Protein AF-0000000084527875 (afdb_homodimer)

pLDDT: mean 90.0, std 14.41, range [38.53, 98.88]

Secondary structure (DSSP, 8-state):
---PPEEEEEEETTTS-GGGHHHHHHHHHTT-EEEEEEEEE-TTSGGGHHHHHHTGGGT-EEEE---SSTT--HHHHHHHHHHHHHHHHT--SEEEEE---GGGHHHHHHHHHTT-EEEEEE-TTS-HHHHHHSSEEEEGGGSS------STTS-----TTPPPHHHHHHHHHHHHHHS--S-S-EEHHHHHHHHHHH-TT--GGGGT-SSHHHHHHHSTTEEEEE-GGG-EEEEE--/---PPEEEEEEETTTS-GGGHHHHHHHHHTT-EEEEEEEEE-TTSGGGHHHHHHTGGGT-EEEE---SSTT--HHHHHHHHHHHHHHHHT--SEEEEE---GGGHHHHHHHHHTT-EEEEEE-TTS-HHHHHHSSEEEEGGGSS------STTS-----TTPPPHHHHHHHHHHHHHHS--S-S-EEHHHHHHHHHHH-TT--GGGGT-SSHHHHHHHSTTEEEEE-GGG-EEEEE--

InterPro domains:
  IPR021139 NYN domain [PF01936] (7-141)
  IPR025605 OST-HTH/LOTUS domain [PF12872] (167-233)
  IPR025605 OST-HTH/LOTUS domain [PS51644] (164-238)
  IPR041966 LOTUS-like domain [G3DSA:3.30.420.610] (170-236)

Structure (mmCIF, N/CA/C/O backbone):
data_AF-0000000084527875-model_v1
#
loop_
_entity.id
_entity.type
_entity.pdbx_description
1 polymer 'HTH OST-type domain-containing protein'
#
loop_
_atom_site.group_PDB
_atom_site.id
_atom_site.type_symbol
_atom_site.label_atom_id
_atom_site.label_alt_id
_atom_site.label_comp_id
_atom_site.label_asym_id
_atom_site.label_entity_id
_atom_site.label_seq_id
_atom_site.pdbx_PDB_ins_code
_atom_site.Cartn_x
_atom_site.Cartn_y
_atom_site.Cartn_z
_atom_site.occupancy
_atom_site.B_iso_or_equiv
_atom_site.auth_seq_id
_atom_site.auth_comp_id
_atom_site.auth_asym_id
_atom_site.auth_atom_id
_atom_site.pdbx_PDB_model_num
ATOM 1 N N . MET A 1 1 ? -5.672 -34.875 10.438 1 40.78 1 MET A N 1
ATOM 2 C CA . MET A 1 1 ? -5.918 -34.531 9.039 1 40.78 1 MET A CA 1
ATOM 3 C C . MET A 1 1 ? -5.137 -33.281 8.656 1 40.78 1 MET A C 1
ATOM 5 O O . MET A 1 1 ? -5.012 -32.344 9.453 1 40.78 1 MET A O 1
ATOM 9 N N . ALA A 1 2 ? -4.18 -33.344 7.867 1 53.47 2 ALA A N 1
ATOM 10 C CA . ALA A 1 2 ? -3.229 -32.25 7.664 1 53.47 2 ALA A CA 1
ATOM 11 C C . ALA A 1 2 ? -3.953 -30.938 7.352 1 53.47 2 ALA A C 1
ATOM 13 O O . ALA A 1 2 ? -4.852 -30.906 6.508 1 53.47 2 ALA A O 1
ATOM 14 N N . ASP A 1 3 ? -4.09 -30 8.297 1 76 3 ASP A N 1
ATOM 15 C CA . ASP A 1 3 ? -4.902 -28.797 8.289 1 76 3 ASP A CA 1
ATOM 16 C C . ASP A 1 3 ? -4.645 -27.969 7.027 1 76 3 ASP A C 1
ATOM 18 O O . ASP A 1 3 ? -3.496 -27.812 6.602 1 76 3 ASP A O 1
ATOM 22 N N . ARG A 1 4 ? -5.645 -27.906 6.121 1 88.06 4 ARG A N 1
ATOM 23 C CA . ARG A 1 4 ? -5.598 -27.156 4.871 1 88.06 4 ARG A CA 1
ATOM 24 C C . ARG A 1 4 ? -5.07 -25.734 5.098 1 88.06 4 ARG A C 1
ATOM 26 O O . ARG A 1 4 ? -5.496 -25.062 6.031 1 88.06 4 ARG A O 1
ATOM 33 N N . PRO A 1 5 ? -4.047 -25.438 4.27 1 94.62 5 PRO A N 1
ATOM 34 C CA . PRO A 1 5 ? -3.516 -24.078 4.406 1 94.62 5 PRO A CA 1
ATOM 35 C C . PRO A 1 5 ? -4.605 -23.016 4.328 1 94.62 5 PRO A C 1
ATOM 37 O O . PRO A 1 5 ? -5.469 -23.078 3.451 1 94.62 5 PRO A O 1
ATOM 40 N N . LEU A 1 6 ? -4.641 -22.141 5.285 1 97.38 6 LEU A N 1
ATOM 41 C CA . LEU A 1 6 ? -5.562 -21.016 5.273 1 97.38 6 LEU A CA 1
ATOM 42 C C . LEU A 1 6 ? -5.012 -19.875 4.414 1 97.38 6 LEU A C 1
ATOM 44 O O . LEU A 1 6 ? -3.928 -19.359 4.684 1 97.38 6 LEU A O 1
ATOM 48 N N . LEU A 1 7 ? -5.832 -19.516 3.391 1 98.44 7 LEU A N 1
ATOM 49 C CA . LEU A 1 7 ? -5.352 -18.547 2.418 1 98.44 7 LEU A CA 1
ATOM 50 C C . LEU A 1 7 ? -6.195 -17.281 2.463 1 98.44 7 LEU A C 1
ATOM 52 O O . LEU A 1 7 ? -7.418 -17.344 2.623 1 98.44 7 LEU A O 1
ATOM 56 N N . ALA A 1 8 ? -5.555 -16.094 2.391 1 98.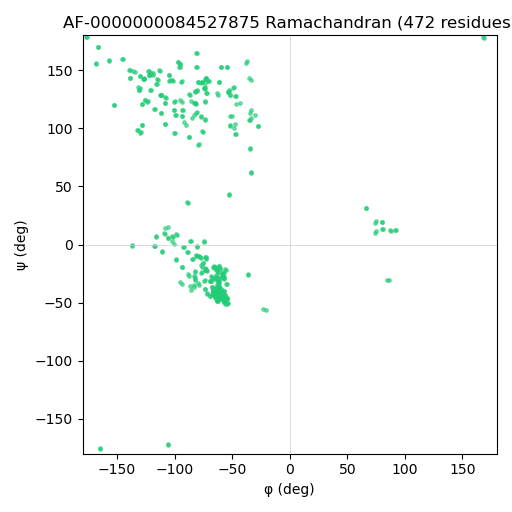81 8 ALA A N 1
ATOM 57 C CA . ALA A 1 8 ? -6.223 -14.82 2.129 1 98.81 8 ALA A CA 1
ATOM 58 C C . ALA A 1 8 ? -6.211 -14.492 0.64 1 98.81 8 ALA A C 1
ATOM 60 O O . ALA A 1 8 ? -5.148 -14.273 0.055 1 98.81 8 ALA A O 1
ATOM 61 N N . VAL A 1 9 ? -7.422 -14.438 0.049 1 98.88 9 VAL A N 1
ATOM 62 C CA . VAL A 1 9 ? -7.555 -14.188 -1.383 1 98.88 9 VAL A CA 1
ATOM 63 C C . VAL A 1 9 ? -7.922 -12.727 -1.623 1 98.88 9 VAL A C 1
ATOM 65 O O . VAL A 1 9 ? -8.992 -12.273 -1.215 1 98.88 9 VAL A O 1
ATOM 68 N N . LEU A 1 10 ? -7.043 -12.016 -2.26 1 98.88 10 LEU A N 1
ATOM 69 C CA . LEU A 1 10 ? -7.23 -10.594 -2.551 1 98.88 10 LEU A CA 1
ATOM 70 C C . LEU A 1 10 ? -7.262 -10.352 -4.055 1 98.88 10 LEU A C 1
ATOM 72 O O . LEU A 1 10 ? -6.254 -10.539 -4.742 1 98.88 10 LEU A O 1
ATOM 76 N N . ILE A 1 11 ? -8.43 -9.859 -4.539 1 98.69 11 ILE A N 1
ATOM 77 C CA . ILE A 1 11 ? -8.641 -9.734 -5.977 1 98.69 11 ILE A CA 1
ATOM 78 C C . ILE A 1 11 ? -8.617 -8.266 -6.379 1 98.69 11 ILE A C 1
ATOM 80 O O . ILE A 1 11 ? -9.383 -7.457 -5.848 1 98.69 11 ILE A O 1
ATOM 84 N N . ASP A 1 12 ? -7.73 -7.953 -7.258 1 97.75 12 ASP A N 1
ATOM 85 C CA . ASP A 1 12 ? -7.73 -6.668 -7.945 1 97.75 12 ASP A CA 1
ATOM 86 C C . ASP A 1 12 ? -8.812 -6.613 -9.016 1 97.75 12 ASP A C 1
ATOM 88 O O . ASP A 1 12 ? -8.578 -6.992 -10.172 1 97.75 12 ASP A O 1
ATOM 92 N N . ALA A 1 13 ? -9.93 -6.055 -8.703 1 96.81 13 ALA A N 1
ATOM 93 C CA . ALA A 1 13 ? -11.086 -6.09 -9.594 1 96.81 13 ALA A CA 1
ATOM 94 C C . ALA A 1 13 ? -10.883 -5.16 -10.789 1 96.81 13 ALA A C 1
ATOM 96 O O . ALA A 1 13 ? -11.531 -5.328 -11.82 1 96.81 13 ALA A O 1
ATOM 97 N N . ASP A 1 14 ? -10 -4.191 -10.609 1 93.62 14 ASP A N 1
ATOM 98 C CA . ASP A 1 14 ? -9.711 -3.264 -11.703 1 93.62 14 ASP A CA 1
ATOM 99 C C . ASP A 1 14 ? -8.906 -3.945 -12.805 1 93.62 14 ASP A C 1
ATOM 101 O O . ASP A 1 14 ? -8.977 -3.547 -13.969 1 93.62 14 ASP A O 1
ATOM 105 N N . ASN A 1 15 ? -8.219 -5.035 -12.391 1 95.06 15 ASN A N 1
ATOM 106 C CA . ASN A 1 15 ? -7.246 -5.625 -13.305 1 95.06 15 ASN A CA 1
ATOM 107 C C . ASN A 1 15 ? -7.625 -7.055 -13.688 1 95.06 15 ASN A C 1
ATOM 109 O O . ASN A 1 15 ? -6.895 -7.715 -14.43 1 95.06 15 ASN A O 1
ATOM 113 N N . THR A 1 16 ? -8.68 -7.547 -13.164 1 96.75 16 THR A N 1
ATOM 114 C CA . THR A 1 16 ? -9.102 -8.922 -13.414 1 96.75 16 THR A CA 1
ATOM 115 C C . THR A 1 16 ? -10.578 -8.977 -13.797 1 96.75 16 THR A C 1
ATOM 117 O O . THR A 1 16 ? -11.422 -8.375 -13.133 1 96.75 16 THR A O 1
ATOM 120 N N . SER A 1 17 ? -10.875 -9.719 -14.844 1 96.62 17 SER A N 1
ATOM 121 C CA . SER A 1 17 ? -12.258 -9.852 -15.297 1 96.62 17 SER A CA 1
ATOM 122 C C . SER A 1 17 ? -13.047 -10.797 -14.398 1 96.62 17 SER A C 1
ATOM 124 O O . SER A 1 17 ? -12.555 -11.859 -14.031 1 96.62 17 SER A O 1
ATOM 126 N N . PRO A 1 18 ? -14.258 -10.438 -14.141 1 96.75 18 PRO A N 1
ATOM 127 C CA . PRO A 1 18 ? -15.102 -11.297 -13.305 1 96.75 18 PRO A CA 1
ATOM 128 C C . PRO A 1 18 ? -15.43 -12.633 -13.977 1 96.75 18 PRO A C 1
ATOM 130 O O . PRO A 1 18 ? -15.875 -13.57 -13.305 1 96.75 18 PRO A O 1
ATOM 133 N N . LYS A 1 19 ? -15.281 -12.703 -15.266 1 96 19 LYS A N 1
ATOM 134 C CA . LYS A 1 19 ? -15.578 -13.945 -15.969 1 96 19 LYS A CA 1
ATOM 135 C C . LYS A 1 19 ? -14.688 -15.086 -15.484 1 96 19 LYS A C 1
ATOM 137 O O . LYS A 1 19 ? -15.016 -16.266 -15.664 1 96 19 LYS A O 1
ATOM 142 N N . HIS A 1 20 ? -13.57 -14.758 -14.875 1 96.44 20 HIS A N 1
ATOM 143 C CA . HIS A 1 20 ? -12.617 -15.758 -14.43 1 96.44 20 HIS A CA 1
ATOM 144 C C . HIS A 1 20 ? -12.883 -16.172 -12.984 1 96.44 20 HIS A C 1
ATOM 146 O O . HIS A 1 20 ? -12.211 -17.062 -12.453 1 96.44 20 HIS A O 1
ATOM 152 N N . ALA A 1 21 ? -13.812 -15.633 -12.32 1 97.19 21 ALA A N 1
ATOM 153 C CA . ALA A 1 21 ? -14.016 -15.797 -10.883 1 97.19 21 ALA A CA 1
ATOM 154 C C . ALA A 1 21 ? -14.188 -17.266 -10.516 1 97.19 21 ALA A C 1
ATOM 156 O O . ALA A 1 21 ? -13.492 -17.781 -9.625 1 97.19 21 ALA A O 1
ATOM 157 N N . HIS A 1 22 ? -15.016 -17.953 -11.242 1 96.31 22 HIS A N 1
ATOM 158 C CA . HIS A 1 22 ? -15.281 -19.344 -10.922 1 96.31 22 HIS A CA 1
ATOM 159 C C . HIS A 1 22 ? -14.016 -20.188 -11.055 1 96.31 22 HIS A C 1
ATOM 161 O O . HIS A 1 22 ? -13.68 -20.953 -10.141 1 96.31 22 HIS A O 1
ATOM 167 N N . ALA A 1 23 ? -13.352 -20.031 -12.141 1 96.81 23 ALA A N 1
ATOM 168 C CA . ALA A 1 23 ? -12.141 -20.797 -12.406 1 96.81 23 ALA A CA 1
ATOM 169 C C . ALA A 1 23 ? -11.062 -20.484 -11.367 1 96.81 23 ALA A C 1
ATOM 171 O O . ALA A 1 23 ? -10.305 -21.391 -10.969 1 96.81 23 ALA A O 1
ATOM 172 N N . ILE A 1 24 ? -10.992 -19.266 -10.914 1 97.81 24 ILE A N 1
ATOM 173 C CA . ILE A 1 24 ? -10.016 -18.844 -9.922 1 97.81 24 ILE A CA 1
ATOM 174 C C . ILE A 1 24 ? -10.258 -19.594 -8.609 1 97.81 24 ILE A C 1
ATOM 176 O O . ILE A 1 24 ? -9.336 -20.188 -8.047 1 97.81 24 ILE A O 1
ATOM 180 N N . PHE A 1 25 ? -11.43 -19.641 -8.164 1 97.5 25 PHE A N 1
ATOM 181 C CA . PHE A 1 25 ? -11.711 -20.25 -6.871 1 97.5 25 PHE A CA 1
ATOM 182 C C . PHE A 1 25 ? -11.617 -21.766 -6.961 1 97.5 25 PHE A C 1
ATOM 184 O O . PHE A 1 25 ? -11.219 -22.422 -6 1 97.5 25 PHE A O 1
ATOM 191 N N . ASP A 1 26 ? -11.938 -22.312 -8.133 1 96.44 26 ASP A N 1
ATOM 192 C CA . ASP A 1 26 ? -11.695 -23.734 -8.344 1 96.44 26 ASP A CA 1
ATOM 193 C C . ASP A 1 26 ? -10.219 -24.078 -8.195 1 96.44 26 ASP A C 1
ATOM 195 O O . ASP A 1 26 ? -9.859 -25.062 -7.547 1 96.44 26 ASP A O 1
ATOM 199 N N . GLU A 1 27 ? -9.414 -23.266 -8.766 1 96.56 27 GLU A N 1
ATOM 200 C CA . GLU A 1 27 ? -7.965 -23.453 -8.68 1 96.56 27 GLU A CA 1
ATOM 201 C C . GLU A 1 27 ? -7.484 -23.344 -7.234 1 96.56 27 GLU A C 1
ATOM 203 O O . GLU A 1 27 ? -6.715 -24.188 -6.762 1 96.56 27 GLU A O 1
ATOM 208 N N . ILE A 1 28 ? -7.918 -22.359 -6.531 1 97.19 28 ILE A N 1
ATOM 209 C CA . ILE A 1 28 ? -7.492 -22.094 -5.16 1 97.19 28 ILE A CA 1
ATOM 210 C C . ILE A 1 28 ? -7.891 -23.281 -4.27 1 97.19 28 ILE A C 1
ATOM 212 O O . ILE A 1 28 ? -7.133 -23.672 -3.385 1 97.19 28 ILE A O 1
ATOM 216 N N . ALA A 1 29 ? -9.016 -23.844 -4.539 1 95 29 ALA A N 1
ATOM 217 C CA . ALA A 1 29 ? -9.523 -24.953 -3.75 1 95 29 ALA A CA 1
ATOM 218 C C . ALA A 1 29 ? -8.586 -26.156 -3.84 1 95 29 ALA A C 1
ATOM 220 O O . ALA A 1 29 ? -8.547 -27 -2.938 1 95 29 ALA A O 1
ATOM 221 N N . SER A 1 30 ? -7.832 -26.219 -4.852 1 92.44 30 SER A N 1
ATOM 222 C CA . SER A 1 30 ? -6.957 -27.359 -5.07 1 92.44 30 SER A CA 1
ATOM 223 C C . SER A 1 30 ? -5.742 -27.312 -4.148 1 92.44 30 SER A C 1
ATOM 225 O O . SER A 1 30 ? -5.094 -28.328 -3.914 1 92.44 30 SER A O 1
ATOM 227 N N . PHE A 1 31 ? -5.445 -26.141 -3.533 1 91.5 31 PHE A N 1
ATOM 228 C CA . PHE A 1 31 ? -4.211 -26.156 -2.752 1 91.5 31 PHE A CA 1
ATOM 229 C C . PHE A 1 31 ? -4.41 -25.453 -1.415 1 91.5 31 PHE A C 1
ATOM 231 O O . PHE A 1 31 ? -3.488 -25.391 -0.6 1 91.5 31 PHE A O 1
ATOM 238 N N . GLY A 1 32 ? -5.637 -24.953 -1.197 1 95.5 32 GLY A N 1
ATOM 239 C CA . GLY A 1 32 ? -5.879 -24.375 0.11 1 95.5 32 GLY A CA 1
ATOM 240 C C . GLY A 1 32 ? -7.312 -23.906 0.298 1 95.5 32 GLY A C 1
ATOM 241 O O . GLY A 1 32 ? -8.148 -24.062 -0.599 1 95.5 32 GLY A O 1
ATOM 242 N N . GLU A 1 33 ? -7.539 -23.406 1.5 1 97 33 GLU A N 1
ATOM 243 C CA . GLU A 1 33 ? -8.844 -22.859 1.849 1 97 33 GLU A CA 1
ATOM 244 C C . GLU A 1 33 ? -8.844 -21.328 1.761 1 97 33 GLU A C 1
ATOM 246 O O . GLU A 1 33 ? -8.055 -20.672 2.436 1 97 33 GLU A O 1
ATOM 251 N N . ALA A 1 34 ? -9.766 -20.875 0.953 1 97.56 34 ALA A N 1
ATOM 252 C CA . ALA A 1 34 ? -9.922 -19.422 0.853 1 97.56 34 ALA A CA 1
ATOM 253 C C . ALA A 1 34 ? -10.711 -18.875 2.039 1 97.56 34 ALA A C 1
ATOM 255 O O . ALA A 1 34 ? -11.914 -18.609 1.925 1 97.56 34 ALA A O 1
ATOM 256 N N . SER A 1 35 ? -10.047 -18.609 3.059 1 96.81 35 SER A N 1
ATOM 257 C CA . SER A 1 35 ? -10.727 -18.188 4.281 1 96.81 35 SER A CA 1
ATOM 258 C C . SER A 1 35 ? -11.117 -16.703 4.215 1 96.81 35 SER A C 1
ATOM 260 O O . SER A 1 35 ? -12.102 -16.297 4.836 1 96.81 35 SER A O 1
ATOM 262 N N . VAL A 1 36 ? -10.344 -15.914 3.582 1 98.12 36 VAL A N 1
ATOM 263 C CA . VAL A 1 36 ? -10.664 -14.531 3.264 1 98.12 36 VAL A CA 1
ATOM 264 C C . VAL A 1 36 ? -10.82 -14.367 1.754 1 98.12 36 VAL A C 1
ATOM 266 O O . VAL A 1 36 ? -9.984 -14.844 0.981 1 98.12 36 VAL A O 1
ATOM 269 N N . ARG A 1 37 ? -11.914 -13.781 1.366 1 98.62 37 ARG A N 1
ATOM 270 C CA . ARG A 1 37 ? -12.242 -13.516 -0.032 1 98.62 37 ARG A CA 1
ATOM 271 C C . ARG A 1 37 ? -12.625 -12.055 -0.239 1 98.62 37 ARG A C 1
ATOM 273 O O . ARG A 1 37 ? -13.75 -11.656 0.072 1 98.62 37 ARG A O 1
ATOM 280 N N . ARG A 1 38 ? -11.695 -11.32 -0.78 1 98.56 38 ARG A N 1
ATOM 281 C CA . ARG A 1 38 ? -11.961 -9.898 -0.925 1 98.56 38 ARG A CA 1
ATOM 282 C C . ARG A 1 38 ? -11.664 -9.422 -2.342 1 98.56 38 ARG A C 1
ATOM 284 O O . ARG A 1 38 ? -10.797 -9.984 -3.018 1 98.56 38 ARG A O 1
ATOM 291 N N . CYS A 1 39 ? -12.438 -8.484 -2.846 1 97.88 39 CYS A N 1
ATOM 292 C CA . CYS A 1 39 ? -12.18 -7.824 -4.117 1 97.88 39 CYS A CA 1
ATOM 293 C C . CYS A 1 39 ? -12.164 -6.309 -3.951 1 97.88 39 CYS A C 1
ATOM 295 O O . CYS A 1 39 ? -12.914 -5.762 -3.143 1 97.88 39 CYS A O 1
ATOM 297 N N . TYR A 1 40 ? -11.289 -5.672 -4.672 1 96.94 40 TYR A N 1
ATOM 298 C CA . TYR A 1 40 ? -11.031 -4.246 -4.496 1 96.94 40 TYR A CA 1
ATOM 299 C C . TYR A 1 40 ? -11.305 -3.48 -5.785 1 96.94 40 TYR A C 1
ATOM 301 O O . TYR A 1 40 ? -10.859 -3.883 -6.863 1 96.94 40 TYR A O 1
ATOM 309 N N . GLY A 1 41 ? -12.016 -2.389 -5.723 1 94.62 41 GLY A N 1
ATOM 310 C CA . GLY A 1 41 ? -12.336 -1.546 -6.863 1 94.62 41 GLY A CA 1
ATOM 311 C C . GLY A 1 41 ? -13.398 -0.507 -6.555 1 94.62 41 GLY A C 1
ATOM 312 O O . GLY A 1 41 ? -13.812 -0.358 -5.402 1 94.62 41 GLY A O 1
ATOM 313 N N . ASP A 1 42 ? -13.672 0.294 -7.566 1 93.56 42 ASP A N 1
ATOM 314 C CA . ASP A 1 42 ? -14.766 1.256 -7.465 1 93.56 42 ASP A CA 1
ATOM 315 C C . ASP A 1 42 ? -16.094 0.629 -7.895 1 93.56 42 ASP A C 1
ATOM 317 O O . ASP A 1 42 ? -16.484 0.744 -9.055 1 93.56 42 ASP A O 1
ATOM 321 N N . PHE A 1 43 ? -16.828 0.1 -7.004 1 94.06 43 PHE A N 1
ATOM 322 C CA . PHE A 1 43 ? -18 -0.718 -7.301 1 94.06 43 PHE A CA 1
ATOM 323 C C . PHE A 1 43 ? -19.203 0.157 -7.625 1 94.06 43 PHE A C 1
ATOM 325 O O . PHE A 1 43 ? -20.266 -0.352 -7.973 1 94.06 43 PHE A O 1
ATOM 332 N N . SER A 1 44 ? -19 1.465 -7.555 1 92.31 44 SER A N 1
ATOM 333 C CA . SER A 1 44 ? -20.031 2.381 -8.039 1 92.31 44 SER A CA 1
ATOM 334 C C . SER A 1 44 ? -19.906 2.596 -9.547 1 92.31 44 SER A C 1
ATOM 336 O O . SER A 1 44 ? -20.828 3.135 -10.172 1 92.31 44 SER A O 1
ATOM 338 N N . SER A 1 45 ? -18.828 2.172 -10.07 1 91.19 45 SER A N 1
ATOM 339 C CA . SER A 1 45 ? -18.578 2.359 -11.492 1 91.19 45 SER A CA 1
ATOM 340 C C . SER A 1 45 ? -19.281 1.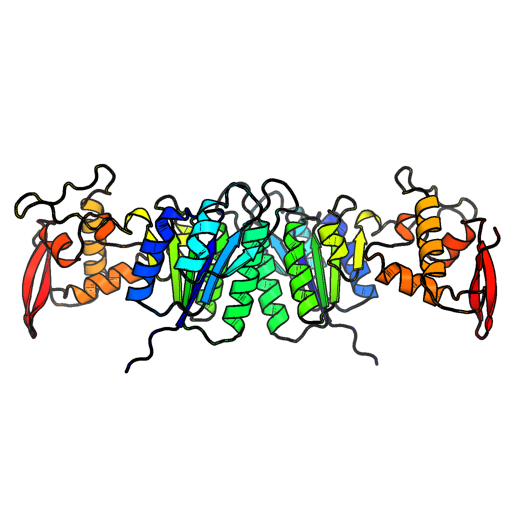298 -12.328 1 91.19 45 SER A C 1
ATOM 342 O O . SER A 1 45 ? -19.391 0.144 -11.914 1 91.19 45 SER A O 1
ATOM 344 N N . GLN A 1 46 ? -19.594 1.644 -13.539 1 93.38 46 GLN A N 1
ATOM 345 C CA . GLN A 1 46 ? -20.219 0.709 -14.469 1 93.38 46 GLN A CA 1
ATOM 346 C C . GLN A 1 46 ? -19.266 -0.409 -14.859 1 93.38 46 GLN A C 1
ATOM 348 O O . GLN A 1 46 ? -19.688 -1.531 -15.141 1 93.38 46 GLN A O 1
ATOM 353 N N . GLN A 1 47 ? -18.078 -0.083 -14.812 1 91.38 47 GLN A N 1
ATOM 354 C CA . GLN A 1 47 ? -17.062 -1.063 -15.188 1 91.38 47 GLN A CA 1
ATOM 355 C C . GLN A 1 47 ? -17.047 -2.238 -14.211 1 91.38 47 GLN A C 1
ATOM 357 O O . GLN A 1 47 ? -16.562 -3.32 -14.547 1 91.38 47 GLN A O 1
ATOM 362 N N . MET A 1 48 ? -17.625 -1.994 -13.031 1 95.06 48 MET A N 1
ATOM 363 C CA . MET A 1 48 ? -17.578 -3.016 -11.992 1 95.06 48 MET A CA 1
ATOM 364 C C . MET A 1 48 ? -18.875 -3.811 -11.961 1 95.06 48 MET A C 1
ATOM 366 O O . MET A 1 48 ? -19.078 -4.641 -11.07 1 95.06 48 MET A O 1
ATOM 370 N N . ALA A 1 49 ? -19.766 -3.635 -12.922 1 96.06 49 ALA A N 1
ATOM 371 C CA . ALA A 1 49 ? -21.062 -4.305 -12.945 1 96.06 49 ALA A CA 1
ATOM 372 C C . ALA A 1 49 ? -20.906 -5.82 -12.945 1 96.06 49 ALA A C 1
ATOM 374 O O . ALA A 1 49 ? -21.656 -6.535 -12.273 1 96.06 49 ALA A O 1
ATOM 375 N N . GLY A 1 50 ? -20 -6.344 -13.719 1 96.5 50 GLY A N 1
ATOM 376 C CA . GLY A 1 50 ? -19.75 -7.773 -13.75 1 96.5 50 GLY A CA 1
ATOM 377 C C . GLY A 1 50 ? -19.344 -8.336 -12.398 1 96.5 50 GLY A C 1
ATOM 378 O O . GLY A 1 50 ? -19.828 -9.398 -12 1 96.5 50 GLY A O 1
ATOM 379 N N . TRP A 1 51 ? -18.453 -7.668 -11.727 1 96.56 51 TRP A N 1
ATOM 380 C CA . TRP A 1 51 ? -18.047 -8.102 -10.391 1 96.56 51 TRP A CA 1
ATOM 381 C C . TRP A 1 51 ? -19.203 -8.031 -9.406 1 96.56 51 TRP A C 1
ATOM 383 O O . TRP A 1 51 ? -19.375 -8.922 -8.57 1 96.56 51 TRP A O 1
ATOM 393 N N . ASN A 1 52 ? -19.969 -7 -9.516 1 96.5 52 ASN A N 1
ATOM 394 C CA . ASN A 1 52 ? -21.125 -6.859 -8.641 1 96.5 52 ASN A CA 1
ATOM 395 C C . ASN A 1 52 ? -22.078 -8.055 -8.766 1 96.5 52 ASN A C 1
ATOM 397 O O . ASN A 1 52 ? -22.703 -8.453 -7.781 1 96.5 52 ASN A O 1
ATOM 401 N N . ARG A 1 53 ? -22.062 -8.648 -9.875 1 95.75 53 ARG A N 1
ATOM 402 C CA . ARG A 1 53 ? -22.984 -9.75 -10.133 1 95.75 53 ARG A CA 1
ATOM 403 C C . ARG A 1 53 ? -22.469 -11.055 -9.555 1 95.75 53 ARG A C 1
ATOM 405 O O . ARG A 1 53 ? -23.25 -11.953 -9.227 1 95.75 53 ARG A O 1
ATOM 412 N N . VAL A 1 54 ? -21.203 -11.18 -9.352 1 95.62 54 VAL A N 1
ATOM 413 C CA . VAL A 1 54 ? -20.672 -12.5 -9.039 1 95.62 54 VAL A CA 1
ATOM 414 C C . VAL A 1 54 ? -20.188 -12.539 -7.59 1 95.62 54 VAL A C 1
ATOM 416 O O . VAL A 1 54 ? -19.812 -13.594 -7.078 1 95.62 54 VAL A O 1
ATOM 419 N N . GLN A 1 55 ? -20.203 -11.43 -6.887 1 95.31 55 GLN A N 1
ATOM 420 C CA . GLN A 1 55 ? -19.672 -11.352 -5.527 1 95.31 55 GLN A CA 1
ATOM 421 C C . GLN A 1 55 ? -20.344 -12.391 -4.625 1 95.31 55 GLN A C 1
ATOM 423 O O . GLN A 1 55 ? -19.656 -13.18 -3.965 1 95.31 55 GLN A O 1
ATOM 428 N N . ALA A 1 56 ? -21.641 -12.422 -4.629 1 94.19 56 ALA A N 1
ATOM 429 C CA . ALA A 1 56 ? -22.406 -13.281 -3.732 1 94.19 56 ALA A CA 1
ATOM 430 C C . ALA A 1 56 ? -22.141 -14.758 -4.031 1 94.19 56 ALA A C 1
ATOM 432 O O . ALA A 1 56 ? -21.984 -15.562 -3.113 1 94.19 56 ALA A O 1
ATOM 433 N N . GLU A 1 57 ? -22.047 -15.031 -5.266 1 95.31 57 GLU A N 1
ATOM 434 C CA . GLU A 1 57 ? -21.844 -16.406 -5.707 1 95.31 57 GLU A CA 1
ATOM 435 C C . GLU A 1 57 ? -20.547 -16.984 -5.148 1 95.31 57 GLU A C 1
ATOM 437 O O . GLU A 1 57 ? -20.469 -18.188 -4.859 1 95.31 57 GLU A O 1
ATOM 442 N N . HIS A 1 58 ? -19.578 -16.188 -4.898 1 96.31 58 HIS A N 1
ATOM 443 C CA . HIS A 1 58 ? -18.266 -16.672 -4.5 1 96.31 58 HIS A CA 1
ATOM 444 C C . HIS A 1 58 ? -17.922 -16.219 -3.086 1 96.31 58 HIS A C 1
ATOM 446 O O . HIS A 1 58 ? -16.766 -16.359 -2.648 1 96.31 58 HIS A O 1
ATOM 452 N N . GLY A 1 59 ? -18.875 -15.609 -2.441 1 96.56 59 GLY A N 1
ATOM 453 C CA . GLY A 1 59 ? -18.641 -15.141 -1.085 1 96.56 59 GLY A CA 1
ATOM 454 C C . GLY A 1 59 ? -17.609 -14.031 -1.011 1 96.56 59 GLY A C 1
ATOM 455 O O . GLY A 1 59 ? -16.844 -13.945 -0.047 1 96.56 59 GLY A O 1
ATOM 456 N N . LEU A 1 60 ? -17.516 -13.203 -2.023 1 97.31 60 LEU A N 1
ATOM 457 C CA . LEU A 1 60 ? -16.547 -12.109 -2.076 1 97.31 60 LEU A CA 1
ATOM 458 C C . LEU A 1 60 ? -17.062 -10.898 -1.3 1 97.31 60 LEU A C 1
ATOM 460 O O . LEU A 1 60 ? -18.234 -10.539 -1.396 1 97.31 60 LEU A O 1
ATOM 464 N N . VAL A 1 61 ? -16.219 -10.344 -0.466 1 97.56 61 VAL A N 1
ATOM 465 C CA . VAL A 1 61 ? -16.5 -9.078 0.196 1 97.56 61 VAL A CA 1
ATOM 466 C C . VAL A 1 61 ? -15.898 -7.93 -0.613 1 97.56 61 VAL A C 1
ATOM 468 O O . VAL A 1 61 ? -14.672 -7.809 -0.716 1 97.56 61 VAL A O 1
ATOM 471 N N . PRO A 1 62 ? -16.766 -7.137 -1.206 1 96.44 62 PRO A N 1
ATOM 472 C CA . PRO A 1 62 ? -16.25 -5.992 -1.95 1 96.44 62 PRO A CA 1
ATOM 473 C C . PRO A 1 62 ? -15.711 -4.891 -1.037 1 96.44 62 PRO A C 1
ATOM 475 O O . PRO A 1 62 ? -16.359 -4.535 -0.049 1 96.44 62 PRO A O 1
ATOM 478 N N . LEU A 1 63 ? -14.547 -4.445 -1.301 1 96.25 63 LEU A N 1
ATOM 479 C CA . LEU A 1 63 ? -13.977 -3.283 -0.635 1 96.25 63 LEU A CA 1
ATOM 480 C C . LEU A 1 63 ? -13.922 -2.088 -1.583 1 96.25 63 LEU A C 1
ATOM 482 O O . LEU A 1 63 ? -13.008 -1.99 -2.41 1 96.25 63 LEU A O 1
ATOM 486 N N . HIS A 1 64 ? -14.836 -1.198 -1.369 1 92.69 64 HIS A N 1
ATOM 487 C CA . HIS A 1 64 ? -15.047 -0.051 -2.244 1 92.69 64 HIS A CA 1
ATOM 488 C C . HIS A 1 64 ? -13.945 0.986 -2.072 1 92.69 64 HIS A C 1
ATOM 490 O O . HIS A 1 64 ? -13.656 1.416 -0.953 1 92.69 64 HIS A O 1
ATOM 496 N N . SER A 1 65 ? -13.297 1.309 -3.139 1 89.19 65 SER A N 1
ATOM 497 C CA . SER A 1 65 ? -12.25 2.326 -3.172 1 89.19 65 SER A CA 1
ATOM 498 C C . SER A 1 65 ? -12.484 3.328 -4.297 1 89.19 65 SER A C 1
ATOM 500 O O . SER A 1 65 ? -12.031 3.119 -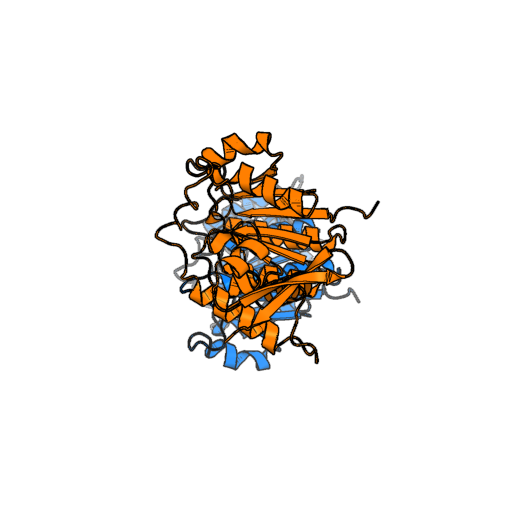5.426 1 89.19 65 SER A O 1
ATOM 502 N N . PRO A 1 66 ? -13.109 4.434 -3.924 1 83 66 PRO A N 1
ATOM 503 C CA . PRO A 1 66 ? -13.344 5.418 -4.984 1 83 66 PRO A CA 1
ATOM 504 C C . PRO A 1 66 ? -12.062 6.102 -5.453 1 83 66 PRO A C 1
ATOM 506 O O . PRO A 1 66 ? -11.141 6.293 -4.664 1 83 66 PRO A O 1
ATOM 509 N N . ALA A 1 67 ? -12.008 6.309 -6.785 1 71.75 67 ALA A N 1
ATOM 510 C CA . ALA A 1 67 ? -10.852 7.043 -7.305 1 71.75 67 ALA A CA 1
ATOM 511 C C . ALA A 1 67 ? -10.953 8.531 -6.977 1 71.75 67 ALA A C 1
ATOM 513 O O . ALA A 1 67 ? -12.008 9.141 -7.148 1 71.75 67 ALA A O 1
ATOM 514 N N . ASN A 1 68 ? -10.211 9.047 -6.117 1 65.94 68 ASN A N 1
ATOM 515 C CA . ASN A 1 68 ? -10.25 10.469 -5.793 1 65.94 68 ASN A CA 1
ATOM 516 C C . ASN A 1 68 ? -9.844 11.328 -6.988 1 65.94 68 ASN A C 1
ATOM 518 O O . ASN A 1 68 ? -10.227 12.492 -7.078 1 65.94 68 ASN A O 1
ATOM 522 N N . THR A 1 69 ? -9 10.852 -7.863 1 61.97 69 THR A N 1
ATOM 523 C CA . THR A 1 69 ? -8.617 11.492 -9.117 1 61.97 69 THR A CA 1
ATOM 524 C C . THR A 1 69 ? -8.531 10.469 -10.242 1 61.97 69 THR A C 1
ATOM 526 O O . THR A 1 69 ? -8.484 9.266 -9.992 1 61.97 69 THR A O 1
ATOM 529 N N . VAL A 1 70 ? -8.789 10.844 -11.516 1 53.47 70 VAL A N 1
ATOM 530 C CA . VAL A 1 70 ? -8.758 9.977 -12.688 1 53.47 70 VAL A CA 1
ATOM 531 C C . VAL A 1 70 ? -7.426 9.234 -12.75 1 53.47 70 VAL A C 1
ATOM 533 O O . VAL A 1 70 ? -6.359 9.844 -12.656 1 53.47 70 VAL A O 1
ATOM 536 N N . GLY A 1 71 ? -7.543 7.949 -12.977 1 57.5 71 GLY A N 1
ATOM 537 C CA . GLY A 1 71 ? -6.375 7.129 -13.266 1 57.5 71 GLY A CA 1
ATOM 538 C C . GLY A 1 71 ? -5.613 6.727 -12.016 1 57.5 71 GLY A C 1
ATOM 539 O O . GLY A 1 71 ? -4.488 6.23 -12.102 1 57.5 71 GLY A O 1
ATOM 540 N N . LYS A 1 72 ? -6.305 6.961 -10.859 1 64.19 72 LYS A N 1
ATOM 541 C CA . LYS A 1 72 ? -5.453 6.812 -9.68 1 64.19 72 LYS A CA 1
ATOM 542 C C . LYS A 1 72 ? -5.574 5.41 -9.094 1 64.19 72 LYS A C 1
ATOM 544 O O . LYS A 1 72 ? -6.539 4.695 -9.375 1 64.19 72 LYS A O 1
ATOM 549 N N . ASN A 1 73 ? -4.438 4.938 -8.32 1 84.75 73 ASN A N 1
ATOM 550 C CA . ASN A 1 73 ? -4.102 3.625 -7.77 1 84.75 73 ASN A CA 1
ATOM 551 C C . ASN A 1 73 ? -4.68 3.439 -6.367 1 84.75 73 ASN A C 1
ATOM 553 O O . ASN A 1 73 ? -4.062 2.795 -5.52 1 84.75 73 ASN A O 1
ATOM 557 N N . SER A 1 74 ? -5.93 3.986 -6.102 1 88.06 74 SER A N 1
ATOM 558 C CA . SER A 1 74 ? -6.535 3.938 -4.773 1 88.06 74 SER A CA 1
ATOM 559 C C . SER A 1 74 ? -6.875 2.506 -4.375 1 88.06 74 SER A C 1
ATOM 561 O O . SER A 1 74 ? -6.625 2.098 -3.238 1 88.06 74 SER A O 1
ATOM 563 N N . SER A 1 75 ? -7.355 1.751 -5.344 1 92.94 75 SER A N 1
ATOM 564 C CA . SER A 1 75 ? -7.719 0.367 -5.059 1 92.94 75 SER A CA 1
ATOM 565 C C . SER A 1 75 ? -6.492 -0.473 -4.73 1 92.94 75 SER A C 1
ATOM 567 O O . SER A 1 75 ? -6.543 -1.349 -3.863 1 92.94 75 SER A O 1
ATOM 569 N N . ASP A 1 76 ? -5.387 -0.192 -5.398 1 94.44 76 ASP A N 1
ATOM 570 C CA . ASP A 1 76 ? -4.145 -0.907 -5.125 1 94.44 76 ASP A CA 1
ATOM 571 C C . ASP A 1 76 ? -3.684 -0.675 -3.688 1 94.44 76 ASP A C 1
ATOM 573 O O . ASP A 1 76 ? -3.324 -1.622 -2.984 1 94.44 76 ASP A O 1
ATOM 577 N N . ILE A 1 77 ? -3.732 0.535 -3.246 1 95.56 77 ILE A N 1
ATOM 578 C CA . ILE A 1 77 ? -3.289 0.896 -1.903 1 95.56 77 ILE A CA 1
ATOM 579 C C . ILE A 1 77 ? -4.188 0.227 -0.866 1 95.56 77 ILE A C 1
ATOM 581 O O . ILE A 1 77 ? -3.701 -0.302 0.136 1 95.56 77 ILE A O 1
ATOM 585 N N . SER A 1 78 ? -5.492 0.24 -1.155 1 96.31 78 SER A N 1
ATOM 586 C CA . SER A 1 78 ? -6.43 -0.417 -0.252 1 96.31 78 SER A CA 1
ATOM 587 C C . SER A 1 78 ? -6.125 -1.906 -0.125 1 96.31 78 SER A C 1
ATOM 589 O O . SER A 1 78 ? -6.137 -2.455 0.979 1 96.31 78 SER A O 1
ATOM 591 N N . LEU A 1 79 ? -5.855 -2.506 -1.258 1 98.06 79 LEU A N 1
ATOM 592 C CA . LEU A 1 79 ? -5.504 -3.922 -1.27 1 98.06 79 LEU A CA 1
ATOM 593 C C . LEU A 1 79 ? -4.242 -4.176 -0.448 1 98.06 79 LEU A C 1
ATOM 595 O O . LEU A 1 79 ? -4.207 -5.094 0.373 1 98.06 79 LEU A O 1
ATOM 599 N N . VAL A 1 80 ? -3.248 -3.361 -0.611 1 98.31 80 VAL A N 1
ATOM 600 C CA . VAL A 1 80 ? -1.969 -3.516 0.075 1 98.31 80 VAL A CA 1
ATOM 601 C C . VAL A 1 80 ? -2.164 -3.332 1.578 1 98.31 80 VAL A C 1
ATOM 603 O O . VAL A 1 80 ? -1.646 -4.117 2.379 1 98.31 80 VAL A O 1
ATOM 606 N N . ILE A 1 81 ? -2.896 -2.324 1.998 1 98.5 81 ILE A N 1
ATOM 607 C CA . ILE A 1 81 ? -3.168 -2.078 3.41 1 98.5 81 ILE A CA 1
ATOM 608 C C . ILE A 1 81 ? -3.826 -3.309 4.031 1 98.5 81 ILE A C 1
ATOM 610 O O . ILE A 1 81 ? -3.393 -3.789 5.078 1 98.5 81 ILE A O 1
ATOM 614 N N . ASP A 1 82 ? -4.801 -3.768 3.373 1 98.31 82 ASP A N 1
ATOM 615 C CA . ASP A 1 82 ? -5.527 -4.93 3.877 1 98.31 82 ASP A CA 1
ATOM 616 C C . ASP A 1 82 ? -4.621 -6.156 3.953 1 98.31 82 ASP A C 1
ATOM 618 O O . ASP A 1 82 ? -4.676 -6.914 4.922 1 98.31 82 ASP A O 1
ATOM 622 N N . ALA A 1 83 ? -3.865 -6.359 2.902 1 98.81 83 ALA A N 1
ATOM 623 C CA . ALA A 1 83 ? -2.92 -7.473 2.895 1 98.81 83 ALA A CA 1
ATOM 624 C C . ALA A 1 83 ? -1.996 -7.414 4.109 1 98.81 83 ALA A C 1
ATOM 626 O O . ALA A 1 83 ? -1.8 -8.422 4.797 1 98.81 83 ALA A O 1
ATOM 627 N N . MET A 1 84 ? -1.468 -6.266 4.387 1 98.81 84 MET A N 1
ATOM 628 C CA . MET A 1 84 ? -0.541 -6.086 5.5 1 98.81 84 MET A CA 1
ATOM 629 C C . MET A 1 84 ? -1.244 -6.309 6.836 1 98.81 84 MET A C 1
ATOM 631 O O . MET A 1 84 ? -0.693 -6.949 7.734 1 98.81 84 MET A O 1
ATOM 635 N N . ASP A 1 85 ? -2.438 -5.781 7.008 1 98.62 85 ASP A N 1
ATOM 636 C CA . ASP A 1 85 ? -3.213 -6.031 8.219 1 98.62 85 ASP A CA 1
ATOM 637 C C . ASP A 1 85 ? -3.426 -7.527 8.438 1 98.62 85 ASP A C 1
ATOM 639 O O . ASP A 1 85 ? -3.211 -8.039 9.539 1 98.62 85 ASP A O 1
ATOM 643 N N . LEU A 1 86 ? -3.846 -8.164 7.371 1 98.56 86 LEU A N 1
ATOM 644 C CA . LEU A 1 86 ? -4.105 -9.594 7.457 1 98.56 86 LEU A CA 1
ATOM 645 C C . LEU A 1 86 ? -2.826 -10.359 7.777 1 98.56 86 LEU A C 1
ATOM 647 O O . LEU A 1 86 ? -2.842 -11.297 8.578 1 98.56 86 LEU A O 1
ATOM 651 N N . MET A 1 87 ? -1.741 -10.008 7.121 1 98.5 87 MET A N 1
ATOM 652 C CA . MET A 1 87 ? -0.461 -10.672 7.359 1 98.5 87 MET A CA 1
ATOM 653 C C . MET A 1 87 ? -0.058 -10.57 8.828 1 98.5 87 MET A C 1
ATOM 655 O O . MET A 1 87 ? 0.363 -11.562 9.43 1 98.5 87 MET A O 1
ATOM 659 N N . HIS A 1 88 ? -0.285 -9.414 9.461 1 97.94 88 HIS A N 1
ATOM 660 C CA . HIS A 1 88 ? 0.19 -9.156 10.82 1 97.94 88 HIS A CA 1
ATOM 661 C C . HIS A 1 88 ? -0.719 -9.82 11.852 1 97.94 88 HIS A C 1
ATOM 663 O O . HIS A 1 88 ? -0.374 -9.891 13.031 1 97.94 88 HIS A O 1
ATOM 669 N N . THR A 1 89 ? -1.863 -10.328 11.414 1 97.12 89 THR A N 1
ATOM 670 C CA . THR A 1 89 ? -2.684 -11.109 12.336 1 97.12 89 THR A CA 1
ATOM 671 C C . THR A 1 89 ? -1.997 -12.43 12.688 1 97.12 89 THR A C 1
ATOM 673 O O . THR A 1 89 ? -2.275 -13.023 13.727 1 97.12 89 THR A O 1
ATOM 676 N N . GLY A 1 90 ? -1.233 -12.945 11.742 1 96.94 90 GLY A N 1
ATOM 677 C CA . GLY A 1 90 ? -0.537 -14.203 11.945 1 96.94 90 GLY A CA 1
ATOM 678 C C . GLY A 1 90 ? -1.426 -15.422 11.742 1 96.94 90 GLY A C 1
ATOM 679 O O . GLY A 1 90 ? -1.07 -16.531 12.141 1 96.94 90 GLY A O 1
ATOM 680 N N . ARG A 1 91 ? -2.525 -15.273 11.062 1 96.19 91 ARG A N 1
ATOM 681 C CA . ARG A 1 91 ? -3.525 -16.328 10.992 1 96.19 91 ARG A CA 1
ATOM 682 C C . ARG A 1 91 ? -3.389 -17.125 9.703 1 96.19 91 ARG A C 1
ATOM 684 O O . ARG A 1 91 ? -3.947 -18.219 9.578 1 96.19 91 ARG A O 1
ATOM 691 N N . PHE A 1 92 ? -2.623 -16.625 8.766 1 97.69 92 PHE A N 1
ATOM 692 C CA . PHE A 1 92 ? -2.658 -17.219 7.434 1 97.69 92 PHE A CA 1
ATOM 693 C C . PHE A 1 92 ? -1.332 -17.891 7.105 1 97.69 92 PHE A C 1
ATOM 695 O O . PHE A 1 92 ? -0.272 -17.438 7.543 1 97.69 92 PHE A O 1
ATOM 702 N N . THR A 1 93 ? -1.489 -18.938 6.273 1 96.94 93 THR A N 1
ATOM 703 C CA . THR A 1 93 ? -0.303 -19.625 5.789 1 96.94 93 THR A CA 1
ATOM 704 C C . THR A 1 93 ? 0.145 -19.062 4.441 1 96.94 93 THR A C 1
ATOM 706 O O . THR A 1 93 ? 1.275 -19.297 4.012 1 96.94 93 THR A O 1
ATOM 709 N N . GLY A 1 94 ? -0.769 -18.391 3.768 1 98 94 GLY A N 1
ATOM 710 C CA . GLY A 1 94 ? -0.414 -17.844 2.473 1 98 94 GLY A CA 1
ATOM 711 C C . GLY A 1 94 ? -1.427 -16.828 1.961 1 98 94 GLY A C 1
ATOM 712 O O . GLY A 1 94 ? -2.492 -16.656 2.555 1 98 94 GLY A O 1
ATOM 713 N N . PHE A 1 95 ? -1.031 -16.172 0.907 1 98.88 95 PHE A N 1
ATOM 714 C CA . PHE A 1 95 ? -1.843 -15.164 0.237 1 98.88 95 PHE A CA 1
ATOM 715 C C . PHE A 1 95 ? -1.971 -15.469 -1.25 1 98.88 95 PHE A C 1
ATOM 717 O O . PHE A 1 95 ? -1.032 -15.977 -1.866 1 98.88 95 PHE A O 1
ATOM 724 N N . VAL A 1 96 ? -3.148 -15.203 -1.795 1 98.88 96 VAL A N 1
ATOM 725 C CA . VAL A 1 96 ? -3.375 -15.25 -3.234 1 98.88 96 VAL A CA 1
ATOM 726 C C . VAL A 1 96 ? -3.633 -13.836 -3.762 1 98.88 96 VAL A C 1
ATOM 728 O O . VAL A 1 96 ? -4.617 -13.195 -3.385 1 98.88 96 VAL A O 1
ATOM 731 N N . LEU A 1 97 ? -2.758 -13.352 -4.523 1 98.88 97 LEU A N 1
ATOM 732 C CA . LEU A 1 97 ? -2.91 -12.055 -5.176 1 98.88 97 LEU A CA 1
ATOM 733 C C . LEU A 1 97 ? -3.371 -12.227 -6.617 1 98.88 97 LEU A C 1
ATOM 735 O O . LEU A 1 97 ? -2.619 -12.719 -7.461 1 98.88 97 LEU A O 1
ATOM 739 N N . VAL A 1 98 ? -4.605 -11.812 -6.902 1 98.81 98 VAL A N 1
ATOM 740 C CA . VAL A 1 98 ? -5.164 -11.969 -8.242 1 98.81 98 VAL A CA 1
ATOM 741 C C . VAL A 1 98 ? -5.07 -10.641 -8.992 1 98.81 98 VAL A C 1
ATOM 743 O O . VAL A 1 98 ? -5.918 -9.766 -8.82 1 98.81 98 VAL A O 1
ATOM 746 N N . SER A 1 99 ? -4.074 -10.492 -9.75 1 97.81 99 SER A N 1
ATOM 747 C CA . SER A 1 99 ? -3.801 -9.281 -10.523 1 97.81 99 SER A CA 1
ATOM 748 C C . SER A 1 99 ? -2.693 -9.523 -11.539 1 97.81 99 SER A C 1
ATOM 750 O O . SER A 1 99 ? -1.851 -10.398 -11.359 1 97.81 99 SER A O 1
ATOM 752 N N . SER A 1 100 ? -2.684 -8.727 -12.594 1 96.88 100 SER A N 1
ATOM 753 C CA . SER A 1 100 ? -1.583 -8.727 -13.555 1 96.88 100 SER A CA 1
ATOM 754 C C . SER A 1 100 ? -0.708 -7.492 -13.398 1 96.88 100 SER A C 1
ATOM 756 O O . SER A 1 100 ? 0.186 -7.246 -14.211 1 96.88 100 SER A O 1
ATOM 758 N N . ASP A 1 101 ? -1.029 -6.73 -12.383 1 93.44 101 ASP A N 1
ATOM 759 C CA . ASP A 1 101 ? -0.322 -5.473 -12.164 1 93.44 101 ASP A CA 1
ATOM 760 C C . ASP A 1 101 ? 0.997 -5.703 -11.43 1 93.44 101 ASP A C 1
ATOM 762 O O . ASP A 1 101 ? 1.004 -6.156 -10.281 1 93.44 101 ASP A O 1
ATOM 766 N N . SER A 1 102 ? 2.082 -5.332 -11.961 1 92.81 102 SER A N 1
ATOM 767 C CA . SER A 1 102 ? 3.412 -5.574 -11.406 1 92.81 102 SER A CA 1
ATOM 768 C C . SER A 1 102 ? 3.68 -4.688 -10.195 1 92.81 102 SER A C 1
ATOM 770 O O . SER A 1 102 ? 4.645 -4.906 -9.461 1 92.81 102 SER A O 1
ATOM 772 N N . ASP A 1 103 ? 2.844 -3.688 -9.953 1 91 103 ASP A N 1
ATOM 773 C CA . ASP A 1 103 ? 3.023 -2.84 -8.773 1 91 103 ASP A CA 1
ATOM 774 C C . ASP A 1 103 ? 2.916 -3.654 -7.488 1 91 103 ASP A C 1
ATOM 776 O O . ASP A 1 103 ? 3.426 -3.244 -6.441 1 91 103 ASP A O 1
ATOM 780 N N . PHE A 1 104 ? 2.324 -4.867 -7.551 1 95.81 104 PHE A N 1
ATOM 781 C CA . PHE A 1 104 ? 2.145 -5.699 -6.367 1 95.81 104 PHE A CA 1
ATOM 782 C C . PHE A 1 104 ? 3.387 -6.543 -6.105 1 95.81 104 PHE A C 1
ATOM 784 O O . PHE A 1 104 ? 3.424 -7.324 -5.152 1 95.81 104 PHE A O 1
ATOM 791 N N . THR A 1 105 ? 4.449 -6.367 -6.934 1 96.31 105 THR A N 1
ATOM 792 C CA . THR A 1 105 ? 5.688 -7.121 -6.773 1 96.31 105 THR A CA 1
ATOM 793 C C . THR A 1 105 ? 6.242 -6.961 -5.363 1 96.31 105 THR A C 1
ATOM 795 O O . THR A 1 105 ? 6.574 -7.949 -4.703 1 96.31 105 THR A O 1
ATOM 798 N N . ARG A 1 106 ? 6.281 -5.762 -4.906 1 96.19 106 ARG A N 1
ATOM 799 C CA . ARG A 1 106 ? 6.844 -5.508 -3.584 1 96.19 106 ARG A CA 1
ATOM 800 C C . ARG A 1 106 ? 5.988 -6.141 -2.492 1 96.19 106 ARG A C 1
ATOM 802 O O . ARG A 1 106 ? 6.508 -6.586 -1.468 1 96.19 106 ARG A O 1
ATOM 809 N N . LEU A 1 107 ? 4.68 -6.094 -2.686 1 98 107 LEU A N 1
ATOM 810 C CA . LEU A 1 107 ? 3.803 -6.738 -1.715 1 98 107 LEU A CA 1
ATOM 811 C C . LEU A 1 107 ? 4.078 -8.234 -1.643 1 98 107 LEU A C 1
ATOM 813 O O . LEU A 1 107 ? 4.215 -8.797 -0.552 1 98 107 LEU A O 1
ATOM 817 N N . ALA A 1 108 ? 4.18 -8.836 -2.807 1 98.31 108 ALA A N 1
ATOM 818 C CA . ALA A 1 108 ? 4.496 -10.266 -2.848 1 98.31 108 ALA A CA 1
ATOM 819 C C . ALA A 1 108 ? 5.809 -10.555 -2.127 1 98.31 108 ALA A C 1
ATOM 821 O O . ALA A 1 108 ? 5.883 -11.469 -1.302 1 98.31 108 ALA A O 1
ATOM 822 N N . SER A 1 109 ? 6.797 -9.773 -2.395 1 97.62 109 SER A N 1
ATOM 823 C CA . SER A 1 109 ? 8.102 -9.945 -1.768 1 97.62 109 SER A CA 1
ATOM 824 C C . SER A 1 109 ? 8.016 -9.789 -0.253 1 97.62 109 SER A C 1
ATOM 826 O O . SER A 1 109 ? 8.609 -10.57 0.493 1 97.62 109 SER A O 1
ATOM 828 N N . ARG A 1 110 ? 7.277 -8.812 0.164 1 98.06 110 ARG A N 1
ATOM 829 C CA . ARG A 1 110 ? 7.172 -8.555 1.597 1 98.06 110 ARG A CA 1
ATOM 830 C C . ARG A 1 110 ? 6.492 -9.719 2.312 1 98.06 110 ARG A C 1
ATOM 832 O O . ARG A 1 110 ? 6.891 -10.094 3.416 1 98.06 110 ARG A O 1
ATOM 839 N N . ILE A 1 111 ? 5.457 -10.242 1.742 1 98.5 111 ILE A N 1
ATOM 840 C CA . ILE A 1 111 ? 4.754 -11.375 2.328 1 98.5 111 ILE A CA 1
ATOM 841 C C . ILE A 1 111 ? 5.699 -12.57 2.426 1 98.5 111 ILE A C 1
ATOM 843 O O . ILE A 1 111 ? 5.746 -13.25 3.453 1 98.5 111 ILE A O 1
ATOM 847 N N . ARG A 1 112 ? 6.449 -12.766 1.425 1 97.62 112 ARG A N 1
ATOM 848 C CA . ARG A 1 112 ? 7.418 -13.852 1.415 1 97.62 112 ARG A CA 1
ATOM 849 C C . ARG A 1 112 ? 8.469 -13.664 2.504 1 97.62 112 ARG A C 1
ATOM 851 O O . ARG A 1 112 ? 8.922 -14.633 3.113 1 97.62 112 ARG A O 1
ATOM 858 N N . GLU A 1 113 ? 8.867 -12.453 2.713 1 97.19 113 GLU A N 1
ATOM 859 C CA . GLU A 1 113 ? 9.828 -12.125 3.764 1 97.19 113 GLU A CA 1
ATOM 860 C C . GLU A 1 113 ? 9.312 -12.547 5.137 1 97.19 113 GLU A C 1
ATOM 862 O O . GLU A 1 113 ? 10.102 -12.82 6.043 1 97.19 113 GLU A O 1
ATOM 867 N N . GLN A 1 114 ? 8.047 -12.633 5.277 1 97.44 114 GLN A N 1
ATOM 868 C CA . GLN A 1 114 ? 7.438 -13.07 6.531 1 97.44 114 GLN A CA 1
ATOM 869 C C . GLN A 1 114 ? 7.441 -14.586 6.645 1 97.44 114 GLN A C 1
ATOM 871 O O . GLN A 1 114 ? 7.055 -15.141 7.676 1 97.44 114 GLN A O 1
ATOM 876 N N . GLY A 1 115 ? 7.789 -15.258 5.535 1 97.25 115 GLY A N 1
ATOM 877 C CA . GLY A 1 115 ? 7.82 -16.703 5.523 1 97.25 115 GLY A CA 1
ATOM 878 C C . GLY A 1 115 ? 6.52 -17.328 5.062 1 97.25 115 GLY A C 1
ATOM 879 O O . GLY A 1 115 ? 6.281 -18.516 5.277 1 97.25 115 GLY A O 1
ATOM 880 N N . LEU A 1 116 ? 5.688 -16.516 4.523 1 98.12 116 LEU A N 1
ATOM 881 C CA . LEU A 1 116 ? 4.391 -17 4.059 1 98.12 116 LEU A CA 1
ATOM 882 C C . LEU A 1 116 ? 4.422 -17.297 2.564 1 98.12 116 LEU A C 1
ATOM 884 O O . LEU A 1 116 ? 5.227 -16.719 1.831 1 98.12 116 LEU A O 1
ATOM 888 N N . ASP A 1 117 ? 3.525 -18.141 2.125 1 97.62 117 ASP A N 1
ATOM 889 C CA . ASP A 1 117 ? 3.402 -18.438 0.701 1 97.62 117 ASP A CA 1
ATOM 890 C C . ASP A 1 117 ? 2.621 -17.344 -0.025 1 97.62 117 ASP A C 1
ATOM 892 O O . ASP A 1 117 ? 1.624 -16.844 0.494 1 97.62 117 ASP A O 1
ATOM 896 N N . VAL A 1 118 ? 3.096 -17.016 -1.222 1 98.38 118 VAL A N 1
ATOM 897 C CA . VAL A 1 118 ? 2.359 -16.094 -2.07 1 98.38 118 VAL A CA 1
ATOM 898 C C . VAL A 1 118 ? 2.059 -16.75 -3.416 1 98.38 118 VAL A C 1
ATOM 900 O O . VAL A 1 118 ? 2.975 -17.172 -4.121 1 98.38 118 VAL A O 1
ATOM 903 N N . TYR A 1 119 ? 0.803 -16.797 -3.736 1 98.5 119 TYR A N 1
ATOM 904 C CA . TYR A 1 119 ? 0.336 -17.25 -5.039 1 98.5 119 TYR A CA 1
ATOM 905 C C . TYR A 1 119 ? -0.187 -16.094 -5.875 1 98.5 119 TYR A C 1
ATOM 907 O O . TYR A 1 119 ? -1.008 -15.305 -5.406 1 98.5 119 TYR A O 1
ATOM 915 N N . GLY A 1 120 ? 0.342 -16 -7.039 1 98.56 120 GLY A N 1
ATOM 916 C CA . GLY A 1 120 ? -0.189 -15.031 -7.98 1 98.56 120 GLY A CA 1
ATOM 917 C C . GLY A 1 120 ? -1.081 -15.656 -9.039 1 98.56 120 GLY A C 1
ATOM 918 O O . GLY A 1 120 ? -0.813 -16.766 -9.516 1 98.56 120 GLY A O 1
ATOM 919 N N . ILE A 1 121 ? -2.125 -14.992 -9.383 1 98.69 121 ILE A N 1
ATOM 920 C CA . ILE A 1 121 ? -2.967 -15.367 -10.508 1 98.69 121 ILE A CA 1
ATOM 921 C C . ILE A 1 121 ? -3.168 -14.164 -11.422 1 98.69 121 ILE A C 1
ATOM 923 O O . ILE A 1 121 ? -3.643 -13.117 -10.984 1 98.69 121 ILE A O 1
ATOM 927 N N . GLY A 1 122 ? -2.789 -14.289 -12.633 1 98.25 122 GLY A N 1
ATOM 928 C CA . GLY A 1 122 ? -2.885 -13.188 -13.586 1 98.25 122 GLY A CA 1
ATOM 929 C C . GLY A 1 122 ? -2.729 -13.633 -15.023 1 98.25 122 GLY A C 1
ATOM 930 O O . GLY A 1 122 ? -2.674 -14.836 -15.312 1 98.25 122 GLY A O 1
ATOM 931 N N . GLN A 1 123 ? -2.711 -12.711 -15.922 1 97.19 123 GLN A N 1
ATOM 932 C CA . GLN A 1 123 ? -2.619 -13.008 -17.344 1 97.19 123 GLN A CA 1
ATOM 933 C C . GLN A 1 123 ? -1.176 -13.281 -17.766 1 97.19 123 GLN A C 1
ATOM 935 O O . GLN A 1 123 ? -0.241 -12.945 -17.031 1 97.19 123 GLN A O 1
ATOM 940 N N . LYS A 1 124 ? -0.975 -13.828 -18.891 1 94.31 124 LYS A N 1
ATOM 941 C CA . LYS A 1 124 ? 0.341 -14.195 -19.406 1 94.31 124 LYS A CA 1
ATOM 942 C C . LYS A 1 124 ? 1.216 -12.961 -19.609 1 94.31 124 LYS A C 1
ATOM 944 O O . LYS A 1 124 ? 2.443 -13.039 -19.516 1 94.31 124 LYS A O 1
ATOM 949 N N . LYS A 1 125 ? 0.608 -11.836 -19.844 1 94.19 125 LYS A N 1
ATOM 950 C CA . LYS A 1 125 ? 1.332 -10.594 -20.094 1 94.19 125 LYS A CA 1
ATOM 951 C C . LYS A 1 125 ? 1.938 -10.039 -18.812 1 94.19 125 LYS A C 1
ATOM 953 O O . LYS A 1 125 ? 2.703 -9.078 -18.844 1 94.19 125 LYS A O 1
ATOM 958 N N . THR A 1 126 ? 1.543 -10.617 -17.672 1 95 126 THR A N 1
ATOM 959 C CA . THR A 1 126 ? 2.041 -10.125 -16.406 1 95 126 THR A CA 1
ATOM 960 C C . THR A 1 126 ? 3.566 -10.086 -16.391 1 95 126 THR A C 1
ATOM 962 O O . THR A 1 126 ? 4.219 -11.07 -16.75 1 95 126 THR A O 1
ATOM 965 N N . PRO A 1 127 ? 4.148 -9 -15.992 1 94.12 127 PRO A N 1
ATOM 966 C CA . PRO A 1 127 ? 5.605 -8.867 -16 1 94.12 127 PRO A CA 1
ATOM 967 C C . PRO A 1 127 ? 6.301 -9.914 -15.133 1 94.12 127 PRO A C 1
ATOM 969 O O . PRO A 1 127 ? 5.758 -10.328 -14.109 1 94.12 127 PRO A O 1
ATOM 972 N N . ASP A 1 128 ? 7.566 -10.258 -15.492 1 94.5 128 ASP A N 1
ATOM 973 C CA . ASP A 1 128 ? 8.367 -11.312 -14.875 1 94.5 128 ASP A CA 1
ATOM 974 C C . ASP A 1 128 ? 8.625 -11.008 -13.398 1 94.5 128 ASP A C 1
ATOM 976 O O . ASP A 1 128 ? 8.594 -11.906 -12.562 1 94.5 128 ASP A O 1
ATOM 980 N N . ALA A 1 129 ? 8.852 -9.75 -13.148 1 93.56 129 ALA A N 1
ATOM 981 C CA . ALA A 1 129 ? 9.195 -9.359 -11.781 1 93.56 129 ALA A CA 1
ATOM 982 C C . ALA A 1 129 ? 8.117 -9.805 -10.797 1 93.56 129 ALA A C 1
ATOM 984 O O . ALA A 1 129 ? 8.422 -10.352 -9.734 1 93.56 129 ALA A O 1
ATOM 985 N N . PHE A 1 130 ? 6.891 -9.609 -11.195 1 96.06 130 PHE A N 1
ATOM 986 C CA . PHE A 1 130 ? 5.797 -10 -10.312 1 96.06 130 PHE A CA 1
ATOM 987 C C . PHE A 1 130 ? 5.664 -11.516 -10.25 1 96.06 130 PHE A C 1
ATOM 989 O O . PHE A 1 130 ? 5.539 -12.086 -9.172 1 96.06 130 PHE A O 1
ATOM 996 N N . ARG A 1 131 ? 5.766 -12.156 -11.297 1 97.19 131 ARG A N 1
ATOM 997 C CA . ARG A 1 131 ? 5.652 -13.609 -11.344 1 97.19 131 ARG A CA 1
ATOM 998 C C . ARG A 1 131 ? 6.734 -14.273 -10.5 1 97.19 131 ARG A C 1
ATOM 1000 O O . ARG A 1 131 ? 6.445 -15.18 -9.719 1 97.19 131 ARG A O 1
ATOM 1007 N N . LYS A 1 132 ? 7.938 -13.812 -10.562 1 95.75 132 LYS A N 1
ATOM 1008 C CA . LYS A 1 132 ? 9.086 -14.406 -9.883 1 95.75 132 LYS A CA 1
ATOM 1009 C C . LYS A 1 132 ? 9.039 -14.125 -8.383 1 95.75 132 LYS A C 1
ATOM 1011 O O . LYS A 1 132 ? 9.688 -14.812 -7.594 1 95.75 132 LYS A O 1
ATOM 1016 N N . ALA A 1 133 ? 8.266 -13.086 -8.07 1 96.19 133 ALA A N 1
ATOM 1017 C CA . ALA A 1 133 ? 8.148 -12.758 -6.652 1 96.19 133 ALA A CA 1
ATOM 1018 C C . ALA A 1 133 ? 7.188 -13.703 -5.945 1 96.19 133 ALA A C 1
ATOM 1020 O O . ALA A 1 133 ? 7.145 -13.75 -4.715 1 96.19 133 ALA A O 1
ATOM 1021 N N . CYS A 1 134 ? 6.453 -14.5 -6.68 1 97.62 134 CYS A N 1
ATOM 1022 C CA . CYS A 1 134 ? 5.477 -15.422 -6.117 1 97.62 134 CYS A CA 1
ATOM 1023 C C . CYS A 1 134 ? 6.078 -16.812 -5.953 1 97.62 134 CYS A C 1
ATOM 1025 O O . CYS A 1 134 ? 7.016 -17.172 -6.668 1 97.62 134 CYS A O 1
ATOM 1027 N N . LYS A 1 135 ? 5.539 -17.547 -4.996 1 96.38 135 LYS A N 1
ATOM 1028 C CA . LYS A 1 135 ? 5.867 -18.969 -4.906 1 96.38 135 LYS A CA 1
ATOM 1029 C C . LYS A 1 135 ? 5.41 -19.703 -6.156 1 96.38 135 LYS A C 1
ATOM 1031 O O . LYS A 1 135 ? 6.152 -20.531 -6.699 1 96.38 135 LYS A O 1
ATOM 1036 N N . ARG A 1 136 ? 4.234 -19.406 -6.5 1 96.81 136 ARG A N 1
ATOM 1037 C CA . ARG A 1 136 ? 3.635 -19.891 -7.738 1 96.81 136 ARG A CA 1
ATOM 1038 C C . ARG A 1 136 ? 2.834 -18.797 -8.43 1 96.81 136 ARG A C 1
ATOM 1040 O O . ARG A 1 136 ? 2.186 -17.984 -7.766 1 96.81 136 ARG A O 1
ATOM 1047 N N . PHE A 1 137 ? 2.908 -18.812 -9.711 1 98 137 PHE A N 1
ATOM 1048 C CA . PHE A 1 137 ? 2.094 -17.906 -10.508 1 98 137 PHE A CA 1
ATOM 1049 C C . PHE A 1 137 ? 1.275 -18.656 -11.539 1 98 137 PHE A C 1
ATOM 1051 O O . PHE A 1 137 ? 1.832 -19.375 -12.375 1 98 137 PHE A O 1
ATOM 1058 N N . ILE A 1 138 ? 0.026 -18.469 -11.516 1 97.69 138 ILE A N 1
ATOM 1059 C CA . ILE A 1 138 ? -0.888 -19.219 -12.367 1 97.69 138 ILE A CA 1
ATOM 1060 C C . ILE A 1 138 ? -1.512 -18.297 -13.406 1 97.69 138 ILE A C 1
ATOM 1062 O O . ILE A 1 138 ? -2.08 -17.25 -13.055 1 97.69 138 ILE A O 1
ATOM 1066 N N . PHE A 1 139 ? -1.427 -18.719 -14.656 1 97.19 139 PHE A N 1
ATOM 1067 C CA . PHE A 1 139 ? -2.01 -17.906 -15.727 1 97.19 139 PHE A CA 1
ATOM 1068 C C . PHE A 1 139 ? -3.514 -18.141 -15.82 1 97.19 139 PHE A C 1
ATOM 1070 O O . PHE A 1 139 ? -3.973 -19.281 -15.828 1 97.19 139 PHE A O 1
ATOM 1077 N N . LEU A 1 140 ? -4.215 -17.062 -15.883 1 97.5 140 LEU A N 1
ATOM 1078 C CA . LEU A 1 140 ? -5.66 -17.141 -16.078 1 97.5 140 LEU A CA 1
ATOM 1079 C C . LEU A 1 140 ? -5.996 -17.969 -17.328 1 97.5 140 LEU A C 1
ATOM 1081 O O . LEU A 1 140 ? -6.988 -18.688 -17.344 1 97.5 140 LEU A O 1
ATOM 1085 N N . GLU A 1 141 ? -5.156 -17.875 -18.312 1 94.44 141 GLU A N 1
ATOM 1086 C CA . GLU A 1 141 ? -5.344 -18.578 -19.578 1 94.44 141 GLU A CA 1
ATOM 1087 C C . GLU A 1 141 ? -5.312 -20.094 -19.375 1 94.44 141 GLU A C 1
ATOM 1089 O O . GLU A 1 141 ? -5.824 -20.844 -20.203 1 94.44 141 GLU A O 1
ATOM 1094 N N . ASN A 1 142 ? -4.727 -20.453 -18.312 1 94.38 142 ASN A N 1
ATOM 1095 C CA . ASN A 1 142 ? -4.629 -21.875 -18.031 1 94.38 142 ASN A CA 1
ATOM 1096 C C . ASN A 1 142 ? -5.84 -22.375 -17.25 1 94.38 142 ASN A C 1
ATOM 1098 O O . ASN A 1 142 ? -5.984 -23.578 -17.016 1 94.38 142 ASN A O 1
ATOM 1102 N N . LEU A 1 143 ? -6.695 -21.359 -16.844 1 93.19 143 LEU A N 1
ATOM 1103 C CA . LEU A 1 143 ? -7.812 -21.719 -15.984 1 93.19 143 LEU A CA 1
ATOM 1104 C C . LEU A 1 143 ? -9.07 -21.984 -16.812 1 93.19 143 LEU A C 1
ATOM 1106 O O . LEU A 1 143 ? -9.383 -21.234 -17.734 1 93.19 143 LEU A O 1
ATOM 1110 N N . GLY A 1 144 ? -9.922 -22.953 -16.547 1 75.25 144 GLY A N 1
ATOM 1111 C CA . GLY A 1 144 ? -11.188 -23.266 -17.203 1 75.25 144 GLY A CA 1
ATOM 1112 C C . GLY A 1 144 ? -11.031 -24.125 -18.438 1 75.25 144 GLY A C 1
ATOM 1113 O O . GLY A 1 144 ? -12.016 -24.578 -19.016 1 75.25 144 GLY A O 1
ATOM 1114 N N . ALA A 1 145 ? -9.875 -24.047 -19.219 1 56.69 145 ALA A N 1
ATOM 1115 C CA . ALA A 1 145 ? -9.727 -24.828 -20.438 1 56.69 145 ALA A CA 1
ATOM 1116 C C . ALA A 1 145 ? -9.992 -26.312 -20.156 1 56.69 145 ALA A C 1
ATOM 1118 O O . ALA A 1 145 ? -9.125 -27.031 -19.656 1 56.69 145 ALA A O 1
ATOM 1119 N N . GLN A 1 146 ? -11 -26.578 -19.422 1 47.75 146 GLN A N 1
ATOM 1120 C CA . GLN A 1 146 ? -11.086 -28.031 -19.5 1 47.75 146 GLN A CA 1
ATOM 1121 C C . GLN A 1 146 ? -10.969 -28.516 -20.953 1 47.75 146 GLN A C 1
ATOM 1123 O O . GLN A 1 146 ? -11.734 -28.094 -21.812 1 47.75 146 GLN A O 1
ATOM 1128 N N . PRO A 1 147 ? -9.898 -28.844 -21.359 1 42.97 147 PRO A N 1
ATOM 1129 C CA . PRO A 1 147 ? -9.906 -29.484 -22.672 1 42.97 147 PRO A CA 1
ATOM 1130 C C . PRO A 1 147 ? -11.148 -30.344 -22.906 1 42.97 147 PRO A C 1
ATOM 1132 O O . PRO A 1 147 ? -11.547 -31.125 -22.031 1 42.97 147 PRO A O 1
ATOM 1135 N N . GLU A 1 148 ? -12.219 -29.719 -23.297 1 41.16 148 GLU A N 1
ATOM 1136 C CA . GLU A 1 148 ? -13.242 -30.688 -23.672 1 41.16 148 GLU A CA 1
ATOM 1137 C C . GLU A 1 148 ? -12.625 -32 -24.156 1 41.16 148 GLU A C 1
ATOM 1139 O O . GLU A 1 148 ? -11.703 -31.984 -24.969 1 41.16 148 GLU A O 1
ATOM 1144 N N . PRO A 1 149 ? -12.664 -32.938 -23.266 1 39.66 149 PRO A N 1
ATOM 1145 C CA . PRO A 1 149 ? -12.203 -34.219 -23.828 1 39.66 149 PRO A CA 1
ATOM 1146 C C . PRO A 1 149 ? -12.578 -34.375 -25.297 1 39.66 149 PRO A C 1
ATOM 1148 O O . PRO A 1 149 ? -13.766 -34.406 -25.641 1 39.66 149 PRO A O 1
ATOM 1151 N N . LYS A 1 150 ? -12.109 -33.531 -26.203 1 41.91 150 LYS A N 1
ATOM 1152 C CA . LYS A 1 150 ? -12.539 -34 -27.516 1 41.91 150 LYS A CA 1
ATOM 1153 C C . LYS A 1 150 ? -12.523 -35.531 -27.594 1 41.91 150 LYS A C 1
ATOM 1155 O O . LYS A 1 150 ? -11.852 -36.188 -26.812 1 41.91 150 LYS A O 1
ATOM 1160 N N . GLU A 1 151 ? -13.266 -36.094 -28.5 1 38.75 151 GLU A N 1
ATOM 1161 C CA . GLU A 1 151 ? -13.305 -37.531 -28.812 1 38.75 151 GLU A CA 1
ATOM 1162 C C . GLU A 1 151 ? -11.93 -38.156 -28.656 1 38.75 151 GLU A C 1
ATOM 1164 O O . GLU A 1 151 ? -10.906 -37.5 -28.766 1 38.75 151 GLU A O 1
ATOM 1169 N N . ALA A 1 152 ? -11.766 -39.469 -28.141 1 43.31 152 ALA A N 1
ATOM 1170 C CA . ALA A 1 152 ? -10.672 -40.375 -27.781 1 43.31 152 ALA A CA 1
ATOM 1171 C C . ALA A 1 152 ? -9.391 -40 -28.516 1 43.31 152 ALA A C 1
ATOM 1173 O O . ALA A 1 152 ? -8.297 -40.125 -27.969 1 43.31 152 ALA A O 1
ATOM 1174 N N . GLY A 1 153 ? -9.352 -39.906 -29.844 1 41.94 153 GLY A N 1
ATOM 1175 C CA . GLY A 1 153 ? -8.172 -40.031 -30.688 1 41.94 153 GLY A CA 1
ATOM 1176 C C . GLY A 1 153 ? -7.434 -38.719 -30.859 1 41.94 153 GLY A C 1
ATOM 1177 O O . GLY A 1 153 ? -6.398 -38.656 -31.531 1 41.94 153 GLY A O 1
ATOM 1178 N N . GLU A 1 154 ? -8.094 -37.562 -30.938 1 43 154 GLU A N 1
ATOM 1179 C CA . GLU A 1 154 ? -7.371 -36.406 -31.453 1 43 154 GLU A CA 1
ATOM 1180 C C . GLU A 1 154 ? -6.715 -35.625 -30.328 1 43 154 GLU A C 1
ATOM 1182 O O . GLU A 1 154 ? -7.348 -35.344 -29.297 1 43 154 GLU A O 1
ATOM 1187 N N . ARG A 1 155 ? -5.445 -35.688 -30.141 1 46.75 155 ARG A N 1
ATOM 1188 C CA . ARG A 1 155 ? -4.617 -34.875 -29.266 1 46.75 155 ARG A CA 1
ATOM 1189 C C . ARG A 1 155 ? -5.133 -33.438 -29.203 1 46.75 155 ARG A C 1
ATOM 1191 O O . ARG A 1 155 ? -5.535 -32.875 -30.219 1 46.75 155 ARG A O 1
ATOM 1198 N N . PRO A 1 156 ? -5.699 -33.031 -28.188 1 48.38 156 PRO A N 1
ATOM 1199 C CA . PRO A 1 156 ? -6.148 -31.656 -28.109 1 48.38 156 PRO A CA 1
ATOM 1200 C C . PRO A 1 156 ? -5.227 -30.688 -28.859 1 48.38 156 PRO A C 1
ATOM 1202 O O . PRO A 1 156 ? -4.004 -30.859 -28.844 1 48.38 156 PRO A O 1
ATOM 1205 N N . ALA A 1 157 ? -5.695 -30.016 -29.938 1 43.97 157 ALA A N 1
ATOM 1206 C CA . ALA A 1 157 ? -4.953 -29.047 -30.75 1 43.97 157 ALA A CA 1
ATOM 1207 C C . ALA A 1 157 ? -4.25 -28.016 -29.891 1 43.97 157 ALA A C 1
ATOM 1209 O O . ALA A 1 157 ? -4.828 -27.516 -28.922 1 43.97 157 ALA A O 1
ATOM 1210 N N . VAL A 1 158 ? -2.969 -28.172 -29.672 1 49.91 158 VAL A N 1
ATOM 1211 C CA . VAL A 1 158 ? -2.135 -27.125 -29.094 1 49.91 158 VAL A CA 1
ATOM 1212 C C . VAL A 1 158 ? -2.676 -25.75 -29.484 1 49.91 158 VAL A C 1
ATOM 1214 O O . VAL A 1 158 ? -2.93 -25.484 -30.672 1 49.91 158 VAL A O 1
ATOM 1217 N N . LYS A 1 159 ? -3.115 -25.141 -28.641 1 55.41 159 LYS A N 1
ATOM 1218 C CA . LYS A 1 159 ? -3.566 -23.766 -28.875 1 55.41 159 LYS A CA 1
ATOM 1219 C C . LYS A 1 159 ? -2.527 -22.969 -29.656 1 55.41 159 LYS A C 1
ATOM 1221 O O . LYS A 1 159 ? -1.323 -23.125 -29.438 1 55.41 159 LYS A O 1
ATOM 1226 N N . ALA A 1 160 ? -2.904 -22.469 -30.781 1 53.41 160 ALA A N 1
ATOM 1227 C CA . ALA A 1 160 ? -2.096 -21.688 -31.719 1 53.41 160 ALA A CA 1
ATOM 1228 C C . ALA A 1 160 ? -1.115 -20.781 -30.984 1 53.41 160 ALA A C 1
ATOM 1230 O O . ALA A 1 160 ? -0.002 -20.547 -31.453 1 53.41 160 ALA A O 1
ATOM 1231 N N . ASP A 1 161 ? -1.4 -20.375 -29.703 1 63.31 161 ASP A N 1
ATOM 1232 C CA . ASP A 1 161 ? -0.536 -19.406 -29.047 1 63.31 161 ASP A CA 1
ATOM 1233 C C . ASP A 1 161 ? 0.288 -20.062 -27.938 1 63.31 161 ASP A C 1
ATOM 1235 O O . ASP A 1 161 ? 0.882 -19.375 -27.109 1 63.31 161 ASP A O 1
ATOM 1239 N N . ALA A 1 162 ? 0.298 -21.281 -27.969 1 71.94 162 ALA A N 1
ATOM 1240 C CA . ALA A 1 162 ? 1.084 -21.984 -26.969 1 71.94 162 ALA A CA 1
ATOM 1241 C C . ALA A 1 162 ? 2.578 -21.875 -27.25 1 71.94 162 ALA A C 1
ATOM 1243 O O . ALA A 1 162 ? 2.992 -21.875 -28.406 1 71.94 162 ALA A O 1
ATOM 1244 N N . PRO A 1 163 ? 3.307 -21.562 -26.109 1 79.44 163 PRO A N 1
ATOM 1245 C CA . PRO A 1 163 ? 4.754 -21.578 -26.328 1 79.44 163 PRO A CA 1
ATOM 1246 C C . PRO A 1 163 ? 5.25 -22.891 -26.922 1 79.44 163 PRO A C 1
ATOM 1248 O O . PRO A 1 163 ? 4.598 -23.922 -26.781 1 79.44 163 PRO A O 1
ATOM 1251 N N . PRO A 1 164 ? 6.34 -22.797 -27.625 1 84.94 164 PRO A N 1
ATOM 1252 C CA . PRO A 1 164 ? 6.906 -24 -28.219 1 84.94 164 PRO A CA 1
ATOM 1253 C C . PRO A 1 164 ? 7.312 -25.047 -27.172 1 84.94 164 PRO A C 1
ATOM 1255 O O . PRO A 1 164 ? 7.777 -24.688 -26.078 1 84.94 164 PRO A O 1
ATOM 1258 N N . LEU A 1 165 ? 7.051 -26.281 -27.484 1 89.38 165 LEU A N 1
ATOM 1259 C CA . LEU A 1 165 ? 7.387 -27.406 -26.609 1 89.38 165 LEU A CA 1
ATOM 1260 C C . LEU A 1 165 ? 8.883 -27.406 -26.281 1 89.38 165 LEU A C 1
ATOM 1262 O O . LEU A 1 165 ? 9.305 -28 -25.281 1 89.38 165 LEU A O 1
ATOM 1266 N N . THR A 1 166 ? 9.617 -26.734 -27.141 1 90.44 166 THR A N 1
ATOM 1267 C CA . THR A 1 166 ? 11.062 -26.656 -26.938 1 90.44 166 THR A CA 1
ATOM 1268 C C . THR A 1 166 ? 11.383 -25.953 -25.625 1 90.44 166 THR A C 1
ATOM 1270 O O . THR A 1 166 ? 12.375 -26.266 -24.969 1 90.44 166 THR A O 1
ATOM 1273 N N . GLU A 1 167 ? 10.516 -25.031 -25.312 1 93.25 167 GLU A N 1
ATOM 1274 C CA . GLU A 1 167 ? 10.711 -24.344 -24.047 1 93.25 167 GLU A CA 1
ATOM 1275 C C . GLU A 1 167 ? 10.562 -25.297 -22.875 1 93.25 167 GLU A C 1
ATOM 1277 O O . GLU A 1 167 ? 11.367 -25.281 -21.938 1 93.25 167 GLU A O 1
ATOM 1282 N N . ALA A 1 168 ? 9.586 -26.078 -22.922 1 93.62 168 ALA A N 1
ATOM 1283 C CA . ALA A 1 168 ? 9.367 -27.078 -21.875 1 93.62 168 ALA A CA 1
ATOM 1284 C C . ALA A 1 168 ? 10.539 -28.062 -21.812 1 93.62 168 ALA A C 1
ATOM 1286 O O . ALA A 1 168 ? 10.992 -28.422 -20.719 1 93.62 168 ALA A O 1
ATOM 1287 N N . ARG A 1 169 ? 10.953 -28.453 -22.969 1 94.44 169 ARG A N 1
ATOM 1288 C CA . ARG A 1 169 ? 12.109 -29.328 -23.062 1 94.44 169 ARG A CA 1
ATOM 1289 C C . ARG A 1 169 ? 13.312 -28.734 -22.328 1 94.44 169 ARG A C 1
ATOM 1291 O O . ARG A 1 169 ? 13.938 -29.406 -21.5 1 94.44 169 ARG A O 1
ATOM 1298 N N . ASP A 1 170 ? 13.562 -27.516 -22.641 1 95.31 170 ASP A N 1
ATOM 1299 C CA . ASP A 1 170 ? 14.727 -26.844 -22.062 1 95.31 170 ASP A CA 1
ATOM 1300 C C . ASP A 1 170 ? 14.594 -26.734 -20.547 1 95.31 170 ASP A C 1
ATOM 1302 O O . ASP A 1 170 ? 15.578 -26.875 -19.812 1 95.31 170 ASP A O 1
ATOM 1306 N N . LEU A 1 171 ? 13.398 -26.469 -20.078 1 95.44 171 LEU A N 1
ATOM 1307 C CA . LEU A 1 171 ? 13.156 -26.375 -18.641 1 95.44 171 LEU A CA 1
ATOM 1308 C C . LEU A 1 171 ? 13.422 -27.719 -17.953 1 95.44 171 LEU A C 1
ATOM 1310 O O . LEU A 1 171 ? 14.023 -27.766 -16.891 1 95.44 171 LEU A O 1
ATOM 1314 N N . ILE A 1 172 ? 13.047 -28.797 -18.547 1 95.69 172 ILE A N 1
ATOM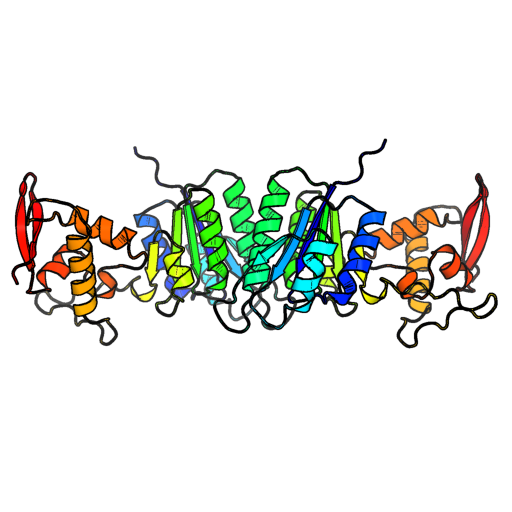 1315 C CA . ILE A 1 172 ? 13.227 -30.125 -17.984 1 95.69 172 ILE A CA 1
ATOM 1316 C C . ILE A 1 172 ? 14.711 -30.484 -17.969 1 95.69 172 ILE A C 1
ATOM 1318 O O . ILE A 1 172 ? 15.227 -31.016 -16.984 1 95.69 172 ILE A O 1
ATOM 1322 N N . LEU A 1 173 ? 15.352 -30.188 -19.078 1 95.5 173 LEU A N 1
ATOM 1323 C CA . LEU A 1 173 ? 16.781 -30.453 -19.141 1 95.5 173 LEU A CA 1
ATOM 1324 C C . LEU A 1 173 ? 17.547 -29.672 -18.078 1 95.5 173 LEU A C 1
ATOM 1326 O O . LEU A 1 173 ? 18.469 -30.219 -17.453 1 95.5 173 LEU A O 1
ATOM 1330 N N . ARG A 1 174 ? 17.156 -28.484 -17.922 1 96.12 174 ARG A N 1
ATOM 1331 C CA . ARG A 1 174 ? 17.781 -27.688 -16.875 1 96.12 174 ARG A CA 1
ATOM 1332 C C . ARG A 1 174 ? 17.547 -28.297 -15.5 1 96.12 174 ARG A C 1
ATOM 1334 O O . ARG A 1 174 ? 18.453 -28.281 -14.656 1 96.12 174 ARG A O 1
ATOM 1341 N N . ALA A 1 175 ? 16.359 -28.766 -15.266 1 96.5 175 ALA A N 1
ATOM 1342 C CA . ALA A 1 175 ? 16.047 -29.422 -14 1 96.5 175 ALA A CA 1
ATOM 1343 C C . ALA A 1 175 ? 16.938 -30.656 -13.797 1 96.5 175 ALA A C 1
ATOM 1345 O O . ALA A 1 175 ? 17.469 -30.859 -12.703 1 96.5 175 ALA A O 1
ATOM 1346 N N . MET A 1 176 ? 17.125 -31.422 -14.812 1 95.69 176 MET A N 1
ATOM 1347 C CA . MET A 1 176 ? 17.984 -32.625 -14.727 1 95.69 176 MET A CA 1
ATOM 1348 C C . MET A 1 176 ? 19.422 -32.25 -14.391 1 95.69 176 MET A C 1
ATOM 1350 O O . MET A 1 176 ? 20.062 -32.906 -13.594 1 95.69 176 MET A O 1
ATOM 1354 N N . ASP A 1 177 ? 19.828 -31.172 -14.984 1 95.12 177 ASP A N 1
ATOM 1355 C CA . ASP A 1 177 ? 21.188 -30.688 -14.734 1 95.12 177 ASP A CA 1
ATOM 1356 C C . ASP A 1 177 ? 21.328 -30.156 -13.312 1 95.12 177 ASP A C 1
ATOM 1358 O O . ASP A 1 177 ? 22.422 -30.219 -12.727 1 95.12 177 ASP A O 1
ATOM 1362 N N . GLY A 1 178 ? 20.297 -29.672 -12.875 1 95.06 178 GLY A N 1
ATOM 1363 C CA . GLY A 1 178 ? 20.328 -29.031 -11.57 1 95.06 178 GLY A CA 1
ATOM 1364 C C . GLY A 1 178 ? 20.188 -30 -10.422 1 95.06 178 GLY A C 1
ATOM 1365 O O . GLY A 1 178 ? 20.609 -29.719 -9.297 1 95.06 178 GLY A O 1
ATOM 1366 N N . ILE A 1 179 ? 19.531 -31.125 -10.68 1 94.62 179 ILE A N 1
ATOM 1367 C CA . ILE A 1 179 ? 19.359 -32.156 -9.648 1 94.62 179 ILE A CA 1
ATOM 1368 C C . ILE A 1 179 ? 20.609 -33 -9.539 1 94.62 179 ILE A C 1
ATOM 1370 O O . ILE A 1 179 ? 21.031 -33.656 -10.508 1 94.62 179 ILE A O 1
ATOM 1374 N N . GLU A 1 180 ? 21.219 -32.875 -8.438 1 91.12 180 GLU A N 1
ATOM 1375 C CA . GLU A 1 180 ? 22.438 -33.656 -8.219 1 91.12 180 GLU A CA 1
ATOM 1376 C C . GLU A 1 180 ? 22.125 -35.094 -7.883 1 91.12 180 GLU A C 1
ATOM 1378 O O . GLU A 1 180 ? 21.594 -35.375 -6.809 1 91.12 180 GLU A O 1
ATOM 1383 N N . GLN A 1 181 ? 22.422 -35.938 -8.797 1 91.81 181 GLN A N 1
ATOM 1384 C CA . GLN A 1 181 ? 22.281 -37.375 -8.57 1 91.81 181 GLN A CA 1
ATOM 1385 C C . GLN A 1 181 ? 23.188 -38.156 -9.523 1 91.81 181 GLN A C 1
ATOM 1387 O O . GLN A 1 181 ? 23.609 -37.656 -10.555 1 91.81 181 GLN A O 1
ATOM 1392 N N . ASP A 1 182 ? 23.516 -39.406 -9.188 1 90.56 182 ASP A N 1
ATOM 1393 C CA . ASP A 1 182 ? 24.359 -40.25 -10 1 90.56 182 ASP A CA 1
ATOM 1394 C C . ASP A 1 182 ? 23.547 -41.031 -11.023 1 90.56 182 ASP A C 1
ATOM 1396 O O . ASP A 1 182 ? 24.031 -41.312 -12.117 1 90.56 182 ASP A O 1
ATOM 1400 N N . ASP A 1 183 ? 22.328 -41.219 -10.672 1 89.31 183 ASP A N 1
ATOM 1401 C CA . ASP A 1 183 ? 21.453 -42.031 -11.508 1 89.31 183 ASP A CA 1
ATOM 1402 C C . ASP A 1 183 ? 21.016 -41.25 -12.742 1 89.31 183 ASP A C 1
ATOM 1404 O O . ASP A 1 183 ? 20.766 -40.031 -12.664 1 89.31 183 ASP A O 1
ATOM 1408 N N . GLU A 1 184 ? 20.969 -41.906 -13.844 1 92.44 184 GLU A N 1
ATOM 1409 C CA . GLU A 1 184 ? 20.516 -41.281 -15.078 1 92.44 184 GLU A CA 1
ATOM 1410 C C . GLU A 1 184 ? 18.984 -41.125 -15.109 1 92.44 184 GLU A C 1
ATOM 1412 O O . GLU A 1 184 ? 18.438 -40.406 -15.938 1 92.44 184 GLU A O 1
ATOM 1417 N N . TRP A 1 185 ? 18.391 -41.938 -14.227 1 95.62 185 TRP A N 1
ATOM 1418 C CA . TRP A 1 185 ? 16.938 -41.906 -14.156 1 95.62 185 TRP A CA 1
ATOM 1419 C C . TRP A 1 185 ? 16.453 -40.938 -13.07 1 95.62 185 TRP A C 1
ATOM 1421 O O . TRP A 1 185 ? 16.891 -41.031 -11.922 1 95.62 185 TRP A O 1
ATOM 1431 N N . PHE A 1 186 ? 15.625 -39.969 -13.508 1 96.75 186 PHE A N 1
ATOM 1432 C CA . PHE A 1 186 ? 15.047 -39.031 -12.578 1 96.75 186 PHE A CA 1
ATOM 1433 C C . PHE A 1 186 ? 13.586 -39.344 -12.305 1 96.75 186 PHE A C 1
ATOM 1435 O O . PHE A 1 186 ? 12.852 -39.75 -13.211 1 96.75 186 PHE A O 1
ATOM 1442 N N . THR A 1 187 ? 13.141 -39.188 -11.07 1 96.06 187 THR A N 1
ATOM 1443 C CA . THR A 1 187 ? 11.703 -39.312 -10.82 1 96.06 187 THR A CA 1
ATOM 1444 C C . THR A 1 187 ? 10.961 -38.094 -11.352 1 96.06 187 THR A C 1
ATOM 1446 O O . THR A 1 187 ? 11.461 -36.969 -11.273 1 96.06 187 THR A O 1
ATOM 1449 N N . LEU A 1 188 ? 9.812 -38.281 -11.883 1 95.19 188 LEU A N 1
ATOM 1450 C CA . LEU A 1 188 ? 8.992 -37.188 -12.367 1 95.19 188 LEU A CA 1
ATOM 1451 C C . LEU A 1 188 ? 8.68 -36.219 -11.234 1 95.19 188 LEU A C 1
ATOM 1453 O O . LEU A 1 188 ? 8.602 -35 -11.461 1 95.19 188 LEU A O 1
ATOM 1457 N N . GLY A 1 189 ? 8.453 -36.75 -10.086 1 94.56 189 GLY A N 1
ATOM 1458 C CA . GLY A 1 189 ? 8.188 -35.906 -8.922 1 94.56 189 GLY A CA 1
ATOM 1459 C C . GLY A 1 189 ? 9.312 -34.938 -8.625 1 94.56 189 GLY A C 1
ATOM 1460 O O . GLY A 1 189 ? 9.062 -33.75 -8.383 1 94.56 189 GLY A O 1
ATOM 1461 N N . ALA A 1 190 ? 10.508 -35.375 -8.688 1 95.38 190 ALA A N 1
ATOM 1462 C CA . ALA A 1 190 ? 11.672 -34.531 -8.422 1 95.38 190 ALA A CA 1
ATOM 1463 C C . ALA A 1 190 ? 11.828 -33.438 -9.492 1 95.38 190 ALA A C 1
ATOM 1465 O O . ALA A 1 190 ? 12.125 -32.281 -9.18 1 95.38 190 ALA A O 1
ATOM 1466 N N . LEU A 1 191 ? 11.602 -33.812 -10.695 1 96.19 191 LEU A N 1
ATOM 1467 C CA . LEU A 1 191 ? 11.688 -32.875 -11.797 1 96.19 191 LEU A CA 1
ATOM 1468 C C . LEU A 1 191 ? 10.625 -31.781 -11.656 1 96.19 191 LEU A C 1
ATOM 1470 O O . LEU A 1 191 ? 10.922 -30.594 -11.781 1 96.19 191 LEU A O 1
ATOM 1474 N N . GLY A 1 192 ? 9.422 -32.219 -11.375 1 95.06 192 GLY A N 1
ATOM 1475 C CA . GLY A 1 192 ? 8.336 -31.281 -11.172 1 95.06 192 GLY A CA 1
ATOM 1476 C C . GLY A 1 192 ? 8.602 -30.297 -10.047 1 95.06 192 GLY A C 1
ATOM 1477 O O . GLY A 1 192 ? 8.352 -29.094 -10.195 1 95.06 192 GLY A O 1
ATOM 1478 N N . GLN A 1 193 ? 9.055 -30.781 -8.984 1 94 193 GLN A N 1
ATOM 1479 C CA . GLN A 1 193 ? 9.359 -29.953 -7.824 1 94 193 GLN A CA 1
ATOM 1480 C C . GLN A 1 193 ? 10.445 -28.922 -8.156 1 94 193 GLN A C 1
ATOM 1482 O O . GLN A 1 193 ? 10.328 -27.75 -7.793 1 94 193 GLN A O 1
ATOM 1487 N N . TYR A 1 194 ? 11.516 -29.359 -8.82 1 95.44 194 TYR A N 1
ATOM 1488 C CA . TYR A 1 194 ? 12.602 -28.469 -9.203 1 95.44 194 TYR A CA 1
ATOM 1489 C C . TYR A 1 194 ? 12.102 -27.375 -10.125 1 95.44 194 TYR A C 1
ATOM 1491 O O . TYR A 1 194 ? 12.406 -26.188 -9.922 1 95.44 194 TYR A O 1
ATOM 1499 N N . MET A 1 195 ? 11.359 -27.719 -11.094 1 94.75 195 MET A N 1
ATOM 1500 C CA . MET A 1 195 ? 10.875 -26.75 -12.078 1 94.75 195 MET A CA 1
ATOM 1501 C C . MET A 1 195 ? 9.945 -25.719 -11.422 1 94.75 195 MET A C 1
ATOM 1503 O O . MET A 1 195 ? 10.016 -24.531 -11.734 1 94.75 195 MET A O 1
ATOM 1507 N N . ALA A 1 196 ? 9.094 -26.172 -10.555 1 91.12 196 ALA A N 1
ATOM 1508 C CA . ALA A 1 196 ? 8.18 -25.266 -9.859 1 91.12 196 ALA A CA 1
ATOM 1509 C C . ALA A 1 196 ? 8.945 -24.281 -8.992 1 91.12 196 ALA A C 1
ATOM 1511 O O . ALA A 1 196 ? 8.562 -23.109 -8.898 1 91.12 196 ALA A O 1
ATOM 1512 N N . THR A 1 197 ? 9.992 -24.75 -8.414 1 91.88 197 THR A N 1
ATOM 1513 C CA . THR A 1 197 ? 10.797 -23.906 -7.539 1 91.88 197 THR A CA 1
ATOM 1514 C C . THR A 1 197 ? 11.609 -22.891 -8.352 1 91.88 197 THR A C 1
ATOM 1516 O O . THR A 1 197 ? 11.719 -21.734 -7.973 1 91.88 197 THR A O 1
ATOM 1519 N N . ALA A 1 198 ? 12.086 -23.344 -9.461 1 93.31 198 ALA A N 1
ATOM 1520 C CA . ALA A 1 198 ? 12.938 -22.516 -10.297 1 93.31 198 ALA A CA 1
ATOM 1521 C C . ALA A 1 198 ? 12.109 -21.578 -11.164 1 93.31 198 ALA A C 1
ATOM 1523 O O . ALA A 1 198 ? 12.562 -20.484 -11.531 1 93.31 198 ALA A O 1
ATOM 1524 N N . ASN A 1 199 ? 10.992 -21.984 -11.508 1 94.75 199 ASN A N 1
ATOM 1525 C CA . ASN A 1 199 ? 10.086 -21.234 -12.367 1 94.75 199 ASN A CA 1
ATOM 1526 C C . ASN A 1 199 ? 8.672 -21.188 -11.797 1 94.75 199 ASN A C 1
ATOM 1528 O O . ASN A 1 199 ? 7.844 -22.047 -12.125 1 94.75 199 ASN A O 1
ATOM 1532 N N . PRO A 1 200 ? 8.383 -20.078 -11.141 1 94.56 200 PRO A N 1
ATOM 1533 C CA . PRO A 1 200 ? 7.102 -20.016 -10.438 1 94.56 200 PRO A CA 1
ATOM 1534 C C . PRO A 1 200 ? 5.906 -20.109 -11.383 1 94.56 200 PRO A C 1
ATOM 1536 O O . PRO A 1 200 ? 4.816 -20.5 -10.961 1 94.56 200 PRO A O 1
ATOM 1539 N N . ASP A 1 201 ? 6.098 -19.828 -12.602 1 95.56 201 ASP A N 1
ATOM 1540 C CA . ASP A 1 201 ? 4.965 -19.812 -13.523 1 95.56 201 ASP A CA 1
ATOM 1541 C C . ASP A 1 201 ? 4.93 -21.078 -14.375 1 95.56 201 ASP A C 1
ATOM 1543 O O . ASP A 1 201 ? 4.152 -21.156 -15.328 1 95.56 201 ASP A O 1
ATOM 1547 N N . PHE A 1 202 ? 5.793 -22.031 -14.078 1 94.75 202 PHE A N 1
ATOM 1548 C CA . PHE A 1 202 ? 5.73 -23.281 -14.828 1 94.75 202 PHE A CA 1
ATOM 1549 C C . PHE A 1 202 ? 4.395 -23.969 -14.594 1 94.75 202 PHE A C 1
ATOM 1551 O O . PHE A 1 202 ? 3.965 -24.141 -13.453 1 94.75 202 PHE A O 1
ATOM 1558 N N . ASP A 1 203 ? 3.801 -24.328 -15.617 1 94.94 203 ASP A N 1
ATOM 1559 C CA . ASP A 1 203 ? 2.506 -25 -15.664 1 94.94 203 ASP A CA 1
ATOM 1560 C C . ASP A 1 203 ? 2.377 -25.859 -16.922 1 94.94 203 ASP A C 1
ATOM 1562 O O . ASP A 1 203 ? 2.572 -25.359 -18.031 1 94.94 203 ASP A O 1
ATOM 1566 N N . THR A 1 204 ? 2.174 -27.156 -16.766 1 93.62 204 THR A N 1
ATOM 1567 C CA . THR A 1 204 ? 2.061 -28.031 -17.906 1 93.62 204 THR A CA 1
ATOM 1568 C C . THR A 1 204 ? 0.936 -27.578 -18.844 1 93.62 204 THR A C 1
ATOM 1570 O O . THR A 1 204 ? 1.001 -27.797 -20.047 1 93.62 204 THR A O 1
ATOM 1573 N N . ARG A 1 205 ? -0.052 -26.969 -18.266 1 92.94 205 ARG A N 1
ATOM 1574 C CA . ARG A 1 205 ? -1.208 -26.531 -19.047 1 92.94 205 ARG A CA 1
ATOM 1575 C C . ARG A 1 205 ? -0.814 -25.438 -20.047 1 92.94 205 ARG A C 1
ATOM 1577 O O . ARG A 1 205 ? -1.462 -25.281 -21.078 1 92.94 205 ARG A O 1
ATOM 1584 N N . THR A 1 206 ? 0.205 -24.703 -19.656 1 93.88 206 THR A N 1
ATOM 1585 C CA . THR A 1 206 ? 0.731 -23.703 -20.578 1 93.88 206 THR A CA 1
ATOM 1586 C C . THR A 1 206 ? 1.159 -24.359 -21.891 1 93.88 206 THR A C 1
ATOM 1588 O O . THR A 1 206 ? 1.094 -23.719 -22.953 1 93.88 206 THR A O 1
ATOM 1591 N N . TYR A 1 207 ? 1.468 -25.594 -21.859 1 92.12 207 TYR A N 1
ATOM 1592 C CA . TYR A 1 207 ? 1.963 -26.328 -23.016 1 92.12 207 TYR A CA 1
ATOM 1593 C C . TYR A 1 207 ? 0.912 -27.297 -23.547 1 92.12 207 TYR A C 1
ATOM 1595 O O . TYR A 1 207 ? 1.229 -28.219 -24.312 1 92.12 207 TYR A O 1
ATOM 1603 N N . GLY A 1 208 ? -0.218 -27.156 -23.031 1 89 208 GLY A N 1
ATOM 1604 C CA . GLY A 1 208 ? -1.347 -27.922 -23.547 1 89 208 GLY A CA 1
ATOM 1605 C C . GLY A 1 208 ? -1.484 -29.281 -22.906 1 89 208 GLY A C 1
ATOM 1606 O O . GLY A 1 208 ? -2.182 -30.156 -23.438 1 89 208 GLY A O 1
ATOM 1607 N N . ARG A 1 209 ? -0.78 -29.531 -21.828 1 91.06 209 ARG A N 1
ATOM 1608 C CA . ARG A 1 209 ? -0.85 -30.828 -21.156 1 91.06 209 ARG A CA 1
ATOM 1609 C C . ARG A 1 209 ? -1.291 -30.656 -19.703 1 91.06 209 ARG A C 1
ATOM 1611 O O . ARG A 1 209 ? -0.878 -29.719 -19.031 1 91.06 209 ARG A O 1
ATOM 1618 N N . LYS A 1 210 ? -2.035 -31.609 -19.203 1 89.12 210 LYS A N 1
ATOM 1619 C CA . LYS A 1 210 ? -2.533 -31.562 -17.828 1 89.12 210 LYS A CA 1
ATOM 1620 C C . LYS A 1 210 ? -1.479 -32.062 -16.844 1 89.12 210 LYS A C 1
ATOM 1622 O O . LYS A 1 210 ? -1.336 -31.5 -15.75 1 89.12 210 LYS A O 1
ATOM 1627 N N . LYS A 1 211 ? -0.798 -33 -17.359 1 92.81 211 LYS A N 1
ATOM 1628 C CA . LYS A 1 211 ? 0.151 -33.656 -16.469 1 92.81 211 LYS A CA 1
ATOM 1629 C C . LYS A 1 211 ? 1.57 -33.594 -17.016 1 92.81 211 LYS A C 1
ATOM 1631 O O . LYS A 1 211 ? 1.77 -33.594 -18.234 1 92.81 211 LYS A O 1
ATOM 1636 N N . LEU A 1 212 ? 2.473 -33.562 -16.062 1 94.5 212 LEU A N 1
ATOM 1637 C CA . LEU A 1 212 ? 3.877 -33.531 -16.469 1 94.5 212 LEU A CA 1
ATOM 1638 C C . LEU A 1 212 ? 4.25 -34.812 -17.234 1 94.5 212 LEU A C 1
ATOM 1640 O O . LEU A 1 212 ? 5.059 -34.75 -18.156 1 94.5 212 LEU A O 1
ATOM 1644 N N . SER A 1 213 ? 3.703 -35.906 -16.891 1 94.12 213 SER A N 1
ATOM 1645 C CA . SER A 1 213 ? 3.961 -37.156 -17.562 1 94.12 213 SER A CA 1
ATOM 1646 C C . SER A 1 213 ? 3.602 -37.094 -19.031 1 94.12 213 SER A C 1
ATOM 1648 O O . SER A 1 213 ? 4.344 -37.594 -19.891 1 94.12 213 SER A O 1
ATOM 1650 N N . ASP A 1 214 ? 2.5 -36.469 -19.312 1 92.75 214 ASP A N 1
ATOM 1651 C CA . ASP A 1 214 ? 2.064 -36.312 -20.688 1 92.75 214 ASP A CA 1
ATOM 1652 C C . ASP A 1 214 ? 3.018 -35.406 -21.469 1 92.75 214 ASP A C 1
ATOM 1654 O O . ASP A 1 214 ? 3.324 -35.656 -22.625 1 92.75 214 ASP A O 1
ATOM 1658 N N . LEU A 1 215 ? 3.434 -34.344 -20.812 1 93.19 215 LEU A N 1
ATOM 1659 C CA . LEU A 1 215 ? 4.363 -33.406 -21.422 1 93.19 215 LEU A CA 1
ATOM 1660 C C . LEU A 1 215 ? 5.676 -34.094 -21.781 1 93.19 215 LEU A C 1
ATOM 1662 O O . LEU A 1 215 ? 6.184 -33.938 -22.891 1 93.19 215 LEU A O 1
ATOM 1666 N N . VAL A 1 216 ? 6.172 -34.906 -20.922 1 94.31 216 VAL A N 1
ATOM 1667 C CA . VAL A 1 216 ? 7.422 -35.656 -21.125 1 94.31 216 VAL A CA 1
ATOM 1668 C C . VAL A 1 216 ? 7.262 -36.656 -22.266 1 94.31 216 VAL A C 1
ATOM 1670 O O . VAL A 1 216 ? 8.156 -36.812 -23.094 1 94.31 216 VAL A O 1
ATOM 1673 N N . ALA A 1 217 ? 6.176 -37.312 -22.266 1 90.94 217 ALA A N 1
ATOM 1674 C CA . ALA A 1 217 ? 5.898 -38.312 -23.281 1 90.94 217 ALA A CA 1
ATOM 1675 C C . ALA A 1 217 ? 5.871 -37.656 -24.672 1 90.94 217 ALA A C 1
ATOM 1677 O O . ALA A 1 217 ? 6.27 -38.312 -25.656 1 90.94 217 ALA A O 1
ATOM 1678 N N . ASP A 1 218 ? 5.449 -36.469 -24.703 1 90.19 218 ASP A N 1
ATOM 1679 C CA . ASP A 1 218 ? 5.328 -35.75 -25.984 1 90.19 218 ASP A CA 1
ATOM 1680 C C . ASP A 1 218 ? 6.695 -35.281 -26.484 1 90.19 218 ASP A C 1
ATOM 1682 O O . ASP A 1 218 ? 6.883 -35.094 -27.688 1 90.19 218 ASP A O 1
ATOM 1686 N N . LEU A 1 219 ? 7.504 -35.188 -25.469 1 91.44 219 LEU A N 1
ATOM 1687 C CA . LEU A 1 219 ? 8.852 -34.781 -25.844 1 91.44 219 LEU A CA 1
ATOM 1688 C C . LEU A 1 219 ? 9.695 -35.969 -26.266 1 91.44 219 LEU A C 1
ATOM 1690 O O . LEU A 1 219 ? 9.789 -36.969 -25.531 1 91.44 219 LEU A O 1
ATOM 1694 N N . LYS A 1 220 ? 10.094 -36.281 -27.344 1 87.12 220 LYS A N 1
ATOM 1695 C CA . LYS A 1 220 ? 10.703 -37.469 -27.953 1 87.12 220 LYS A CA 1
ATOM 1696 C C . LYS A 1 220 ? 12.156 -37.625 -27.516 1 87.12 220 LYS A C 1
ATOM 1698 O O . LYS A 1 220 ? 12.828 -38.562 -27.906 1 87.12 220 LYS A O 1
ATOM 1703 N N . ILE A 1 221 ? 12.586 -36.812 -26.703 1 93.56 221 ILE A N 1
ATOM 1704 C CA . ILE A 1 221 ? 13.992 -36.906 -26.312 1 93.56 221 ILE A CA 1
ATOM 1705 C C . ILE A 1 221 ? 14.102 -37.562 -24.938 1 93.56 221 ILE A C 1
ATOM 1707 O O . ILE A 1 221 ? 15.195 -37.719 -24.406 1 93.56 221 ILE A O 1
ATOM 1711 N N . PHE A 1 222 ? 13 -37.938 -24.438 1 95.62 222 PHE A N 1
ATOM 1712 C CA . PHE A 1 222 ? 12.992 -38.562 -23.125 1 95.62 222 PHE A CA 1
ATOM 1713 C C . PHE A 1 222 ? 12.406 -39.969 -23.219 1 95.62 222 PHE A C 1
ATOM 1715 O O . PHE A 1 222 ? 11.555 -40.25 -24.062 1 95.62 222 PHE A O 1
ATOM 1722 N N . GLU A 1 223 ? 12.891 -40.844 -22.391 1 94.94 223 GLU A N 1
ATOM 1723 C CA . GLU A 1 223 ? 12.312 -42.156 -22.172 1 94.94 223 GLU A CA 1
ATOM 1724 C C . GLU A 1 223 ? 11.789 -42.312 -20.75 1 94.94 223 GLU A C 1
ATOM 1726 O O . GLU A 1 223 ? 12.352 -41.719 -19.812 1 94.94 223 GLU A O 1
ATOM 1731 N N . THR A 1 224 ? 10.672 -43 -20.656 1 94.94 224 THR A N 1
ATOM 1732 C CA . THR A 1 224 ? 10.055 -43.156 -19.344 1 94.94 224 THR A CA 1
ATOM 1733 C C . THR A 1 224 ? 9.938 -44.625 -19 1 94.94 224 THR A C 1
ATOM 1735 O O . THR A 1 224 ? 9.867 -45.5 -19.875 1 94.94 224 THR A O 1
ATOM 1738 N N . ARG A 1 225 ? 10.078 -44.938 -17.75 1 93.75 225 ARG A N 1
ATOM 1739 C CA . ARG A 1 225 ? 9.844 -46.281 -17.234 1 93.75 225 ARG A CA 1
ATOM 1740 C C . ARG A 1 225 ? 9.25 -46.25 -15.836 1 93.75 225 ARG A C 1
ATOM 1742 O O . ARG A 1 225 ? 9.266 -45.188 -15.18 1 93.75 225 ARG A O 1
ATOM 1749 N N . ARG A 1 226 ? 8.617 -47.344 -15.438 1 94.31 226 ARG A N 1
ATOM 1750 C CA . ARG A 1 226 ? 8.086 -47.438 -14.086 1 94.31 226 ARG A CA 1
ATOM 1751 C C . ARG A 1 226 ? 9.148 -47.969 -13.117 1 94.31 226 ARG A C 1
ATOM 1753 O O . ARG A 1 226 ? 9.844 -48.938 -13.422 1 94.31 226 ARG A O 1
ATOM 1760 N N . GLY A 1 227 ? 9.32 -47.281 -12.062 1 91 227 GLY A N 1
ATOM 1761 C CA . GLY A 1 227 ? 10.281 -47.688 -11.039 1 91 227 GLY A CA 1
ATOM 1762 C C . GLY A 1 227 ? 9.617 -48.25 -9.797 1 91 227 GLY A C 1
ATOM 1763 O O . GLY A 1 227 ? 8.461 -48.688 -9.836 1 91 227 GLY A O 1
ATOM 1764 N N . PRO A 1 228 ? 10.453 -48.469 -8.766 1 88.12 228 PRO A N 1
ATOM 1765 C CA . PRO A 1 228 ? 9.891 -48.938 -7.5 1 88.12 228 PRO A CA 1
ATOM 1766 C C . PRO A 1 228 ? 8.688 -48.125 -7.039 1 88.12 228 PRO A C 1
ATOM 1768 O O . PRO A 1 228 ? 8.68 -46.906 -7.176 1 88.12 228 PRO A O 1
ATOM 1771 N N . GLY A 1 229 ? 7.57 -48.844 -6.555 1 91.19 229 GLY A N 1
ATOM 1772 C CA . GLY A 1 229 ? 6.363 -48.156 -6.102 1 91.19 229 GLY A CA 1
ATOM 1773 C C . GLY A 1 229 ? 5.543 -47.594 -7.238 1 91.19 229 GLY A C 1
ATOM 1774 O O . GLY A 1 229 ? 4.777 -46.656 -7.035 1 91.19 229 GLY A O 1
ATOM 1775 N N . ASN A 1 230 ? 5.871 -47.938 -8.375 1 91.25 230 ASN A N 1
ATOM 1776 C CA . ASN A 1 230 ? 5.156 -47.562 -9.578 1 91.25 230 ASN A CA 1
ATOM 1777 C C . ASN A 1 230 ? 5.426 -46.094 -9.938 1 91.25 230 ASN A C 1
ATOM 1779 O O . ASN A 1 230 ? 4.633 -45.469 -10.633 1 91.25 230 ASN A O 1
ATOM 1783 N N . GLN A 1 231 ? 6.539 -45.594 -9.375 1 93.25 231 GLN A N 1
ATOM 1784 C CA . GLN A 1 231 ? 6.883 -44.219 -9.695 1 93.25 231 GLN A CA 1
ATOM 1785 C C . GLN A 1 231 ? 7.402 -44.094 -11.125 1 93.25 231 GLN A C 1
ATOM 1787 O O . GLN A 1 231 ? 8.078 -45 -11.625 1 93.25 231 GLN A O 1
ATOM 1792 N N . LEU A 1 232 ? 7.035 -42.969 -11.766 1 95 232 LEU A N 1
ATOM 1793 C CA . LEU A 1 232 ? 7.477 -42.781 -13.141 1 95 232 LEU A CA 1
ATOM 1794 C C . LEU A 1 232 ? 8.883 -42.156 -13.172 1 95 232 LEU A C 1
ATOM 1796 O O . LEU A 1 232 ? 9.141 -41.156 -12.523 1 95 232 LEU A O 1
ATOM 1800 N N . LEU A 1 233 ? 9.75 -42.844 -13.828 1 96.62 233 LEU A N 1
ATOM 1801 C CA . LEU A 1 233 ? 11.125 -42.406 -14 1 96.62 233 LEU A CA 1
ATOM 1802 C C . LEU A 1 233 ? 11.359 -41.875 -15.422 1 96.62 233 LEU A C 1
ATOM 1804 O O . LEU A 1 233 ? 10.734 -42.375 -16.375 1 96.62 233 LEU A O 1
ATOM 1808 N N . VAL A 1 234 ? 12.219 -40.875 -15.547 1 96.62 234 VAL A N 1
ATOM 1809 C CA . VAL A 1 234 ? 12.492 -40.25 -16.828 1 96.62 234 VAL A CA 1
ATOM 1810 C C . VAL A 1 234 ? 14 -40.125 -17.047 1 96.62 234 VAL A C 1
ATOM 1812 O O . VAL A 1 234 ? 14.75 -39.844 -16.125 1 96.62 234 VAL A O 1
ATOM 1815 N N . ARG A 1 235 ? 14.453 -40.438 -18.188 1 95.94 235 ARG A N 1
ATOM 1816 C CA . ARG A 1 235 ? 15.852 -40.25 -18.562 1 95.94 235 ARG A CA 1
ATOM 1817 C C . ARG A 1 235 ? 15.961 -39.656 -19.953 1 95.94 235 ARG A C 1
ATOM 1819 O O . ARG A 1 235 ? 15.078 -39.844 -20.797 1 95.94 235 ARG A O 1
ATOM 1826 N N . ARG A 1 236 ? 17.016 -38.906 -20.109 1 93.62 236 ARG A N 1
ATOM 1827 C CA . ARG A 1 236 ? 17.297 -38.344 -21.422 1 93.62 236 ARG A CA 1
ATOM 1828 C C . ARG A 1 236 ? 17.828 -39.406 -22.375 1 93.62 236 ARG A C 1
ATOM 1830 O O . ARG A 1 236 ? 18.609 -40.25 -21.984 1 93.62 236 ARG A O 1
ATOM 1837 N N . ILE A 1 237 ? 17.281 -39.438 -23.672 1 89.75 237 ILE A N 1
ATOM 1838 C CA . ILE A 1 237 ? 17.75 -40.406 -24.641 1 89.75 237 ILE A CA 1
ATOM 1839 C C . ILE A 1 237 ? 18.828 -39.781 -25.531 1 89.75 237 ILE A C 1
ATOM 1841 O O . ILE A 1 237 ? 19.719 -40.469 -26.016 1 89.75 237 ILE A O 1
ATOM 1845 N N . ASP A 1 238 ? 18.844 -38.531 -25.859 1 70 238 ASP A N 1
ATOM 1846 C CA . ASP A 1 238 ? 19.844 -38.031 -26.797 1 70 238 ASP A CA 1
ATOM 1847 C C . ASP A 1 238 ? 21.188 -37.812 -26.109 1 70 238 ASP A C 1
ATOM 1849 O O . ASP A 1 238 ? 21.25 -37.75 -24.875 1 70 238 ASP A O 1
ATOM 1853 N N . MET B 1 1 ? 9.336 14.227 32.438 1 40.84 1 MET B N 1
ATOM 1854 C CA . MET B 1 1 ? 9.375 15.086 31.25 1 40.84 1 MET B CA 1
ATOM 1855 C C . MET B 1 1 ? 8.492 14.531 30.141 1 40.84 1 MET B C 1
ATOM 1857 O O . MET B 1 1 ? 8.43 13.312 29.938 1 40.84 1 MET B O 1
ATOM 1861 N N . ALA B 1 2 ? 7.445 15.125 29.812 1 53.38 2 ALA B N 1
ATOM 1862 C CA . ALA B 1 2 ? 6.422 14.523 28.953 1 53.38 2 ALA B CA 1
ATOM 1863 C C . ALA B 1 2 ? 7.031 13.977 27.672 1 53.38 2 ALA B C 1
ATOM 1865 O O . ALA B 1 2 ? 7.82 14.656 27.016 1 53.38 2 ALA B O 1
ATOM 1866 N N . ASP B 1 3 ? 7.25 12.648 27.547 1 75.94 3 ASP B N 1
ATOM 1867 C CA . ASP B 1 3 ? 7.984 11.938 26.5 1 75.94 3 ASP B CA 1
ATOM 1868 C C . ASP B 1 3 ? 7.523 12.359 25.109 1 75.94 3 ASP B C 1
ATOM 1870 O O . ASP B 1 3 ? 6.328 12.531 24.875 1 75.94 3 ASP B O 1
ATOM 1874 N N . ARG B 1 4 ? 8.391 13.086 24.359 1 88 4 ARG B N 1
ATOM 1875 C CA . ARG B 1 4 ? 8.148 13.562 23 1 88 4 ARG B CA 1
ATOM 1876 C C . ARG B 1 4 ? 7.574 12.453 22.125 1 88 4 ARG B C 1
ATOM 1878 O O . ARG B 1 4 ? 8.078 11.328 22.125 1 88 4 ARG B O 1
ATOM 1885 N N . PRO B 1 5 ? 6.438 12.836 21.5 1 94.56 5 PRO B N 1
ATOM 1886 C CA . PRO B 1 5 ? 5.855 11.828 20.609 1 94.56 5 PRO B CA 1
ATOM 1887 C C . PRO B 1 5 ? 6.859 11.273 19.609 1 94.56 5 PRO B C 1
ATOM 1889 O O . PRO B 1 5 ? 7.613 12.039 19 1 94.56 5 PRO B O 1
ATOM 1892 N N . LEU B 1 6 ? 6.973 9.984 19.531 1 97.38 6 LEU B N 1
ATOM 1893 C CA . LEU B 1 6 ? 7.812 9.328 18.531 1 97.38 6 LEU B CA 1
ATOM 1894 C C . LEU B 1 6 ? 7.09 9.227 17.203 1 97.38 6 LEU B C 1
ATOM 1896 O O . LEU B 1 6 ? 6.02 8.625 17.109 1 97.38 6 LEU B O 1
ATOM 1900 N N . LEU B 1 7 ? 7.746 9.844 16.188 1 98.44 7 LEU B N 1
ATOM 1901 C CA . LEU B 1 7 ? 7.086 9.938 14.883 1 98.44 7 LEU B CA 1
ATOM 1902 C C . LEU B 1 7 ? 7.852 9.141 13.828 1 98.44 7 LEU B C 1
ATOM 1904 O O . LEU B 1 7 ? 9.086 9.133 13.82 1 98.44 7 LEU B O 1
ATOM 1908 N N . ALA B 1 8 ? 7.141 8.406 12.961 1 98.81 8 ALA B N 1
ATOM 1909 C CA . ALA B 1 8 ? 7.688 7.836 11.727 1 98.81 8 ALA B CA 1
ATOM 1910 C C . ALA B 1 8 ? 7.465 8.773 10.539 1 98.81 8 ALA B C 1
ATOM 1912 O O . ALA B 1 8 ? 6.324 9.016 10.141 1 98.81 8 ALA B O 1
ATOM 1913 N N . VAL B 1 9 ? 8.578 9.266 9.977 1 98.88 9 VAL B N 1
ATOM 1914 C CA . VAL B 1 9 ? 8.508 10.211 8.867 1 98.88 9 VAL B CA 1
ATOM 1915 C C . VAL B 1 9 ? 8.758 9.484 7.551 1 98.88 9 VAL B C 1
ATOM 1917 O O . VAL B 1 9 ? 9.844 8.945 7.32 1 98.88 9 VAL B O 1
ATOM 1920 N N . LEU B 1 10 ? 7.758 9.461 6.719 1 98.88 10 LEU B N 1
ATOM 1921 C CA . LEU B 1 10 ? 7.816 8.789 5.422 1 98.88 10 LEU B CA 1
ATOM 1922 C C . LEU B 1 10 ? 7.645 9.789 4.285 1 98.88 10 LEU B C 1
ATOM 1924 O O . LEU B 1 10 ? 6.57 10.375 4.125 1 98.88 10 LEU B O 1
ATOM 1928 N N . ILE B 1 11 ? 8.711 9.922 3.461 1 98.69 11 ILE B N 1
ATOM 1929 C CA . ILE B 1 11 ? 8.727 10.961 2.434 1 98.69 11 ILE B CA 1
ATOM 1930 C C . ILE B 1 11 ? 8.562 10.328 1.056 1 98.69 11 ILE B C 1
ATOM 1932 O O . ILE B 1 11 ? 9.336 9.445 0.671 1 98.69 11 ILE B O 1
ATOM 1936 N N . ASP B 1 12 ? 7.555 10.75 0.37 1 97.75 12 ASP B N 1
ATOM 1937 C CA . ASP B 1 12 ? 7.387 10.453 -1.049 1 97.75 12 ASP B CA 1
ATOM 1938 C C . ASP B 1 12 ? 8.328 11.312 -1.902 1 97.75 12 ASP B C 1
ATOM 1940 O O . ASP B 1 12 ? 7.969 12.422 -2.301 1 97.75 12 ASP B O 1
ATOM 1944 N N . ALA B 1 13 ? 9.422 10.773 -2.283 1 96.81 13 ALA B N 1
ATOM 1945 C CA . ALA B 1 13 ? 10.461 11.547 -2.965 1 96.81 13 ALA B CA 1
ATOM 1946 C C . ALA B 1 13 ? 10.055 11.859 -4.402 1 96.81 13 ALA B C 1
ATOM 1948 O O . ALA B 1 13 ? 10.57 12.797 -5.008 1 96.81 13 ALA B O 1
ATOM 1949 N N . ASP B 1 14 ? 9.133 11.055 -4.91 1 93.69 14 ASP B N 1
ATOM 1950 C CA . ASP B 1 14 ? 8.656 11.289 -6.27 1 93.69 14 ASP B CA 1
ATOM 1951 C C . ASP B 1 14 ? 7.754 12.516 -6.332 1 93.69 14 ASP B C 1
ATOM 1953 O O . ASP B 1 14 ? 7.645 13.164 -7.375 1 93.69 14 ASP B O 1
ATOM 1957 N N . ASN B 1 15 ? 7.188 12.867 -5.164 1 95.06 15 ASN B N 1
ATOM 1958 C CA . ASN B 1 15 ? 6.141 13.883 -5.16 1 95.06 15 ASN B CA 1
ATOM 1959 C C . ASN B 1 15 ? 6.555 15.109 -4.348 1 95.06 15 ASN B C 1
ATOM 1961 O O . ASN B 1 15 ? 5.777 16.047 -4.203 1 95.06 15 ASN B O 1
ATOM 1965 N N . THR B 1 16 ? 7.699 15.086 -3.77 1 96.75 16 THR B N 1
ATOM 1966 C CA . THR B 1 16 ? 8.172 16.172 -2.928 1 96.75 16 THR B CA 1
ATOM 1967 C C . THR B 1 16 ? 9.586 16.594 -3.32 1 96.75 16 THR B C 1
ATOM 1969 O O . THR B 1 16 ? 10.469 15.75 -3.467 1 96.75 16 THR B O 1
ATOM 1972 N N . SER B 1 17 ? 9.797 17.891 -3.441 1 96.62 17 SER B N 1
ATOM 1973 C CA . SER B 1 17 ? 11.117 18.406 -3.803 1 96.62 17 SER B CA 1
ATOM 1974 C C . SER B 1 17 ? 12.07 18.375 -2.611 1 96.62 17 SER B C 1
ATOM 1976 O O . SER B 1 17 ? 11.695 18.734 -1.497 1 96.62 17 SER B O 1
ATOM 1978 N N . PRO B 1 18 ? 13.281 18 -2.871 1 96.75 18 PRO B N 1
ATOM 1979 C CA . PRO B 1 18 ? 14.273 17.969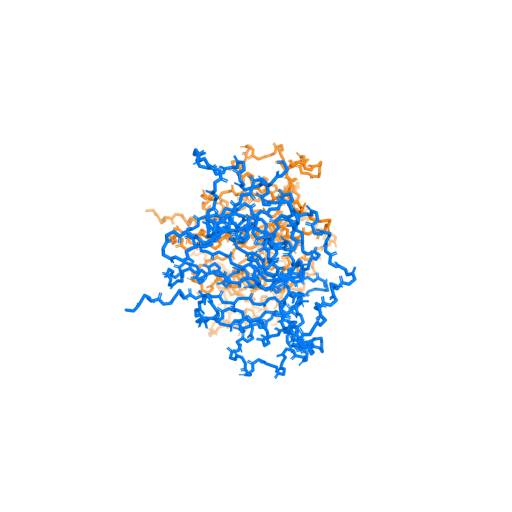 -1.795 1 96.75 18 PRO B CA 1
ATOM 1980 C C . PRO B 1 18 ? 14.602 19.344 -1.237 1 96.75 18 PRO B C 1
ATOM 1982 O O . PRO B 1 18 ? 15.172 19.453 -0.152 1 96.75 18 PRO B O 1
ATOM 1985 N N . LYS B 1 19 ? 14.289 20.375 -1.98 1 96 19 LYS B N 1
ATOM 1986 C CA . LYS B 1 19 ? 14.57 21.734 -1.513 1 96 19 LYS B CA 1
ATOM 1987 C C . LYS B 1 19 ? 13.82 22.031 -0.216 1 96 19 LYS B C 1
ATOM 1989 O O . LYS B 1 19 ? 14.195 22.938 0.527 1 96 19 LYS B O 1
ATOM 1994 N N . HIS B 1 20 ? 12.773 21.281 0.054 1 96.44 20 HIS B N 1
ATOM 1995 C CA . HIS B 1 20 ? 11.938 21.531 1.229 1 96.44 20 HIS B CA 1
ATOM 1996 C C . HIS B 1 20 ? 12.414 20.703 2.42 1 96.44 20 HIS B C 1
ATOM 1998 O O . HIS B 1 20 ? 11.867 20.828 3.52 1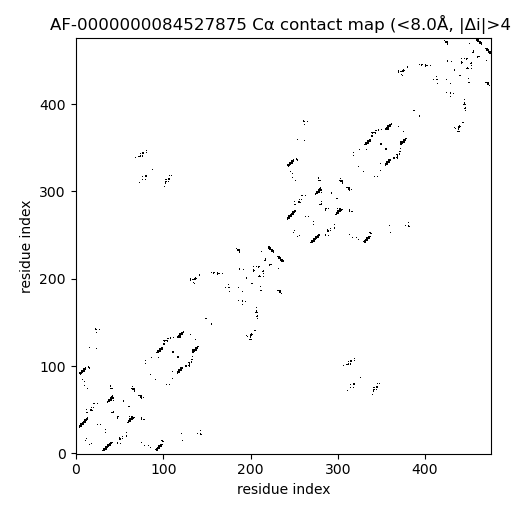 96.44 20 HIS B O 1
ATOM 2004 N N . ALA B 1 21 ? 13.391 19.891 2.307 1 97.12 21 ALA B N 1
ATOM 2005 C CA . ALA B 1 21 ? 13.781 18.906 3.311 1 97.12 21 ALA B CA 1
ATOM 2006 C C . ALA B 1 21 ? 14.086 19.578 4.648 1 97.12 21 ALA B C 1
ATOM 2008 O O . ALA B 1 21 ? 13.547 19.188 5.684 1 97.12 21 ALA B O 1
ATOM 2009 N N . HIS B 1 22 ? 14.867 20.625 4.609 1 96.31 22 HIS B N 1
ATOM 2010 C CA . HIS B 1 22 ? 15.258 21.297 5.848 1 96.31 22 HIS B CA 1
ATOM 2011 C C . HIS B 1 22 ? 14.039 21.859 6.574 1 96.31 22 HIS B C 1
ATOM 2013 O O . HIS B 1 22 ? 13.867 21.625 7.773 1 96.31 22 HIS B O 1
ATOM 2019 N N . ALA B 1 23 ? 13.234 22.547 5.848 1 96.81 23 ALA B N 1
ATOM 2020 C CA . ALA B 1 23 ? 12.039 23.156 6.422 1 96.81 23 ALA B CA 1
ATOM 2021 C C . ALA B 1 23 ? 11.086 22.109 6.984 1 96.81 23 ALA B C 1
ATOM 2023 O O . ALA B 1 23 ? 10.445 22.328 8.016 1 96.81 23 ALA B O 1
ATOM 2024 N N . ILE B 1 24 ? 11 20.969 6.336 1 97.81 24 ILE B N 1
ATOM 2025 C CA . ILE B 1 24 ? 10.141 19.875 6.758 1 97.81 24 ILE B CA 1
ATOM 2026 C C . ILE B 1 24 ? 10.586 19.359 8.125 1 97.81 24 ILE B C 1
ATOM 2028 O O . ILE B 1 24 ? 9.781 19.25 9.047 1 97.81 24 ILE B O 1
ATOM 2032 N N . PHE B 1 25 ? 11.812 19.125 8.289 1 97.5 25 PHE B N 1
ATOM 2033 C CA . PHE B 1 25 ? 12.297 18.531 9.531 1 97.5 25 PHE B CA 1
ATOM 2034 C C . PHE B 1 25 ? 12.281 19.562 10.656 1 97.5 25 PHE B C 1
ATOM 2036 O O . PHE B 1 25 ? 12.047 19.219 11.82 1 97.5 25 PHE B O 1
ATOM 2043 N N . ASP B 1 26 ? 12.484 20.844 10.297 1 96.38 26 ASP B N 1
ATOM 2044 C CA . ASP B 1 26 ? 12.312 21.906 11.297 1 96.38 26 ASP B CA 1
ATOM 2045 C C . ASP B 1 26 ? 10.883 21.906 11.836 1 96.38 26 ASP B C 1
ATOM 2047 O O . ASP B 1 26 ? 10.672 22.031 13.047 1 96.38 26 ASP B O 1
ATOM 2051 N N . GLU B 1 27 ? 9.953 21.781 10.961 1 96.5 27 GLU B N 1
ATOM 2052 C CA . GLU B 1 27 ? 8.547 21.75 11.352 1 96.5 27 GLU B CA 1
ATOM 2053 C C . GLU B 1 27 ? 8.242 20.547 12.234 1 96.5 27 GLU B C 1
ATOM 2055 O O . GLU B 1 27 ? 7.594 20.672 13.273 1 96.5 27 GLU B O 1
ATOM 2060 N N . ILE B 1 28 ? 8.711 19.406 11.852 1 97.19 28 ILE B N 1
ATOM 2061 C CA . ILE B 1 28 ? 8.445 18.156 12.578 1 97.19 28 ILE B CA 1
ATOM 2062 C C . ILE B 1 28 ? 9.031 18.25 13.984 1 97.19 28 ILE B C 1
ATOM 2064 O O . ILE B 1 28 ? 8.414 17.781 14.945 1 97.19 28 ILE B O 1
ATOM 2068 N N . ALA B 1 29 ? 10.148 18.891 14.102 1 94.94 29 ALA B N 1
ATOM 2069 C CA . ALA B 1 29 ? 10.812 19.031 15.391 1 94.94 29 ALA B CA 1
ATOM 2070 C C . ALA B 1 29 ? 9.945 19.812 16.375 1 94.94 29 ALA B C 1
ATOM 2072 O O . ALA B 1 29 ? 10.086 19.656 17.594 1 94.94 29 ALA B O 1
ATOM 2073 N N . SER B 1 30 ? 9.078 20.578 15.883 1 92.31 30 SER B N 1
ATOM 2074 C CA . SER B 1 30 ? 8.258 21.422 16.734 1 92.31 30 SER B CA 1
ATOM 2075 C C . SER B 1 30 ? 7.168 20.609 17.438 1 92.31 30 SER B C 1
ATOM 2077 O O . SER B 1 30 ? 6.617 21.047 18.453 1 92.31 30 SER B O 1
ATOM 2079 N N . PHE B 1 31 ? 6.891 19.375 16.969 1 91.25 31 PHE B N 1
ATOM 2080 C CA . PHE B 1 31 ? 5.773 18.703 17.625 1 91.25 31 PHE B CA 1
ATOM 2081 C C . PHE B 1 31 ? 6.094 17.25 17.906 1 91.25 31 PHE B C 1
ATOM 2083 O O . PHE B 1 31 ? 5.285 16.531 18.484 1 91.25 31 PHE B O 1
ATOM 2090 N N . GLY B 1 32 ? 7.305 16.828 17.5 1 95.5 32 GLY B N 1
ATOM 2091 C CA . GLY B 1 32 ? 7.676 15.461 17.828 1 95.5 32 GLY B CA 1
ATOM 2092 C C . GLY B 1 32 ? 9.086 15.102 17.406 1 95.5 32 GLY B C 1
ATOM 2093 O O . GLY B 1 32 ? 9.812 15.945 16.875 1 95.5 32 GLY B O 1
ATOM 2094 N N . GLU B 1 33 ? 9.438 13.875 17.734 1 97 33 GLU B N 1
ATOM 2095 C CA . GLU B 1 33 ? 10.742 13.328 17.375 1 97 33 GLU B CA 1
ATOM 2096 C C . GLU B 1 33 ? 10.633 12.422 16.141 1 97 33 GLU B C 1
ATOM 2098 O O . GLU B 1 33 ? 9.898 11.43 16.172 1 97 33 GLU B O 1
ATOM 2103 N N . ALA B 1 34 ? 11.406 12.805 15.18 1 97.56 34 ALA B N 1
ATOM 2104 C CA . ALA B 1 34 ? 11.461 11.961 13.984 1 97.56 34 ALA B CA 1
ATOM 2105 C C . ALA B 1 34 ? 12.367 10.758 14.203 1 97.56 34 ALA B C 1
ATOM 2107 O O . ALA B 1 34 ? 13.516 10.75 13.773 1 97.56 34 ALA B O 1
ATOM 2108 N N . SER B 1 35 ? 11.836 9.773 14.727 1 96.81 35 SER B N 1
ATOM 2109 C CA . SER B 1 35 ? 12.633 8.609 15.078 1 96.81 35 SER B CA 1
ATOM 2110 C C . SER B 1 35 ? 12.922 7.742 13.859 1 96.81 35 SER B C 1
ATOM 2112 O O . SER B 1 35 ? 13.953 7.07 13.797 1 96.81 35 SER B O 1
ATOM 2114 N N . VAL B 1 36 ? 12.016 7.664 12.953 1 98.06 36 VAL B N 1
ATOM 2115 C CA . VAL B 1 36 ? 12.203 7.039 11.648 1 98.06 36 VAL B CA 1
ATOM 2116 C C . VAL B 1 36 ? 12.164 8.109 10.555 1 98.06 36 VAL B C 1
ATOM 2118 O O . VAL B 1 36 ? 11.273 8.961 10.547 1 98.06 36 VAL B O 1
ATOM 2121 N N . ARG B 1 37 ? 13.156 8.102 9.727 1 98.62 37 ARG B N 1
ATOM 2122 C CA . ARG B 1 37 ? 13.281 9.023 8.602 1 98.62 37 ARG B CA 1
ATOM 2123 C C . ARG B 1 37 ? 13.547 8.273 7.301 1 98.62 37 ARG B C 1
ATOM 2125 O O . ARG B 1 37 ? 14.672 7.844 7.043 1 98.62 37 ARG B O 1
ATOM 2132 N N . ARG B 1 38 ? 12.508 8.164 6.516 1 98.56 38 ARG B N 1
ATOM 2133 C CA . ARG B 1 38 ? 12.672 7.383 5.297 1 98.56 38 ARG B CA 1
ATOM 2134 C C . ARG B 1 38 ? 12.164 8.148 4.082 1 98.56 38 ARG B C 1
ATOM 2136 O O . ARG B 1 38 ? 11.258 8.977 4.195 1 98.56 38 ARG B O 1
ATOM 2143 N N . CYS B 1 39 ? 12.812 7.977 2.947 1 97.88 39 CYS B N 1
ATOM 2144 C CA . CYS B 1 39 ? 12.352 8.516 1.671 1 97.88 39 CYS B CA 1
ATOM 2145 C C . CYS B 1 39 ? 12.266 7.418 0.616 1 97.88 39 CYS B C 1
ATOM 2147 O O . CYS B 1 39 ? 13.078 6.492 0.61 1 97.88 39 CYS B O 1
ATOM 2149 N N . TYR B 1 40 ? 11.273 7.512 -0.221 1 96.94 40 TYR B N 1
ATOM 2150 C CA . TYR B 1 40 ? 10.953 6.453 -1.172 1 96.94 40 TYR B CA 1
ATOM 2151 C C . TYR B 1 40 ? 11.008 6.969 -2.605 1 96.94 40 TYR B C 1
ATOM 2153 O O . TYR B 1 40 ? 10.445 8.023 -2.912 1 96.94 40 TYR B O 1
ATOM 2161 N N . GLY B 1 41 ? 11.648 6.27 -3.486 1 94.62 41 GLY B N 1
ATOM 2162 C CA . GLY B 1 41 ? 11.773 6.625 -4.891 1 94.62 41 GLY B CA 1
ATOM 2163 C C . GLY B 1 41 ? 12.805 5.793 -5.625 1 94.62 41 GLY B C 1
ATOM 2164 O O . GLY B 1 41 ? 13.344 4.836 -5.07 1 94.62 41 GLY B O 1
ATOM 2165 N N . ASP B 1 42 ? 12.914 6.074 -6.91 1 93.62 42 ASP B N 1
ATOM 2166 C CA . ASP B 1 42 ? 13.953 5.453 -7.723 1 93.62 42 ASP B CA 1
ATOM 2167 C C . ASP B 1 42 ? 15.25 6.27 -7.676 1 93.62 42 ASP B C 1
ATOM 2169 O O . ASP B 1 42 ? 15.484 7.113 -8.547 1 93.62 42 ASP B O 1
ATOM 2173 N N . PHE B 1 43 ? 16.125 5.969 -6.805 1 94.12 43 PHE B N 1
ATOM 2174 C CA . PHE B 1 43 ? 17.281 6.793 -6.508 1 94.12 43 PHE B CA 1
ATOM 2175 C C . PHE B 1 43 ? 18.391 6.562 -7.535 1 94.12 43 PHE B C 1
ATOM 2177 O O . PHE B 1 43 ? 19.422 7.223 -7.496 1 94.12 43 PHE B O 1
ATOM 2184 N N . SER B 1 44 ? 18.125 5.656 -8.453 1 92.25 44 SER B N 1
ATOM 2185 C CA . SER B 1 44 ? 19.031 5.508 -9.594 1 92.25 44 SER B CA 1
ATOM 2186 C C . SER B 1 44 ? 18.703 6.516 -10.688 1 92.25 44 SER B C 1
ATOM 2188 O O . SER B 1 44 ? 19.5 6.707 -11.617 1 92.25 44 SER B O 1
ATOM 2190 N N . SER B 1 45 ? 17.594 7.109 -10.555 1 91.19 45 SER B N 1
ATOM 2191 C CA . SER B 1 45 ? 17.141 8.062 -11.57 1 91.19 45 SER B CA 1
ATOM 2192 C C . SER B 1 45 ? 17.797 9.422 -11.375 1 91.19 45 SER B C 1
ATOM 2194 O O . SER B 1 45 ? 18.031 9.852 -10.242 1 91.19 45 SER B O 1
ATOM 2196 N N . GLN B 1 46 ? 17.938 10.156 -12.445 1 93.44 46 GLN B N 1
ATOM 2197 C CA . GLN B 1 46 ? 18.5 11.5 -12.398 1 93.44 46 GLN B CA 1
ATOM 2198 C C . GLN B 1 46 ? 17.562 12.461 -11.672 1 93.44 46 GLN B C 1
ATOM 2200 O O . GLN B 1 46 ? 18.031 13.422 -11.039 1 93.44 46 GLN B O 1
ATOM 2205 N N . GLN B 1 47 ? 16.375 12.141 -11.734 1 91.38 47 GLN B N 1
ATOM 2206 C CA . GLN B 1 47 ? 15.375 12.992 -11.094 1 91.38 47 GLN B CA 1
ATOM 2207 C C . GLN B 1 47 ? 15.555 13 -9.578 1 91.38 47 GLN B C 1
ATOM 2209 O O . GLN B 1 47 ? 15.094 13.914 -8.898 1 91.38 47 GLN B O 1
ATOM 2214 N N . MET B 1 48 ? 16.25 11.977 -9.094 1 95.06 48 MET B N 1
ATOM 2215 C CA . MET B 1 48 ? 16.406 11.828 -7.648 1 95.06 48 MET B CA 1
ATOM 2216 C C . MET B 1 48 ? 17.734 12.383 -7.184 1 95.06 48 MET B C 1
ATOM 2218 O O . MET B 1 48 ? 18.109 12.242 -6.012 1 95.06 48 MET B O 1
ATOM 2222 N N . ALA B 1 49 ? 18.5 13.062 -8.031 1 96.12 49 ALA B N 1
ATOM 2223 C CA . ALA B 1 49 ? 19.812 13.586 -7.699 1 96.12 49 ALA B CA 1
ATOM 2224 C C . ALA B 1 49 ? 19.75 14.547 -6.516 1 96.12 49 ALA B C 1
ATOM 2226 O O . ALA B 1 49 ? 20.609 14.523 -5.637 1 96.12 49 ALA B O 1
ATOM 2227 N N . GLY B 1 50 ? 18.781 15.414 -6.484 1 96.5 50 GLY B N 1
ATOM 2228 C CA . GLY B 1 50 ? 18.594 16.344 -5.375 1 96.5 50 GLY B CA 1
ATOM 2229 C C . GLY B 1 50 ? 18.406 15.641 -4.043 1 96.5 50 GLY B C 1
ATOM 2230 O O . GLY B 1 50 ? 19.016 16.031 -3.037 1 96.5 50 GLY B O 1
ATOM 2231 N N . TRP B 1 51 ? 17.578 14.633 -4.016 1 96.5 51 TRP B N 1
ATOM 2232 C CA . TRP B 1 51 ? 17.359 13.859 -2.797 1 96.5 51 TRP B CA 1
ATOM 2233 C C . TRP B 1 51 ? 18.641 13.133 -2.381 1 96.5 51 TRP B C 1
ATOM 2235 O O . TRP B 1 51 ? 18.969 13.062 -1.194 1 96.5 51 TRP B O 1
ATOM 2245 N N . ASN B 1 52 ? 19.328 12.602 -3.336 1 96.5 52 ASN B N 1
ATOM 2246 C CA . ASN B 1 52 ? 20.578 11.914 -3.041 1 96.5 52 ASN B CA 1
ATOM 2247 C C . ASN B 1 52 ? 21.562 12.82 -2.318 1 96.5 52 ASN B C 1
ATOM 2249 O O . ASN B 1 52 ? 22.328 12.359 -1.474 1 96.5 52 ASN B O 1
ATOM 2253 N N . ARG B 1 53 ? 21.453 14.055 -2.555 1 95.81 53 ARG B N 1
ATOM 2254 C CA . ARG B 1 53 ? 22.406 15.008 -1.999 1 95.81 53 ARG B CA 1
ATOM 2255 C C . ARG B 1 53 ? 22.031 15.367 -0.562 1 95.81 53 ARG B C 1
ATOM 2257 O O . ARG B 1 53 ? 22.906 15.734 0.23 1 95.81 53 ARG B O 1
ATOM 2264 N N . VAL B 1 54 ? 20.828 15.219 -0.186 1 95.62 54 VAL B N 1
ATOM 2265 C CA . VAL B 1 54 ? 20.422 15.797 1.094 1 95.62 54 VAL B CA 1
ATOM 2266 C C . VAL B 1 54 ? 20.141 14.672 2.096 1 95.62 54 VAL B C 1
ATOM 2268 O O . VAL B 1 54 ? 19.891 14.938 3.273 1 95.62 54 VAL B O 1
ATOM 2271 N N . GLN B 1 55 ? 20.156 13.414 1.684 1 95.31 55 GLN B N 1
ATOM 2272 C CA . GLN B 1 55 ? 19.812 12.297 2.551 1 95.31 55 GLN B CA 1
ATOM 2273 C C . GLN B 1 55 ? 20.656 12.305 3.826 1 95.31 55 GLN B C 1
ATOM 2275 O O . GLN B 1 55 ? 20.109 12.266 4.934 1 95.31 55 GLN B O 1
ATOM 2280 N N . ALA B 1 56 ? 21.938 12.406 3.682 1 94.19 56 ALA B N 1
ATOM 2281 C CA . ALA B 1 56 ? 22.859 12.32 4.809 1 94.19 56 ALA B CA 1
ATOM 2282 C C . ALA B 1 56 ? 22.641 13.469 5.785 1 94.19 56 ALA B C 1
ATOM 2284 O O . ALA B 1 56 ? 22.656 13.273 7.004 1 94.19 56 ALA B O 1
ATOM 2285 N N . GLU B 1 57 ? 22.422 14.594 5.234 1 95.31 57 GLU B N 1
ATOM 2286 C CA . GLU B 1 57 ? 22.25 15.797 6.039 1 95.31 57 GLU B CA 1
ATOM 2287 C C . GLU B 1 57 ? 21.078 15.664 7 1 95.31 57 GLU B C 1
ATOM 2289 O O . GLU B 1 57 ? 21.094 16.203 8.109 1 95.31 57 GLU B O 1
ATOM 2294 N N . HIS B 1 58 ? 20.094 14.906 6.66 1 96.25 58 HIS B N 1
ATOM 2295 C CA . HIS B 1 58 ? 18.875 14.828 7.453 1 96.25 58 HIS B CA 1
ATOM 2296 C C . HIS B 1 58 ? 18.672 13.438 8.031 1 96.25 58 HIS B C 1
ATOM 2298 O O . HIS B 1 58 ? 17.609 13.125 8.562 1 96.25 58 HIS B O 1
ATOM 2304 N N . GLY B 1 59 ? 19.672 12.602 7.848 1 96.5 59 GLY B N 1
ATOM 2305 C CA . GLY B 1 59 ? 19.578 11.25 8.375 1 96.5 59 GLY B CA 1
ATOM 2306 C C . GLY B 1 59 ? 18.5 10.422 7.695 1 96.5 59 GLY B C 1
ATOM 2307 O O . GLY B 1 59 ? 17.859 9.586 8.336 1 96.5 59 GLY B O 1
ATOM 2308 N N . LEU B 1 60 ? 18.234 10.656 6.434 1 97.31 60 LEU B N 1
ATOM 2309 C CA . LEU B 1 60 ? 17.203 9.945 5.684 1 97.31 60 LEU B CA 1
ATOM 2310 C C . LEU B 1 60 ? 17.734 8.609 5.176 1 97.31 60 LEU B C 1
ATOM 2312 O O . LEU B 1 60 ? 18.875 8.523 4.691 1 97.31 60 LEU B O 1
ATOM 2316 N N . VAL B 1 61 ? 16.984 7.57 5.391 1 97.5 61 VAL B N 1
ATOM 2317 C CA . VAL B 1 61 ? 17.266 6.27 4.797 1 97.5 61 VAL B CA 1
ATOM 2318 C C . VAL B 1 61 ? 16.484 6.121 3.484 1 97.5 61 VAL B C 1
ATOM 2320 O O . VAL B 1 61 ? 15.258 6.055 3.484 1 97.5 61 VAL B O 1
ATOM 2323 N N . PRO B 1 62 ? 17.234 6.121 2.395 1 96.44 62 PRO B N 1
ATOM 2324 C CA . PRO B 1 62 ? 16.547 5.93 1.114 1 96.44 62 PRO B CA 1
ATOM 2325 C C . PRO B 1 62 ? 16.062 4.496 0.911 1 96.44 62 PRO B C 1
ATOM 2327 O O . PRO B 1 62 ? 16.812 3.549 1.175 1 96.44 62 PRO B O 1
ATOM 2330 N N . LEU B 1 63 ? 14.852 4.348 0.551 1 96.25 63 LEU B N 1
ATOM 2331 C CA . LEU B 1 63 ? 14.297 3.059 0.147 1 96.25 63 LEU B CA 1
ATOM 2332 C C . LEU B 1 63 ? 14.047 3.023 -1.357 1 96.25 63 LEU B C 1
ATOM 2334 O O . LEU B 1 63 ? 13.039 3.541 -1.836 1 96.25 63 LEU B O 1
ATOM 2338 N N . HIS B 1 64 ? 14.922 2.35 -2.018 1 92.81 64 HIS B N 1
ATOM 2339 C CA . HIS B 1 64 ? 14.961 2.305 -3.475 1 92.81 64 HIS B CA 1
ATOM 2340 C C . HIS B 1 64 ? 13.828 1.438 -4.023 1 92.81 64 HIS B C 1
ATOM 2342 O O . HIS B 1 64 ? 13.672 0.285 -3.617 1 92.81 64 HIS B O 1
ATOM 2348 N N . SER B 1 65 ? 13.031 2.012 -4.852 1 89.25 65 SER B N 1
ATOM 2349 C CA . SER B 1 65 ? 11.938 1.316 -5.527 1 89.25 65 SER B CA 1
ATOM 2350 C C . SER B 1 65 ? 11.977 1.555 -7.031 1 89.25 65 SER B C 1
ATOM 2352 O O . SER B 1 65 ? 11.398 2.525 -7.527 1 89.25 65 SER B O 1
ATOM 2354 N N . PRO B 1 66 ? 12.562 0.601 -7.723 1 83 66 PRO B N 1
ATOM 2355 C CA . PRO B 1 66 ? 12.609 0.797 -9.172 1 83 66 PRO B CA 1
ATOM 2356 C C . PRO B 1 66 ? 11.242 0.65 -9.836 1 83 66 PRO B C 1
ATOM 2358 O O . PRO B 1 66 ? 10.406 -0.134 -9.367 1 83 66 PRO B O 1
ATOM 2361 N N . ALA B 1 67 ? 11 1.532 -10.82 1 71.81 67 ALA B N 1
ATOM 2362 C CA . ALA B 1 67 ? 9.75 1.399 -11.562 1 71.81 67 ALA B CA 1
ATOM 2363 C C . ALA B 1 67 ? 9.797 0.205 -12.516 1 71.81 67 ALA B C 1
ATOM 2365 O O . ALA B 1 67 ? 10.789 0.004 -13.219 1 71.81 67 ALA B O 1
ATOM 2366 N N . ASN B 1 68 ? 9.148 -0.833 -12.273 1 66.06 68 ASN B N 1
ATOM 2367 C CA . ASN B 1 68 ? 9.133 -1.986 -13.164 1 66.06 68 ASN B CA 1
ATOM 2368 C C . ASN B 1 68 ? 8.523 -1.642 -14.516 1 66.06 68 ASN B C 1
ATOM 2370 O O . ASN B 1 68 ? 8.789 -2.312 -15.516 1 66.06 68 ASN B O 1
ATOM 2374 N N . THR B 1 69 ? 7.621 -0.702 -14.602 1 61.97 69 THR B N 1
ATOM 2375 C CA . THR B 1 69 ? 7.039 -0.171 -15.828 1 61.97 69 THR B CA 1
ATOM 2376 C C . THR B 1 69 ? 6.883 1.345 -15.742 1 61.97 69 THR B C 1
ATOM 2378 O O . THR B 1 69 ? 6.961 1.921 -14.656 1 61.97 69 THR B O 1
ATOM 2381 N N . VAL B 1 70 ? 6.945 2.119 -16.875 1 52.97 70 VAL B N 1
ATOM 2382 C CA . VAL B 1 70 ? 6.824 3.57 -16.938 1 52.97 70 VAL B CA 1
ATOM 2383 C C . VAL B 1 70 ? 5.547 4.016 -16.234 1 52.97 70 VAL B C 1
ATOM 2385 O O . VAL B 1 70 ? 4.465 3.496 -16.516 1 52.97 70 VAL B O 1
ATOM 2388 N N . GLY B 1 71 ? 5.727 5.023 -15.391 1 57.44 71 GLY B N 1
ATOM 2389 C CA . GLY B 1 71 ? 4.59 5.703 -14.789 1 57.44 71 GLY B CA 1
ATOM 2390 C C . GLY B 1 71 ? 4.004 4.957 -13.609 1 57.44 71 GLY B C 1
ATOM 2391 O O . GLY B 1 71 ? 2.908 5.277 -13.141 1 57.44 71 GLY B O 1
ATOM 2392 N N . LYS B 1 72 ? 4.809 3.953 -13.141 1 64.5 72 LYS B N 1
ATOM 2393 C CA . LYS B 1 72 ? 4.121 3.086 -12.188 1 64.5 72 LYS B CA 1
ATOM 2394 C C . LYS B 1 72 ? 4.387 3.525 -10.758 1 64.5 72 LYS B C 1
ATOM 2396 O O . LYS B 1 72 ? 5.332 4.273 -10.492 1 64.5 72 LYS B O 1
ATOM 2401 N N . ASN B 1 73 ? 3.393 3.162 -9.766 1 84.81 73 ASN B N 1
ATOM 2402 C CA . ASN B 1 73 ? 3.203 3.545 -8.375 1 84.81 73 ASN B CA 1
ATOM 2403 C C . ASN B 1 73 ? 3.963 2.619 -7.43 1 84.81 73 ASN B C 1
ATOM 2405 O O . ASN B 1 73 ? 3.506 2.344 -6.316 1 84.81 73 ASN B O 1
ATOM 2409 N N . SER B 1 74 ? 5.199 2.139 -7.848 1 88.25 74 SER B N 1
ATOM 2410 C CA . SER B 1 74 ? 5.965 1.182 -7.055 1 88.25 74 SER B CA 1
ATOM 2411 C C . SER B 1 74 ? 6.441 1.803 -5.746 1 88.25 74 SER B C 1
ATOM 2413 O O . SER B 1 74 ? 6.363 1.172 -4.691 1 88.25 74 SER B O 1
ATOM 2415 N N . SER B 1 75 ? 6.84 3.062 -5.832 1 92.94 75 SER B N 1
ATOM 2416 C CA . SER B 1 75 ? 7.32 3.744 -4.637 1 92.94 75 SER B CA 1
ATOM 2417 C C . SER B 1 75 ? 6.195 3.953 -3.627 1 92.94 75 SER B C 1
ATOM 2419 O O . SER B 1 75 ? 6.414 3.854 -2.418 1 92.94 75 SER B O 1
ATOM 2421 N N . ASP B 1 76 ? 5 4.223 -4.125 1 94.44 76 ASP B N 1
ATOM 2422 C CA . ASP B 1 76 ? 3.848 4.395 -3.246 1 94.44 76 ASP B CA 1
ATOM 2423 C C . ASP B 1 76 ? 3.561 3.119 -2.461 1 94.44 76 ASP B C 1
ATOM 2425 O O . ASP B 1 76 ? 3.352 3.164 -1.248 1 94.44 76 ASP B O 1
ATOM 2429 N N . ILE B 1 77 ? 3.594 2.006 -3.117 1 95.5 77 ILE B N 1
ATOM 2430 C CA . ILE B 1 77 ? 3.303 0.719 -2.494 1 95.5 77 ILE B CA 1
ATOM 2431 C C . ILE B 1 77 ? 4.367 0.403 -1.444 1 95.5 77 ILE B C 1
ATOM 2433 O O . ILE B 1 77 ? 4.047 -0.058 -0.346 1 95.5 77 ILE B O 1
ATOM 2437 N N . SER B 1 78 ? 5.617 0.698 -1.806 1 96.31 78 SER B N 1
ATOM 2438 C CA . SER B 1 78 ? 6.703 0.48 -0.855 1 96.31 78 SER B CA 1
ATOM 2439 C C . SER B 1 78 ? 6.508 1.313 0.407 1 96.31 78 SER B C 1
ATOM 2441 O O . SER B 1 78 ? 6.695 0.818 1.521 1 96.31 78 SER B O 1
ATOM 2443 N N . LEU B 1 79 ? 6.133 2.549 0.189 1 98.06 79 LEU B N 1
ATOM 2444 C CA . LEU B 1 79 ? 5.871 3.439 1.314 1 98.06 79 LEU B CA 1
ATOM 2445 C C . LEU B 1 79 ? 4.742 2.895 2.186 1 98.06 79 LEU B C 1
ATOM 2447 O O . LEU B 1 79 ? 4.867 2.846 3.41 1 98.06 79 LEU B O 1
ATOM 2451 N N . VAL B 1 80 ? 3.686 2.447 1.584 1 98.31 80 VAL B N 1
ATOM 2452 C CA . VAL B 1 80 ? 2.516 1.944 2.297 1 98.31 80 VAL B CA 1
ATOM 2453 C C . VAL B 1 80 ? 2.889 0.683 3.074 1 98.31 80 VAL B C 1
ATOM 2455 O O . VAL B 1 80 ? 2.525 0.537 4.242 1 98.31 80 VAL B O 1
ATOM 2458 N N . ILE B 1 81 ? 3.607 -0.24 2.473 1 98.5 81 ILE B N 1
ATOM 2459 C CA . ILE B 1 81 ? 4.043 -1.464 3.135 1 98.5 81 ILE B CA 1
ATOM 2460 C C . ILE B 1 81 ? 4.848 -1.116 4.387 1 98.5 81 ILE B C 1
ATOM 2462 O O . ILE B 1 81 ? 4.582 -1.641 5.469 1 98.5 81 ILE B O 1
ATOM 2466 N N . ASP B 1 82 ? 5.754 -0.261 4.195 1 98.38 82 ASP B N 1
ATOM 2467 C CA . ASP B 1 82 ? 6.613 0.137 5.309 1 98.38 82 ASP B CA 1
ATOM 2468 C C . ASP B 1 82 ? 5.801 0.804 6.414 1 98.38 82 ASP B C 1
ATOM 2470 O O . ASP B 1 82 ? 6.023 0.544 7.598 1 98.38 82 ASP B O 1
ATOM 2474 N N . ALA B 1 83 ? 4.93 1.693 6.016 1 98.81 83 ALA B N 1
ATOM 2475 C CA . ALA B 1 83 ? 4.062 2.352 6.988 1 98.81 83 ALA B CA 1
ATOM 2476 C C . ALA B 1 83 ? 3.299 1.328 7.82 1 98.81 83 ALA B C 1
ATOM 2478 O O . ALA B 1 83 ? 3.25 1.43 9.047 1 98.81 83 ALA B O 1
ATOM 2479 N N . MET B 1 84 ? 2.744 0.354 7.176 1 98.81 84 MET B N 1
ATOM 2480 C CA . MET B 1 84 ? 1.957 -0.671 7.855 1 98.81 84 MET B CA 1
ATOM 2481 C C . MET B 1 84 ? 2.836 -1.511 8.773 1 98.81 84 MET B C 1
ATOM 2483 O O . MET B 1 84 ? 2.443 -1.822 9.898 1 98.81 84 MET B O 1
ATOM 2487 N N . ASP B 1 85 ? 4.008 -1.904 8.328 1 98.62 85 ASP B N 1
ATOM 2488 C CA . ASP B 1 85 ? 4.945 -2.629 9.18 1 98.62 85 ASP B CA 1
ATOM 2489 C C . ASP B 1 85 ? 5.273 -1.828 10.438 1 98.62 85 ASP B C 1
ATOM 2491 O O . ASP B 1 85 ? 5.234 -2.361 11.555 1 98.62 85 ASP B O 1
ATOM 2495 N N . LEU B 1 86 ? 5.598 -0.583 10.211 1 98.56 86 LEU B N 1
ATOM 2496 C CA . LEU B 1 86 ? 5.953 0.281 11.328 1 98.56 86 LEU B CA 1
ATOM 2497 C C . LEU B 1 86 ? 4.773 0.445 12.281 1 98.56 86 LEU B C 1
ATOM 2499 O O . LEU B 1 86 ? 4.945 0.425 13.5 1 98.56 86 LEU B O 1
ATOM 2503 N N . MET B 1 87 ? 3.6 0.66 11.734 1 98.44 87 MET B N 1
ATOM 2504 C CA . MET B 1 87 ? 2.402 0.826 12.555 1 98.44 87 MET B CA 1
ATOM 2505 C C . MET B 1 87 ? 2.182 -0.39 13.445 1 98.44 87 MET B C 1
ATOM 2507 O O . MET B 1 87 ? 1.9 -0.247 14.641 1 98.44 87 MET B O 1
ATOM 2511 N N . HIS B 1 88 ? 2.414 -1.609 12.938 1 97.88 88 HIS B N 1
ATOM 2512 C CA . HIS B 1 88 ? 2.1 -2.84 13.656 1 97.88 88 HIS B CA 1
ATOM 2513 C C . HIS B 1 88 ? 3.17 -3.158 14.695 1 97.88 88 HIS B C 1
ATOM 2515 O O . HIS B 1 88 ? 2.979 -4.035 15.539 1 97.88 88 HIS B O 1
ATOM 2521 N N . THR B 1 89 ? 4.281 -2.432 14.664 1 97.06 89 THR B N 1
ATOM 2522 C CA . THR B 1 89 ? 5.254 -2.588 15.734 1 97.06 89 THR B CA 1
ATOM 2523 C C . THR B 1 89 ? 4.699 -2.055 17.047 1 97.06 89 THR B C 1
ATOM 2525 O O . THR B 1 89 ? 5.145 -2.459 18.125 1 97.06 89 THR B O 1
ATOM 2528 N N . GLY B 1 90 ? 3.854 -1.045 16.969 1 96.94 90 GLY B N 1
ATOM 2529 C CA . GLY B 1 90 ? 3.266 -0.439 18.156 1 96.94 90 GLY B CA 1
ATOM 2530 C C . GLY B 1 90 ? 4.191 0.545 18.844 1 96.94 90 GLY B C 1
ATOM 2531 O O . GLY B 1 90 ? 3.957 0.93 19.984 1 96.94 90 GLY B O 1
ATOM 2532 N N . ARG B 1 91 ? 5.188 1.04 18.156 1 96.19 91 ARG B N 1
ATOM 2533 C CA . ARG B 1 91 ? 6.23 1.829 18.797 1 96.19 91 ARG B CA 1
ATOM 2534 C C . ARG B 1 91 ? 5.98 3.322 18.625 1 96.19 91 ARG B C 1
ATOM 2536 O O . ARG B 1 91 ? 6.586 4.148 19.312 1 96.19 91 ARG B O 1
ATOM 2543 N N . PHE B 1 92 ? 5.074 3.67 17.734 1 97.62 92 PHE B N 1
ATOM 2544 C CA . PHE B 1 92 ? 4.973 5.07 17.344 1 97.62 92 PHE B CA 1
ATOM 2545 C C . PHE B 1 92 ? 3.656 5.676 17.828 1 97.62 92 PHE B C 1
ATOM 2547 O O . PHE B 1 92 ? 2.635 4.988 17.875 1 97.62 92 PHE B O 1
ATOM 2554 N N . THR B 1 93 ? 3.77 6.977 18.094 1 96.94 93 THR B N 1
ATOM 2555 C CA . THR B 1 93 ? 2.574 7.719 18.484 1 96.94 93 THR B CA 1
ATOM 2556 C C . THR B 1 93 ? 1.93 8.375 17.266 1 96.94 93 THR B C 1
ATOM 2558 O O . THR B 1 93 ? 0.771 8.789 17.312 1 96.94 93 THR B O 1
ATOM 2561 N N . GLY B 1 94 ? 2.707 8.516 16.203 1 98 94 GLY B N 1
ATOM 2562 C CA . GLY B 1 94 ? 2.158 9.141 15.008 1 98 94 GLY B CA 1
ATOM 2563 C C . GLY B 1 94 ? 3.031 8.953 13.781 1 98 94 GLY B C 1
ATOM 2564 O O . GLY B 1 94 ? 4.152 8.445 13.883 1 98 94 GLY B O 1
ATOM 2565 N N . PHE B 1 95 ? 2.469 9.32 12.664 1 98.88 95 PHE B N 1
ATOM 2566 C CA . PHE B 1 95 ? 3.123 9.234 11.367 1 98.88 95 PHE B CA 1
ATOM 2567 C C . PHE B 1 95 ? 3.074 10.578 10.648 1 98.88 95 PHE B C 1
ATOM 2569 O O . PHE B 1 95 ? 2.098 11.32 10.773 1 98.88 95 PHE B O 1
ATOM 2576 N N . VAL B 1 96 ? 4.152 10.898 9.953 1 98.88 96 VAL B N 1
ATOM 2577 C CA . VAL B 1 96 ? 4.195 12.055 9.055 1 98.88 96 VAL B CA 1
ATOM 2578 C C . VAL B 1 96 ? 4.297 11.57 7.605 1 98.88 96 VAL B C 1
ATOM 2580 O O . VAL B 1 96 ? 5.281 10.938 7.223 1 98.88 96 VAL B O 1
ATOM 2583 N N . LEU B 1 97 ? 3.309 11.789 6.863 1 98.88 97 LEU B N 1
ATOM 2584 C CA . LEU B 1 97 ? 3.297 11.477 5.438 1 98.88 97 LEU B CA 1
ATOM 2585 C C . LEU B 1 97 ? 3.58 12.727 4.605 1 98.88 97 LEU B C 1
ATOM 2587 O O . LEU B 1 97 ? 2.758 13.641 4.555 1 98.88 97 LEU B O 1
ATOM 2591 N N . VAL B 1 98 ? 4.742 12.758 3.959 1 98.81 98 VAL B N 1
ATOM 2592 C CA . VAL B 1 98 ? 5.133 13.914 3.164 1 98.81 98 VAL B CA 1
ATOM 2593 C C . VAL B 1 98 ? 4.863 13.641 1.687 1 98.81 98 VAL B C 1
ATOM 2595 O O . VAL B 1 98 ? 5.668 13 1.012 1 98.81 98 VAL B O 1
ATOM 2598 N N . SER B 1 99 ? 3.773 14.07 1.219 1 97.81 99 SER B N 1
ATOM 2599 C CA . SER B 1 99 ? 3.33 13.875 -0.158 1 97.81 99 SER B CA 1
ATOM 2600 C C . SER B 1 99 ? 2.117 14.742 -0.476 1 97.81 99 SER B C 1
ATOM 2602 O O . SER B 1 99 ? 1.358 15.109 0.423 1 97.81 99 SER B O 1
ATOM 2604 N N . SER B 1 100 ? 1.924 15.055 -1.746 1 96.88 100 SER B N 1
ATOM 2605 C CA . SER B 1 100 ? 0.712 15.719 -2.205 1 96.88 100 SER B CA 1
ATOM 2606 C C . SER B 1 100 ? -0.209 14.758 -2.943 1 96.88 100 SER B C 1
ATOM 2608 O O . SER B 1 100 ? -1.208 15.172 -3.533 1 96.88 100 SER B O 1
ATOM 2610 N N . ASP B 1 101 ? 0.19 13.516 -2.928 1 93.44 101 ASP B N 1
ATOM 2611 C CA . ASP B 1 101 ? -0.555 12.5 -3.668 1 93.44 101 ASP B CA 1
ATOM 2612 C C . ASP B 1 101 ? -1.75 12 -2.861 1 93.44 101 ASP B C 1
ATOM 2614 O O . ASP B 1 101 ? -1.58 11.406 -1.794 1 93.44 101 ASP B O 1
ATOM 2618 N N . SER B 1 102 ? -2.916 12.102 -3.332 1 92.75 102 SER B N 1
ATOM 2619 C CA . SER B 1 102 ? -4.148 11.75 -2.633 1 92.75 102 SER B CA 1
ATOM 2620 C C . SER B 1 102 ? -4.309 10.234 -2.525 1 92.75 102 SER B C 1
ATOM 2622 O O . SER B 1 102 ? -5.16 9.75 -1.775 1 92.75 102 SER B O 1
ATOM 2624 N N . ASP B 1 103 ? -3.504 9.461 -3.242 1 91.12 103 ASP B N 1
ATOM 2625 C CA . ASP B 1 103 ? -3.574 8.008 -3.133 1 91.12 103 ASP B CA 1
ATOM 2626 C C . ASP B 1 103 ? -3.26 7.547 -1.712 1 91.12 103 ASP B C 1
ATOM 2628 O O . ASP B 1 103 ? -3.658 6.457 -1.306 1 91.12 103 ASP B O 1
ATOM 2632 N N . PHE B 1 104 ? -2.621 8.406 -0.899 1 95.88 104 PHE B N 1
ATOM 2633 C CA . PHE B 1 104 ? -2.246 8.039 0.461 1 95.88 104 PHE B CA 1
ATOM 2634 C C . PHE B 1 104 ? -3.393 8.312 1.43 1 95.88 104 PHE B C 1
ATOM 2636 O O . PHE B 1 104 ? -3.262 8.078 2.633 1 95.88 104 PHE B O 1
ATOM 2643 N N . THR B 1 105 ? -4.559 8.766 0.903 1 96.25 105 THR B N 1
ATOM 2644 C CA . THR B 1 105 ? -5.719 9.055 1.74 1 96.25 105 THR B CA 1
ATOM 2645 C C . THR B 1 105 ? -6.098 7.832 2.576 1 96.25 105 THR B C 1
ATOM 2647 O O . THR B 1 105 ? -6.281 7.941 3.791 1 96.25 105 THR B O 1
ATOM 2650 N N . ARG B 1 106 ? -6.145 6.711 1.956 1 96.25 106 ARG B N 1
ATOM 2651 C CA . ARG B 1 106 ? -6.551 5.5 2.662 1 96.25 106 ARG B CA 1
ATOM 2652 C C . ARG B 1 106 ? -5.523 5.117 3.725 1 96.25 106 ARG B C 1
ATOM 2654 O O . ARG B 1 106 ? -5.883 4.586 4.777 1 96.25 106 ARG B O 1
ATOM 2661 N N . LEU B 1 107 ? -4.262 5.312 3.402 1 98 107 LEU B N 1
ATOM 2662 C CA . LEU B 1 107 ? -3.23 5.035 4.395 1 98 107 LEU B CA 1
ATOM 2663 C C . LEU B 1 107 ? -3.404 5.918 5.625 1 98 107 LEU B C 1
ATOM 2665 O O . LEU B 1 107 ? -3.363 5.43 6.758 1 98 107 LEU B O 1
ATOM 2669 N N . ALA B 1 108 ? -3.617 7.191 5.367 1 98.31 108 ALA B N 1
ATOM 2670 C CA . ALA B 1 108 ? -3.85 8.117 6.477 1 98.31 108 ALA B CA 1
ATOM 2671 C C . ALA B 1 108 ? -5.039 7.668 7.32 1 98.31 108 ALA B C 1
ATOM 2673 O O . ALA B 1 108 ? -4.953 7.613 8.547 1 98.31 108 ALA B O 1
ATOM 2674 N N . SER B 1 109 ? -6.094 7.309 6.676 1 97.62 109 SER B N 1
ATOM 2675 C CA . SER B 1 109 ? -7.297 6.855 7.367 1 97.62 109 SER B CA 1
ATOM 2676 C C . SER B 1 109 ? -7.027 5.598 8.188 1 97.62 109 SER B C 1
ATOM 2678 O O . SER B 1 109 ? -7.477 5.488 9.328 1 97.62 109 SER B O 1
ATOM 2680 N N . ARG B 1 110 ? -6.297 4.699 7.609 1 98.06 110 ARG B N 1
ATOM 2681 C CA . ARG B 1 110 ? -6.027 3.443 8.305 1 98.06 110 ARG B CA 1
ATOM 2682 C C . ARG B 1 110 ? -5.191 3.68 9.555 1 98.06 110 ARG B C 1
ATOM 2684 O O . ARG B 1 110 ? -5.422 3.045 10.586 1 98.06 110 ARG B O 1
ATOM 2691 N N . ILE B 1 111 ? -4.211 4.516 9.469 1 98.5 111 ILE B N 1
ATOM 2692 C CA . ILE B 1 111 ? -3.375 4.836 10.617 1 98.5 111 ILE B CA 1
ATOM 2693 C C . ILE B 1 111 ? -4.227 5.465 11.719 1 98.5 111 ILE B C 1
ATOM 2695 O O . ILE B 1 111 ? -4.098 5.109 12.891 1 98.5 111 ILE B O 1
ATOM 2699 N N . ARG B 1 112 ? -5.086 6.309 11.328 1 97.62 112 ARG B N 1
ATOM 2700 C CA . ARG B 1 112 ? -5.984 6.953 12.281 1 97.62 112 ARG B CA 1
ATOM 2701 C C . ARG B 1 112 ? -6.895 5.934 12.953 1 97.62 112 ARG B C 1
ATOM 2703 O O . ARG B 1 112 ? -7.203 6.059 14.141 1 97.62 112 ARG B O 1
ATOM 2710 N N . GLU B 1 113 ? -7.328 4.977 12.211 1 97.25 113 GLU B N 1
ATOM 2711 C CA . GLU B 1 113 ? -8.164 3.904 12.742 1 97.25 113 GLU B CA 1
ATOM 2712 C C . GLU B 1 113 ? -7.449 3.154 13.859 1 97.25 113 GLU B C 1
ATOM 2714 O O . GLU B 1 113 ? -8.094 2.584 14.742 1 97.25 113 GLU B O 1
ATOM 2719 N N . GLN B 1 114 ? -6.168 3.172 13.852 1 97.44 114 GLN B N 1
ATOM 2720 C CA . GLN B 1 114 ? -5.379 2.521 14.891 1 97.44 114 GLN B CA 1
ATOM 2721 C C . GLN B 1 114 ? -5.273 3.402 16.141 1 97.44 114 GLN B C 1
ATOM 2723 O O . GLN B 1 114 ? -4.727 2.98 17.156 1 97.44 114 GLN B O 1
ATOM 2728 N N . GLY B 1 115 ? -5.738 4.656 16 1 97.25 115 GLY B N 1
ATOM 2729 C CA . GLY B 1 115 ? -5.68 5.59 17.109 1 97.25 115 GLY B CA 1
ATOM 2730 C C . GLY B 1 115 ? -4.41 6.418 17.141 1 97.25 115 GLY B C 1
ATOM 2731 O O . GLY B 1 115 ? -4.07 7.023 18.156 1 97.25 115 GLY B O 1
ATOM 2732 N N . LEU B 1 116 ? -3.701 6.355 16.062 1 98.12 116 LEU B N 1
ATOM 2733 C CA . LEU B 1 116 ? -2.447 7.094 15.977 1 98.12 116 LEU B CA 1
ATOM 2734 C C . LEU B 1 116 ? -2.65 8.43 15.266 1 98.12 116 LEU B C 1
ATOM 2736 O O . LEU B 1 116 ? -3.578 8.578 14.469 1 98.12 116 LEU B O 1
ATOM 2740 N N . ASP B 1 117 ? -1.767 9.367 15.531 1 97.56 117 ASP B N 1
ATOM 2741 C CA . ASP B 1 117 ? -1.811 10.656 14.852 1 97.56 117 ASP B CA 1
ATOM 2742 C C . ASP B 1 117 ? -1.197 10.57 13.453 1 97.56 117 ASP B C 1
ATOM 2744 O O . ASP B 1 117 ? -0.175 9.906 13.266 1 97.56 117 ASP B O 1
ATOM 2748 N N . VAL B 1 118 ? -1.839 11.25 12.516 1 98.38 118 VAL B N 1
ATOM 2749 C CA . VAL B 1 118 ? -1.277 11.352 11.172 1 98.38 118 VAL B CA 1
ATOM 2750 C C . VAL B 1 118 ? -1.113 12.82 10.781 1 98.38 118 VAL B C 1
ATOM 2752 O O . VAL B 1 118 ? -2.082 13.578 10.789 1 98.38 118 VAL B O 1
ATOM 2755 N N . TYR B 1 119 ? 0.096 13.172 10.461 1 98.44 119 TYR B N 1
ATOM 2756 C CA . TYR B 1 119 ? 0.418 14.492 9.938 1 98.44 119 TYR B CA 1
ATOM 2757 C C . TYR B 1 119 ? 0.756 14.43 8.453 1 98.44 119 TYR B C 1
ATOM 2759 O O . TYR B 1 119 ? 1.575 13.609 8.031 1 98.44 119 TYR B O 1
ATOM 2767 N N . GLY B 1 120 ? 0.079 15.227 7.715 1 98.56 120 GLY B N 1
ATOM 2768 C CA . GLY B 1 120 ? 0.424 15.367 6.309 1 98.56 120 GLY B CA 1
ATOM 2769 C C . GLY B 1 120 ? 1.211 16.625 6.012 1 98.56 120 GLY B C 1
ATOM 2770 O O . GLY B 1 120 ? 0.953 17.672 6.598 1 98.56 120 GLY B O 1
ATOM 2771 N N . ILE B 1 121 ? 2.162 16.531 5.16 1 98.69 121 ILE B N 1
ATOM 2772 C CA . ILE B 1 121 ? 2.875 17.688 4.633 1 98.69 121 ILE B CA 1
ATOM 2773 C C . ILE B 1 121 ? 2.883 17.641 3.105 1 98.69 121 ILE B C 1
ATOM 2775 O O . ILE B 1 121 ? 3.346 16.656 2.516 1 98.69 121 ILE B O 1
ATOM 2779 N N . GLY B 1 122 ? 2.359 18.625 2.492 1 98.25 122 GLY B N 1
ATOM 2780 C CA . GLY B 1 122 ? 2.266 18.656 1.041 1 98.25 122 GLY B CA 1
ATOM 2781 C C . GLY B 1 122 ? 1.949 20.047 0.498 1 98.25 122 GLY B C 1
ATOM 2782 O O . GLY B 1 122 ? 1.924 21.016 1.248 1 98.25 122 GLY B O 1
ATOM 2783 N N . GLN B 1 123 ? 1.763 20.141 -0.781 1 97.12 123 GLN B N 1
ATOM 2784 C CA . GLN B 1 123 ? 1.505 21.422 -1.437 1 97.12 123 GLN B CA 1
ATOM 2785 C C . GLN B 1 123 ? 0.04 21.828 -1.298 1 97.12 123 GLN B C 1
ATOM 2787 O O . GLN B 1 123 ? -0.81 21 -0.972 1 97.12 123 GLN B O 1
ATOM 2792 N N . LYS B 1 124 ? -0.269 23.031 -1.555 1 94.25 124 LYS B N 1
ATOM 2793 C CA . LYS B 1 124 ? -1.617 23.562 -1.427 1 94.25 124 LYS B CA 1
ATOM 2794 C C . LYS B 1 124 ? -2.58 22.891 -2.395 1 94.25 124 LYS B C 1
ATOM 2796 O O . LYS B 1 124 ? -3.779 22.797 -2.119 1 94.25 124 LYS B O 1
ATOM 2801 N N . LYS B 1 125 ? -2.07 22.406 -3.48 1 94.19 125 LYS B N 1
ATOM 2802 C CA . LYS B 1 125 ? -2.891 21.75 -4.504 1 94.19 125 LYS B CA 1
ATOM 2803 C C . LYS B 1 125 ? -3.361 20.375 -4.043 1 94.19 125 LYS B C 1
ATOM 2805 O O . LYS B 1 125 ? -4.18 19.75 -4.711 1 94.19 125 LYS B O 1
ATOM 2810 N N . THR B 1 126 ? -2.789 19.906 -2.938 1 95 126 THR B N 1
ATOM 2811 C CA . THR B 1 126 ? -3.152 18.578 -2.449 1 95 126 THR B CA 1
ATOM 2812 C C . THR B 1 126 ? -4.664 18.453 -2.281 1 95 126 THR B C 1
ATOM 2814 O O . THR B 1 126 ? -5.297 19.312 -1.668 1 95 126 THR B O 1
ATOM 2817 N N . PRO B 1 127 ? -5.242 17.422 -2.777 1 94.06 127 PRO B N 1
ATOM 2818 C CA . PRO B 1 127 ? -6.695 17.25 -2.701 1 94.06 127 PRO B CA 1
ATOM 2819 C C . PRO B 1 127 ? -7.211 17.219 -1.265 1 94.06 127 PRO B C 1
ATOM 2821 O O . PRO B 1 127 ? -6.52 16.719 -0.369 1 94.06 127 PRO B O 1
ATOM 2824 N N . ASP B 1 128 ? -8.5 17.641 -1.077 1 94.56 128 ASP B N 1
ATOM 2825 C CA . ASP B 1 128 ? -9.148 17.781 0.222 1 94.56 128 ASP B CA 1
ATOM 2826 C C . ASP B 1 128 ? -9.234 16.453 0.948 1 94.56 128 ASP B C 1
ATOM 2828 O O . ASP B 1 128 ? -9.047 16.375 2.164 1 94.56 128 ASP B O 1
ATOM 2832 N N . ALA B 1 129 ? -9.5 15.438 0.17 1 93.5 129 ALA B N 1
ATOM 2833 C CA . ALA B 1 129 ? -9.688 14.117 0.774 1 93.5 129 ALA B CA 1
ATOM 2834 C C . ALA B 1 129 ? -8.469 13.711 1.594 1 93.5 129 ALA B C 1
ATOM 2836 O O . ALA B 1 129 ? -8.602 13.219 2.719 1 93.5 129 ALA B O 1
ATOM 2837 N N . PHE B 1 130 ? -7.316 13.953 1.04 1 96.06 130 PHE B N 1
ATOM 2838 C CA . PHE B 1 130 ? -6.094 13.586 1.749 1 96.06 130 PHE B CA 1
ATOM 2839 C C . PHE B 1 130 ? -5.863 14.516 2.938 1 96.06 130 PHE B C 1
ATOM 2841 O O . PHE B 1 130 ? -5.566 14.055 4.043 1 96.06 130 PHE B O 1
ATOM 2848 N N . ARG B 1 131 ? -6.066 15.719 2.785 1 97.19 131 ARG B N 1
ATOM 2849 C CA . ARG B 1 131 ? -5.871 16.688 3.855 1 97.19 131 ARG B CA 1
ATOM 2850 C C . ARG B 1 131 ? -6.793 16.391 5.035 1 97.19 131 ARG B C 1
ATOM 2852 O O . ARG B 1 131 ? -6.352 16.391 6.188 1 97.19 131 ARG B O 1
ATOM 2859 N N . LYS B 1 132 ? -8.016 16.094 4.801 1 95.69 132 LYS B N 1
ATOM 2860 C CA . LYS B 1 132 ? -9.031 15.883 5.832 1 95.69 132 LYS B CA 1
ATOM 2861 C C . LYS B 1 132 ? -8.812 14.555 6.551 1 95.69 132 LYS B C 1
ATOM 2863 O O . LYS B 1 132 ? -9.32 14.352 7.656 1 95.69 132 LYS B O 1
ATOM 2868 N N . ALA B 1 133 ? -8.078 13.695 5.852 1 96.19 133 ALA B N 1
ATOM 2869 C CA . ALA B 1 133 ? -7.797 12.398 6.469 1 96.19 133 ALA B CA 1
ATOM 2870 C C . ALA B 1 133 ? -6.699 12.523 7.523 1 96.19 133 ALA B C 1
ATOM 2872 O O . ALA B 1 133 ? -6.496 11.609 8.328 1 96.19 133 ALA B O 1
ATOM 2873 N N . CYS B 1 134 ? -6.016 13.625 7.574 1 97.62 134 CYS B N 1
ATOM 2874 C CA . CYS B 1 134 ? -4.922 13.844 8.516 1 97.62 134 CYS B CA 1
ATOM 2875 C C . CYS B 1 134 ? -5.414 14.57 9.766 1 97.62 134 CYS B C 1
ATOM 2877 O O . CYS B 1 134 ? -6.41 15.289 9.719 1 97.62 134 CYS B O 1
ATOM 2879 N N . LYS B 1 135 ? -4.715 14.328 10.859 1 96.38 135 LYS B N 1
ATOM 2880 C CA . LYS B 1 135 ? -4.945 15.148 12.047 1 96.38 135 LYS B CA 1
ATOM 2881 C C . LYS B 1 135 ? -4.605 16.609 11.781 1 96.38 135 LYS B C 1
ATOM 2883 O O . LYS B 1 135 ? -5.355 17.516 12.172 1 96.38 135 LYS B O 1
ATOM 2888 N N . ARG B 1 136 ? -3.49 16.75 11.18 1 96.81 136 ARG B N 1
ATOM 2889 C CA . ARG B 1 136 ? -3.025 18.047 10.695 1 96.81 136 ARG B CA 1
ATOM 2890 C C . ARG B 1 136 ? -2.389 17.922 9.32 1 96.81 136 ARG B C 1
ATOM 2892 O O . ARG B 1 136 ? -1.717 16.938 9.023 1 96.81 136 ARG B O 1
ATOM 2899 N N . PHE B 1 137 ? -2.631 18.922 8.531 1 97.94 137 PHE B N 1
ATOM 2900 C CA . PHE B 1 137 ? -1.981 19 7.227 1 97.94 137 PHE B CA 1
ATOM 2901 C C . PHE B 1 137 ? -1.256 20.328 7.055 1 97.94 137 PHE B C 1
ATOM 2903 O O . PHE B 1 137 ? -1.868 21.391 7.156 1 97.94 137 PHE B O 1
ATOM 2910 N N . ILE B 1 138 ? -0.024 20.266 6.773 1 97.69 138 ILE B N 1
ATOM 2911 C CA . ILE B 1 138 ? 0.819 21.453 6.699 1 97.69 138 ILE B CA 1
ATOM 2912 C C . ILE B 1 138 ? 1.246 21.688 5.254 1 97.69 138 ILE B C 1
ATOM 2914 O O . ILE B 1 138 ? 1.79 20.797 4.605 1 97.69 138 ILE B O 1
ATOM 2918 N N . PHE B 1 139 ? 1.021 22.922 4.801 1 97.19 139 PHE B N 1
ATOM 2919 C CA . PHE B 1 139 ? 1.413 23.25 3.438 1 97.19 139 PHE B CA 1
ATOM 2920 C C . PHE B 1 139 ? 2.904 23.562 3.363 1 97.19 139 PHE B C 1
ATOM 2922 O O . PHE B 1 139 ? 3.428 24.328 4.18 1 97.19 139 PHE B O 1
ATOM 2929 N N . LEU B 1 140 ? 3.525 22.984 2.408 1 97.5 140 LEU B N 1
ATOM 2930 C CA . LEU B 1 140 ? 4.934 23.266 2.158 1 97.5 140 LEU B CA 1
ATOM 2931 C C . LEU B 1 140 ? 5.156 24.766 1.969 1 97.5 140 LEU B C 1
ATOM 2933 O O . LEU B 1 140 ? 6.184 25.297 2.391 1 97.5 140 LEU B O 1
ATOM 2937 N N . GLU B 1 141 ? 4.199 25.422 1.399 1 94.44 141 GLU B N 1
ATOM 2938 C CA . GLU B 1 141 ? 4.266 26.844 1.123 1 94.44 141 GLU B CA 1
ATOM 2939 C C . GLU B 1 141 ? 4.355 27.656 2.414 1 94.44 141 GLU B C 1
ATOM 2941 O O . GLU B 1 141 ? 4.805 28.797 2.404 1 94.44 141 GLU B O 1
ATOM 2946 N N . ASN B 1 142 ? 3.928 27.031 3.428 1 94.25 142 ASN B N 1
ATOM 2947 C CA . ASN B 1 142 ? 3.955 27.719 4.715 1 94.25 142 ASN B CA 1
ATOM 2948 C C . ASN B 1 142 ? 5.289 27.516 5.43 1 94.25 142 ASN B C 1
ATOM 2950 O O . ASN B 1 142 ? 5.531 28.109 6.477 1 94.25 142 ASN B O 1
ATOM 2954 N N . LEU B 1 143 ? 6.121 26.609 4.781 1 93.19 143 LEU B N 1
ATOM 2955 C CA . LEU B 1 143 ? 7.359 26.234 5.461 1 93.19 143 LEU B CA 1
ATOM 2956 C C . LEU B 1 143 ? 8.516 27.109 4.988 1 93.19 143 LEU B C 1
ATOM 2958 O O . LEU B 1 143 ? 8.664 27.359 3.791 1 93.19 143 LEU B O 1
ATOM 2962 N N . GLY B 1 144 ? 9.453 27.594 5.785 1 75.19 144 GLY B N 1
ATOM 2963 C CA . GLY B 1 144 ? 10.641 28.359 5.445 1 75.19 144 GLY B CA 1
ATOM 2964 C C . GLY B 1 144 ? 10.383 29.859 5.348 1 75.19 144 GLY B C 1
ATOM 2965 O O . GLY B 1 144 ? 11.32 30.641 5.219 1 75.19 144 GLY B O 1
ATOM 2966 N N . ALA B 1 145 ? 9.133 30.328 4.953 1 56.72 145 ALA B N 1
ATOM 2967 C CA . ALA B 1 145 ? 8.875 31.75 4.824 1 56.72 145 ALA B CA 1
ATOM 2968 C C . ALA B 1 145 ? 9.25 32.5 6.105 1 56.72 145 ALA B C 1
ATOM 2970 O O . ALA B 1 145 ? 8.477 32.531 7.062 1 56.72 145 ALA B O 1
ATOM 2971 N N . GLN B 1 146 ? 10.336 32.156 6.66 1 47.66 146 GLN B N 1
ATOM 2972 C CA . GLN B 1 146 ? 10.492 33.125 7.719 1 47.66 146 GLN B CA 1
ATOM 2973 C C . GLN B 1 146 ? 10.25 34.531 7.191 1 47.66 146 GLN B C 1
ATOM 2975 O O . GLN B 1 146 ? 10.898 34.969 6.238 1 47.66 146 GLN B O 1
ATOM 2980 N N . PRO B 1 147 ? 9.156 35.031 7.293 1 42.91 147 PRO B N 1
ATOM 2981 C CA . PRO B 1 147 ? 9.055 36.438 6.949 1 42.91 147 PRO B CA 1
ATOM 2982 C C . PRO B 1 147 ? 10.305 37.219 7.324 1 42.91 147 PRO B C 1
ATOM 2984 O O . PRO B 1 147 ? 10.836 37.062 8.43 1 42.91 147 PRO B O 1
ATOM 2987 N N . GLU B 1 148 ? 11.305 37.188 6.492 1 41.16 148 GLU B N 1
ATOM 2988 C CA . GLU B 1 148 ? 12.32 38.156 6.871 1 41.16 148 GLU B CA 1
ATOM 2989 C C . GLU B 1 148 ? 11.719 39.344 7.645 1 41.16 148 GLU B C 1
ATOM 2991 O O . GLU B 1 148 ? 10.695 39.906 7.234 1 41.16 148 GLU B O 1
ATOM 2996 N N . PRO B 1 149 ? 11.914 39.281 8.922 1 39.34 149 PRO B N 1
ATOM 2997 C CA . PRO B 1 149 ? 11.453 40.5 9.586 1 39.34 149 PRO B CA 1
ATOM 2998 C C . PRO B 1 149 ? 11.648 41.75 8.727 1 39.34 149 PRO B C 1
ATOM 3000 O O . PRO B 1 149 ? 12.781 42.125 8.414 1 39.34 149 PRO B O 1
ATOM 3003 N N . LYS B 1 150 ? 11.008 41.844 7.586 1 41.59 150 LYS B N 1
ATOM 3004 C CA . LYS B 1 150 ? 11.297 43.156 7.035 1 41.59 150 LYS B CA 1
ATOM 3005 C C . LYS B 1 150 ? 11.359 44.219 8.141 1 41.59 150 LYS B C 1
ATOM 3007 O O . LYS B 1 150 ? 10.828 44.031 9.227 1 41.59 150 LYS B O 1
ATOM 3012 N N . GLU B 1 151 ? 12.047 45.312 7.93 1 38.53 151 GLU B N 1
ATOM 3013 C CA . GLU B 1 151 ? 12.148 46.469 8.797 1 38.53 151 GLU B CA 1
ATOM 3014 C C . GLU B 1 151 ? 10.844 46.719 9.547 1 38.53 151 GLU B C 1
ATOM 3016 O O . GLU B 1 151 ? 9.766 46.344 9.086 1 38.53 151 GLU B O 1
ATOM 3021 N N . ALA B 1 152 ? 10.781 47.156 10.883 1 43.19 152 ALA B N 1
ATOM 3022 C CA . ALA B 1 152 ? 9.789 47.438 11.922 1 43.19 152 ALA B CA 1
ATOM 3023 C C . ALA B 1 152 ? 8.422 47.688 11.312 1 43.19 152 ALA B C 1
ATOM 3025 O O . ALA B 1 152 ? 7.395 47.312 11.867 1 43.19 152 ALA B O 1
ATOM 3026 N N . GLY B 1 153 ? 8.234 48.625 10.398 1 41.66 153 GLY B N 1
ATOM 3027 C CA . GLY B 1 153 ? 6.984 49.312 10.062 1 41.66 153 GLY B CA 1
ATOM 3028 C C . GLY B 1 153 ? 6.152 48.531 9.047 1 41.66 153 GLY B C 1
ATOM 3029 O O . GLY B 1 153 ? 5.051 48.969 8.695 1 41.66 153 GLY B O 1
ATOM 3030 N N . GLU B 1 154 ? 6.703 47.906 8.047 1 43.16 154 GLU B N 1
ATOM 3031 C CA . GLU B 1 154 ? 5.863 47.5 6.926 1 43.16 154 GLU B CA 1
ATOM 3032 C C . GLU B 1 154 ? 5.301 46.094 7.141 1 43.16 154 GLU B C 1
ATOM 3034 O O . GLU B 1 154 ? 6.035 45.188 7.508 1 43.16 154 GLU B O 1
ATOM 3039 N N . ARG B 1 155 ? 4.047 45.969 7.516 1 45.84 155 ARG B N 1
ATOM 3040 C CA . ARG B 1 155 ? 3.279 44.719 7.578 1 45.84 155 ARG B CA 1
ATOM 3041 C C . ARG B 1 155 ? 3.709 43.781 6.473 1 45.84 155 ARG B C 1
ATOM 3043 O O . ARG B 1 155 ? 3.92 44.188 5.332 1 45.84 155 ARG B O 1
ATOM 3050 N N . PRO B 1 156 ? 4.363 42.75 6.762 1 47.94 156 PRO B N 1
ATOM 3051 C CA . PRO B 1 156 ? 4.738 41.812 5.715 1 47.94 156 PRO B CA 1
ATOM 3052 C C . PRO B 1 156 ? 3.684 41.688 4.617 1 47.94 156 PRO B C 1
ATOM 3054 O O . PRO B 1 156 ? 2.484 41.688 4.906 1 47.94 156 PRO B O 1
ATOM 3057 N N . ALA B 1 157 ? 3.965 42.125 3.369 1 43.5 157 ALA B N 1
ATOM 3058 C CA . ALA B 1 157 ? 3.078 42.094 2.209 1 43.5 157 ALA B CA 1
ATOM 3059 C C . ALA B 1 157 ? 2.414 40.719 2.057 1 43.5 157 ALA B C 1
ATOM 3061 O O . ALA B 1 157 ? 3.072 39.688 2.195 1 43.5 157 ALA B O 1
ATOM 3062 N N . VAL B 1 158 ? 1.132 40.625 2.438 1 49.09 158 VAL B N 1
ATOM 3063 C CA . VAL B 1 158 ? 0.3 39.469 2.115 1 49.09 158 VAL B CA 1
ATOM 3064 C C . VAL B 1 158 ? 0.693 38.938 0.749 1 49.09 158 VAL B C 1
ATOM 3066 O O . VAL B 1 158 ? 0.768 39.656 -0.232 1 49.09 158 VAL B O 1
ATOM 3069 N N . LYS B 1 159 ? 1.366 37.812 0.73 1 55.38 159 LYS B N 1
ATOM 3070 C CA . LYS B 1 159 ? 1.694 37.156 -0.529 1 55.38 159 LYS B CA 1
ATOM 3071 C C . LYS B 1 159 ? 0.504 37.156 -1.484 1 55.38 159 LYS B C 1
ATOM 3073 O O . LYS B 1 159 ? -0.646 37.062 -1.054 1 55.38 159 LYS B O 1
ATOM 3078 N N . ALA B 1 160 ? 0.624 37.719 -2.658 1 53.59 160 ALA B N 1
ATOM 3079 C CA . ALA B 1 160 ? -0.35 37.906 -3.73 1 53.59 160 ALA B CA 1
ATOM 3080 C C . ALA B 1 160 ? -1.279 36.719 -3.838 1 53.59 160 ALA B C 1
ATOM 3082 O O . ALA B 1 160 ? -2.459 36.844 -4.164 1 53.59 160 ALA B O 1
ATOM 3083 N N . ASP B 1 161 ? -0.79 35.469 -3.393 1 62.88 161 ASP B N 1
ATOM 3084 C CA . ASP B 1 161 ? -1.631 34.281 -3.607 1 62.88 161 ASP B CA 1
ATOM 3085 C C . ASP B 1 161 ? -2.264 33.812 -2.299 1 62.88 161 ASP B C 1
ATOM 3087 O O . ASP B 1 161 ? -2.783 32.688 -2.219 1 62.88 161 ASP B O 1
ATOM 3091 N N . ALA B 1 162 ? -2.217 34.656 -1.36 1 71.25 162 ALA B N 1
ATOM 3092 C CA . ALA B 1 162 ? -2.82 34.281 -0.084 1 71.25 162 ALA B CA 1
ATOM 3093 C C . ALA B 1 162 ? -4.344 34.312 -0.16 1 71.25 162 ALA B C 1
ATOM 3095 O O . ALA B 1 162 ? -4.906 35.188 -0.829 1 71.25 162 ALA B O 1
ATOM 3096 N N . PRO B 1 163 ? -4.953 33.219 0.422 1 78.44 163 PRO B N 1
ATOM 3097 C CA . PRO B 1 163 ? -6.414 33.312 0.485 1 78.44 163 PRO B CA 1
ATOM 3098 C C . PRO B 1 163 ? -6.898 34.562 1.168 1 78.44 163 PRO B C 1
ATOM 3100 O O . PRO B 1 163 ? -6.172 35.156 1.973 1 78.44 163 PRO B O 1
ATOM 3103 N N . PRO B 1 164 ? -8.086 35 0.796 1 84.56 164 PRO B N 1
ATOM 3104 C CA . PRO B 1 164 ? -8.648 36.188 1.424 1 84.56 164 PRO B CA 1
ATOM 3105 C C . PRO B 1 164 ? -8.852 36.031 2.928 1 84.56 164 PRO B C 1
ATOM 3107 O O . PRO B 1 164 ? -9.188 34.938 3.396 1 84.56 164 PRO B O 1
ATOM 3110 N N . LEU B 1 165 ? -8.555 37.062 3.648 1 89.06 165 LEU B N 1
ATOM 3111 C CA . LEU B 1 165 ? -8.711 37.094 5.098 1 89.06 165 LEU B CA 1
ATOM 3112 C C . LEU B 1 165 ? -10.148 36.75 5.496 1 89.06 165 LEU B C 1
ATOM 3114 O O . LEU B 1 165 ? -10.406 36.344 6.625 1 89.06 165 LEU B O 1
ATOM 3118 N N . THR B 1 166 ? -11.023 36.938 4.531 1 90.31 166 THR B N 1
ATOM 3119 C CA . THR B 1 166 ? -12.422 36.625 4.797 1 90.31 166 THR B CA 1
ATOM 3120 C C . THR B 1 166 ? -12.617 35.156 5.117 1 90.31 166 THR B C 1
ATOM 3122 O O . THR B 1 166 ? -13.5 34.781 5.898 1 90.31 166 THR B O 1
ATOM 3125 N N . GLU B 1 167 ? -11.773 34.375 4.484 1 92.94 167 GLU B N 1
ATOM 3126 C CA . GLU B 1 167 ? -11.844 32.969 4.777 1 92.94 167 GLU B CA 1
ATOM 3127 C C . GLU B 1 167 ? -11.492 32.688 6.234 1 92.94 167 GLU B C 1
ATOM 3129 O O . GLU B 1 167 ? -12.172 31.891 6.902 1 92.94 167 GLU B O 1
ATOM 3134 N N . ALA B 1 168 ? -10.484 33.281 6.676 1 93.5 168 ALA B N 1
ATOM 3135 C CA . ALA B 1 168 ? -10.078 33.125 8.07 1 93.5 168 ALA B CA 1
ATOM 3136 C C . ALA B 1 168 ? -11.164 33.625 9.016 1 93.5 168 ALA B C 1
ATOM 3138 O O . ALA B 1 168 ? -11.453 32.969 10.031 1 93.5 168 ALA B O 1
ATOM 3139 N N . ARG B 1 169 ? -11.695 34.75 8.633 1 94.31 169 ARG B N 1
ATOM 3140 C CA . ARG B 1 169 ? -12.805 35.312 9.406 1 94.31 169 ARG B CA 1
ATOM 3141 C C . ARG B 1 169 ? -13.93 34.281 9.562 1 94.31 169 ARG B C 1
ATOM 3143 O O . ARG B 1 169 ? -14.406 34.031 10.672 1 94.31 169 ARG B O 1
ATOM 3150 N N . ASP B 1 170 ? -14.297 33.719 8.461 1 95.25 170 ASP B N 1
ATOM 3151 C CA . ASP B 1 170 ? -15.414 32.781 8.469 1 95.25 170 ASP B CA 1
ATOM 3152 C C . ASP B 1 170 ? -15.094 31.562 9.328 1 95.25 170 ASP B C 1
ATOM 3154 O O . ASP B 1 170 ? -15.969 31.031 10.016 1 95.25 170 ASP B O 1
ATOM 3158 N N . LEU B 1 171 ? -13.867 31.109 9.25 1 95.31 171 LEU B N 1
ATOM 3159 C CA . LEU B 1 171 ? -13.445 29.953 10.055 1 95.31 171 LEU B CA 1
ATOM 3160 C C . LEU B 1 171 ? -13.539 30.281 11.539 1 95.31 171 LEU B C 1
ATOM 3162 O O . LEU B 1 171 ? -13.992 29.438 12.328 1 95.31 171 LEU B O 1
ATOM 3166 N N . ILE B 1 172 ? -13.18 31.438 11.953 1 95.62 172 ILE B N 1
ATOM 3167 C CA . ILE B 1 172 ? -13.203 31.844 13.359 1 95.62 172 ILE B CA 1
ATOM 3168 C C . ILE B 1 172 ? -14.648 31.969 13.828 1 95.62 172 ILE B 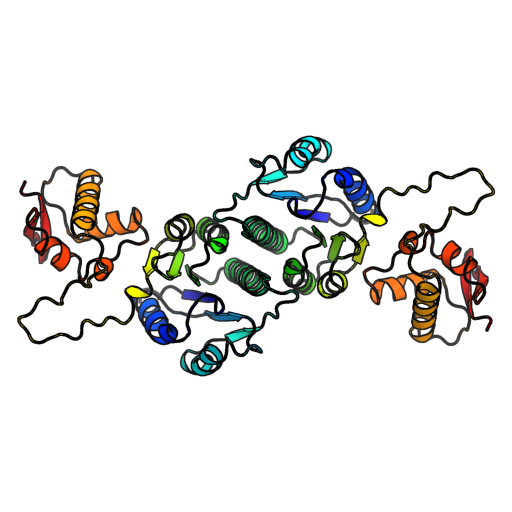C 1
ATOM 3170 O O . ILE B 1 172 ? -15 31.516 14.922 1 95.62 172 ILE B O 1
ATOM 3174 N N . LEU B 1 173 ? -15.453 32.594 12.984 1 95.5 173 LEU B N 1
ATOM 3175 C CA . LEU B 1 173 ? -16.859 32.719 13.328 1 95.5 173 LEU B CA 1
ATOM 3176 C C . LEU B 1 173 ? -17.516 31.359 13.508 1 95.5 173 LEU B C 1
ATOM 3178 O O . LEU B 1 173 ? -18.312 31.156 14.43 1 95.5 173 LEU B O 1
ATOM 3182 N N . ARG B 1 174 ? -17.188 30.516 12.633 1 96.06 174 ARG B N 1
ATOM 3183 C CA . ARG B 1 174 ? -17.719 29.156 12.75 1 96.06 174 ARG B CA 1
ATOM 3184 C C . ARG B 1 174 ? -17.281 28.5 14.055 1 96.06 174 ARG B C 1
ATOM 3186 O O . ARG B 1 174 ? -18.047 27.781 14.688 1 96.06 174 ARG B O 1
ATOM 3193 N N . ALA B 1 175 ? -16.047 28.688 14.414 1 96.44 175 ALA B N 1
ATOM 3194 C CA . ALA B 1 175 ? -15.531 28.156 15.672 1 96.44 175 ALA B CA 1
ATOM 3195 C C . ALA B 1 175 ? -16.297 28.734 16.859 1 96.44 175 ALA B C 1
ATOM 3197 O O . ALA B 1 175 ? -16.672 28 17.781 1 96.44 175 ALA B O 1
ATOM 3198 N N . MET B 1 176 ? -16.578 29.984 16.844 1 95.62 176 MET B N 1
ATOM 3199 C CA . MET B 1 176 ? -17.344 30.641 17.922 1 95.62 176 MET B CA 1
ATOM 3200 C C . MET B 1 176 ? -18.75 30.047 18.031 1 95.62 176 MET B C 1
ATOM 3202 O O . MET B 1 176 ? -19.25 29.828 19.125 1 95.62 176 MET B O 1
ATOM 3206 N N . ASP B 1 177 ? -19.297 29.797 16.875 1 95.06 177 ASP B N 1
ATOM 3207 C CA . ASP B 1 177 ? -20.641 29.219 16.844 1 95.06 177 ASP B CA 1
ATOM 3208 C C . ASP B 1 177 ? -20.625 27.781 17.344 1 95.06 177 ASP B C 1
ATOM 3210 O O . ASP B 1 177 ? -21.625 27.297 17.906 1 95.06 177 ASP B O 1
ATOM 3214 N N . GLY B 1 178 ? -19.578 27.188 17.109 1 95.06 178 GLY B N 1
ATOM 3215 C CA . GLY B 1 178 ? -19.469 25.781 17.438 1 95.06 178 GLY B CA 1
ATOM 3216 C C . GLY B 1 178 ? -19.141 25.531 18.891 1 95.06 178 GLY B C 1
ATOM 3217 O O . GLY B 1 178 ? -19.422 24.453 19.422 1 95.06 178 GLY B O 1
ATOM 3218 N N . ILE B 1 179 ? -18.453 26.484 19.516 1 94.56 179 ILE B N 1
ATOM 3219 C CA . ILE B 1 179 ? -18.078 26.359 20.922 1 94.56 179 ILE B CA 1
ATOM 3220 C C . ILE B 1 179 ? -19.266 26.75 21.812 1 94.56 179 ILE B C 1
ATOM 3222 O O . ILE B 1 179 ? -19.75 27.875 21.75 1 94.56 179 ILE B O 1
ATOM 3226 N N . GLU B 1 180 ? -19.734 25.781 22.469 1 91.06 180 GLU B N 1
ATOM 3227 C CA . GLU B 1 180 ? -20.875 26.047 23.359 1 91.06 180 GLU B CA 1
ATOM 3228 C C . GLU B 1 180 ? -20.422 26.734 24.641 1 91.06 180 GLU B C 1
ATOM 3230 O O . GLU B 1 180 ? -19.75 26.125 25.469 1 91.06 180 GLU B O 1
ATOM 3235 N N . GLN B 1 181 ? -20.781 27.938 24.766 1 91.81 181 GLN B N 1
ATOM 3236 C CA . GLN B 1 181 ? -20.531 28.703 26 1 91.81 181 GLN B CA 1
ATOM 3237 C C . GLN B 1 181 ? -21.5 29.875 26.125 1 91.81 181 GLN B C 1
ATOM 3239 O O . GLN B 1 181 ? -22.078 30.312 25.125 1 91.81 181 GLN B O 1
ATOM 3244 N N . ASP B 1 182 ? -21.703 30.359 27.312 1 90.62 182 ASP B N 1
ATOM 3245 C CA . ASP B 1 182 ? -22.609 31.484 27.562 1 90.62 182 ASP B CA 1
ATOM 3246 C C . ASP B 1 182 ? -21.875 32.812 27.406 1 90.62 182 ASP B C 1
ATOM 3248 O O . ASP B 1 182 ? -22.469 33.812 27.016 1 90.62 182 ASP B O 1
ATOM 3252 N N . ASP B 1 183 ? -20.625 32.75 27.641 1 89.38 183 ASP B N 1
ATOM 3253 C CA . ASP B 1 183 ? -19.812 33.938 27.609 1 89.38 183 ASP B CA 1
ATOM 3254 C C . ASP B 1 183 ? -19.578 34.406 26.172 1 89.38 183 ASP B C 1
ATOM 3256 O O . ASP B 1 183 ? -19.391 33.594 25.266 1 89.38 183 ASP B O 1
ATOM 3260 N N . GLU B 1 184 ? -19.641 35.688 25.969 1 92.44 184 GLU B N 1
ATOM 3261 C CA . GLU B 1 184 ? -19.391 36.25 24.656 1 92.44 184 GLU B CA 1
ATOM 3262 C C . GLU B 1 184 ? -17.891 36.281 24.344 1 92.44 184 GLU B C 1
ATOM 3264 O O . GLU B 1 184 ? -17.5 36.5 23.188 1 92.44 184 GLU B O 1
ATOM 3269 N N . TRP B 1 185 ? -17.141 36.156 25.438 1 95.62 185 TRP B N 1
ATOM 3270 C CA . TRP B 1 185 ? -15.688 36.188 25.266 1 95.62 185 TRP B CA 1
ATOM 3271 C C . TRP B 1 185 ? -15.133 34.781 25.156 1 95.62 185 TRP B C 1
ATOM 3273 O O . TRP B 1 185 ? -15.398 33.938 26.016 1 95.62 185 TRP B O 1
ATOM 3283 N N . PHE B 1 186 ? -14.414 34.562 24.031 1 96.75 186 PHE B N 1
ATOM 3284 C CA . PHE B 1 186 ? -13.781 33.25 23.797 1 96.75 186 PHE B CA 1
ATOM 3285 C C . PHE B 1 186 ? -12.273 33.344 24.031 1 96.75 186 PHE B C 1
ATOM 3287 O O . PHE B 1 186 ? -11.641 34.344 23.688 1 96.75 186 PHE B O 1
ATOM 3294 N N . THR B 1 187 ? -11.688 32.312 24.641 1 96 187 THR B N 1
ATOM 3295 C CA . THR B 1 187 ? -10.234 32.281 24.703 1 96 187 THR B CA 1
ATOM 3296 C C . THR B 1 187 ? -9.633 31.969 23.344 1 96 187 THR B C 1
ATOM 3298 O O . THR B 1 187 ? -10.195 31.156 22.594 1 96 187 THR B O 1
ATOM 3301 N N . LEU B 1 188 ? -8.547 32.562 23.016 1 95.06 188 LEU B N 1
ATOM 3302 C CA . LEU B 1 188 ? -7.867 32.281 21.75 1 95.06 188 LEU B CA 1
ATOM 3303 C C . LEU B 1 188 ? -7.473 30.812 21.672 1 95.06 188 LEU B C 1
ATOM 3305 O O . LEU B 1 188 ? -7.492 30.219 20.594 1 95.06 188 LEU B O 1
ATOM 3309 N N . GLY B 1 189 ? -7.07 30.297 22.781 1 94.56 189 GLY B N 1
ATOM 3310 C CA . GLY B 1 189 ? -6.711 28.891 22.844 1 94.56 189 GLY B CA 1
ATOM 3311 C C . GLY B 1 189 ? -7.84 27.969 22.422 1 94.56 189 GLY B C 1
ATOM 3312 O O . GLY B 1 189 ? -7.633 27.031 21.641 1 94.56 189 GLY B O 1
ATOM 3313 N N . ALA B 1 190 ? -9.008 28.203 22.859 1 95.31 190 ALA B N 1
ATOM 3314 C CA . ALA B 1 190 ? -10.18 27.391 22.531 1 95.31 190 ALA B CA 1
ATOM 3315 C C . ALA B 1 190 ? -10.531 27.516 21.062 1 95.31 190 ALA B C 1
ATOM 3317 O O . ALA B 1 190 ? -10.859 26.531 20.406 1 95.31 190 ALA B O 1
ATOM 3318 N N . LEU B 1 191 ? -10.445 28.703 20.562 1 96.12 191 LEU B N 1
ATOM 3319 C CA . LEU B 1 191 ? -10.727 28.922 19.141 1 96.12 191 LEU B CA 1
ATOM 3320 C C . LEU B 1 191 ? -9.727 28.188 18.266 1 96.12 191 LEU B C 1
ATOM 3322 O O . LEU B 1 191 ? -10.109 27.516 17.312 1 96.12 191 LEU B O 1
ATOM 3326 N N . GLY B 1 192 ? -8.461 28.328 18.625 1 95.06 192 GLY B N 1
ATOM 3327 C CA . GLY B 1 192 ? -7.422 27.641 17.891 1 95.06 192 GLY B CA 1
ATOM 3328 C C . GLY B 1 192 ? -7.602 26.141 17.859 1 95.06 192 GLY B C 1
ATOM 3329 O O . GLY B 1 192 ? -7.449 25.5 16.828 1 95.06 192 GLY B O 1
ATOM 3330 N N . GLN B 1 193 ? -7.887 25.609 18.969 1 93.94 193 GLN B N 1
ATOM 3331 C CA . GLN B 1 193 ? -8.094 24.172 19.094 1 93.94 193 GLN B CA 1
ATOM 3332 C C . GLN B 1 193 ? -9.266 23.703 18.234 1 93.94 193 GLN B C 1
ATOM 3334 O O . GLN B 1 193 ? -9.18 22.688 17.547 1 93.94 193 GLN B O 1
ATOM 3339 N N . TYR B 1 194 ? -10.398 24.438 18.297 1 95.38 194 TYR B N 1
ATOM 3340 C CA . TYR B 1 194 ? -11.578 24.094 17.516 1 95.38 194 TYR B CA 1
ATOM 3341 C C . TYR B 1 194 ? -11.266 24.141 16.016 1 95.38 194 TYR B C 1
ATOM 3343 O O . TYR B 1 194 ? -11.617 23.219 15.281 1 95.38 194 TYR B O 1
ATOM 3351 N N . MET B 1 195 ? -10.617 25.141 15.586 1 94.69 195 MET B N 1
ATOM 3352 C CA . MET B 1 195 ? -10.32 25.312 14.164 1 94.69 195 MET B CA 1
ATOM 3353 C C . MET B 1 195 ? -9.391 24.219 13.664 1 94.69 195 MET B C 1
ATOM 3355 O O . MET B 1 195 ? -9.578 23.688 12.562 1 94.69 195 MET B O 1
ATOM 3359 N N . ALA B 1 196 ? -8.406 23.875 14.43 1 91.06 196 ALA B N 1
ATOM 3360 C CA . ALA B 1 196 ? -7.469 22.828 14.062 1 91.06 196 ALA B CA 1
ATOM 3361 C C . ALA B 1 196 ? -8.18 21.484 13.93 1 91.06 196 ALA B C 1
ATOM 3363 O O . ALA B 1 196 ? -7.863 20.688 13.039 1 91.06 196 ALA B O 1
ATOM 3364 N N . THR B 1 197 ? -9.109 21.281 14.797 1 91.88 197 THR B N 1
ATOM 3365 C CA . THR B 1 197 ? -9.844 20.031 14.797 1 91.88 197 THR B CA 1
ATOM 3366 C C . THR B 1 197 ? -10.82 19.969 13.617 1 91.88 197 THR B C 1
ATOM 3368 O O . THR B 1 197 ? -10.945 18.922 12.969 1 91.88 197 THR B O 1
ATOM 3371 N N . ALA B 1 198 ? -11.406 21.078 13.344 1 93.19 198 ALA B N 1
ATOM 3372 C CA . ALA B 1 198 ? -12.414 21.125 12.281 1 93.19 198 ALA B CA 1
ATOM 3373 C C . ALA B 1 198 ? -11.758 21.25 10.914 1 93.19 198 ALA B C 1
ATOM 3375 O O . ALA B 1 198 ? -12.32 20.812 9.906 1 93.19 198 ALA B O 1
ATOM 3376 N N . ASN B 1 199 ? -10.672 21.828 10.867 1 94.62 199 ASN B N 1
ATOM 3377 C CA . ASN B 1 199 ? -9.93 22.078 9.641 1 94.62 199 ASN B CA 1
ATOM 3378 C C . ASN B 1 199 ? -8.461 21.688 9.789 1 94.62 199 ASN B C 1
ATOM 3380 O O . ASN B 1 199 ? -7.625 22.547 10.117 1 94.62 199 ASN B O 1
ATOM 3384 N N . PRO B 1 200 ? -8.156 20.5 9.297 1 94.44 200 PRO B N 1
ATOM 3385 C CA . PRO B 1 200 ? -6.797 19.984 9.523 1 94.44 200 PRO B CA 1
ATOM 3386 C C . PRO B 1 200 ? -5.727 20.859 8.859 1 94.44 200 PRO B C 1
ATOM 3388 O O . PRO B 1 200 ? -4.57 20.844 9.289 1 94.44 200 PRO B O 1
ATOM 3391 N N . ASP B 1 201 ? -6.09 21.594 7.902 1 95.5 201 ASP B N 1
ATOM 3392 C CA . ASP B 1 201 ? -5.09 22.344 7.164 1 95.5 201 ASP B CA 1
ATOM 3393 C C . ASP B 1 201 ? -5.082 23.812 7.602 1 95.5 201 ASP B C 1
ATOM 3395 O O . ASP B 1 201 ? -4.418 24.656 6.98 1 95.5 201 ASP B O 1
ATOM 3399 N N . PHE B 1 202 ? -5.84 24.141 8.633 1 94.5 202 PHE B N 1
ATOM 3400 C CA . PHE B 1 202 ? -5.797 25.516 9.125 1 94.5 202 PHE B CA 1
ATOM 3401 C C . PHE B 1 202 ? -4.406 25.859 9.633 1 94.5 202 PHE B C 1
ATOM 3403 O O . PHE B 1 202 ? -3.828 25.125 10.43 1 94.5 202 PHE B O 1
ATOM 3410 N N . ASP B 1 203 ? -3.922 26.906 9.18 1 94.88 203 ASP B N 1
ATOM 3411 C CA . ASP B 1 203 ? -2.607 27.453 9.508 1 94.88 203 ASP B CA 1
ATOM 3412 C C . ASP B 1 203 ? -2.59 28.969 9.352 1 94.88 203 ASP B C 1
ATOM 3414 O O . ASP B 1 203 ? -2.947 29.5 8.297 1 94.88 203 ASP B O 1
ATOM 3418 N N . THR B 1 204 ? -2.301 29.688 10.43 1 93.56 204 THR B N 1
ATOM 3419 C CA . THR B 1 204 ? -2.285 31.156 10.367 1 93.56 204 THR B CA 1
ATOM 3420 C C . THR B 1 204 ? -1.318 31.641 9.297 1 93.56 204 THR B C 1
ATOM 3422 O O . THR B 1 204 ? -1.525 32.688 8.703 1 93.56 204 THR B O 1
ATOM 3425 N N . ARG B 1 205 ? -0.305 30.875 9.047 1 92.81 205 ARG B N 1
ATOM 3426 C CA . ARG B 1 205 ? 0.713 31.25 8.078 1 92.81 205 ARG B CA 1
ATOM 3427 C C . ARG B 1 205 ? 0.13 31.312 6.668 1 92.81 205 ARG B C 1
ATOM 3429 O O . ARG B 1 205 ? 0.627 32.031 5.809 1 92.81 205 ARG B O 1
ATOM 3436 N N . THR B 1 206 ? -0.874 30.484 6.477 1 93.75 206 THR B N 1
ATOM 3437 C CA . THR B 1 206 ? -1.573 30.516 5.199 1 93.75 206 THR B CA 1
ATOM 3438 C C . THR B 1 206 ? -2.129 31.906 4.922 1 93.75 206 THR B C 1
ATOM 3440 O O . THR B 1 206 ? -2.238 32.312 3.766 1 93.75 206 THR B O 1
ATOM 3443 N N . TYR B 1 207 ? -2.342 32.656 5.938 1 92 207 TYR B N 1
ATOM 3444 C CA . TYR B 1 207 ? -2.939 34 5.832 1 92 207 TYR B CA 1
ATOM 3445 C C . TYR B 1 207 ? -1.908 35.062 6.113 1 92 207 TYR B C 1
ATOM 3447 O O . TYR B 1 207 ? -2.266 36.219 6.375 1 92 207 TYR B O 1
ATOM 3455 N N . GLY B 1 208 ? -0.73 34.656 6.188 1 88.88 208 GLY B N 1
ATOM 3456 C CA . GLY B 1 208 ? 0.364 35.625 6.301 1 88.88 208 GLY B CA 1
ATOM 3457 C C . GLY B 1 208 ? 0.664 36 7.738 1 88.88 208 GLY B C 1
ATOM 3458 O O . GLY B 1 208 ? 1.337 37 7.984 1 88.88 208 GLY B O 1
ATOM 3459 N N . ARG B 1 209 ? 0.118 35.281 8.695 1 90.94 209 ARG B N 1
ATOM 3460 C CA . ARG B 1 209 ? 0.35 35.594 10.102 1 90.94 209 ARG B CA 1
ATOM 3461 C C . ARG B 1 209 ? 0.964 34.406 10.828 1 90.94 209 ARG B C 1
ATOM 3463 O O . ARG B 1 209 ? 0.59 33.281 10.586 1 90.94 209 ARG B O 1
ATOM 3470 N N . LYS B 1 210 ? 1.822 34.656 11.781 1 88.81 210 LYS B N 1
ATOM 3471 C CA . LYS B 1 210 ? 2.49 33.625 12.539 1 88.81 210 LYS B CA 1
ATOM 3472 C C . LYS B 1 210 ? 1.603 33.125 13.672 1 88.81 210 LYS B C 1
ATOM 3474 O O . LYS B 1 210 ? 1.57 31.906 13.953 1 88.81 210 LYS B O 1
ATOM 3479 N N . LYS B 1 211 ? 0.92 34.062 14.172 1 92.62 211 LYS B N 1
ATOM 3480 C CA . LYS B 1 211 ? 0.134 33.75 15.359 1 92.62 211 LYS B CA 1
ATOM 3481 C C . LYS B 1 211 ? -1.348 34.031 15.133 1 92.62 211 LYS B C 1
ATOM 3483 O O . LYS B 1 211 ? -1.7 34.938 14.383 1 92.62 211 LYS B O 1
ATOM 3488 N N . LEU B 1 212 ? -2.119 33.219 15.828 1 94.44 212 LEU B N 1
ATOM 3489 C CA . LEU B 1 212 ? -3.562 33.438 15.742 1 94.44 212 LEU B CA 1
ATOM 3490 C C . LEU B 1 212 ? -3.957 34.812 16.266 1 94.44 212 LEU B C 1
ATOM 3492 O O . LEU B 1 212 ? -4.879 35.438 15.75 1 94.44 212 LEU B O 1
ATOM 3496 N N . SER B 1 213 ? -3.312 35.281 17.266 1 94.06 213 SER B N 1
ATOM 3497 C CA . SER B 1 213 ? -3.578 36.594 17.844 1 94.06 213 SER B CA 1
ATOM 3498 C C . SER B 1 213 ? -3.416 37.688 16.812 1 94.06 213 SER B C 1
ATOM 3500 O O . SER B 1 213 ? -4.23 38.625 16.75 1 94.06 213 SER B O 1
ATOM 3502 N N . ASP B 1 214 ? -2.395 37.562 16.016 1 92.69 214 ASP B N 1
ATOM 3503 C CA . ASP B 1 214 ? -2.148 38.531 14.969 1 92.69 214 ASP B CA 1
ATOM 3504 C C . ASP B 1 214 ? -3.244 38.5 13.898 1 92.69 214 ASP B C 1
ATOM 3506 O O . ASP B 1 214 ? -3.676 39.531 13.398 1 92.69 214 ASP B O 1
ATOM 3510 N N . LEU B 1 215 ? -3.639 37.281 13.555 1 92.94 215 LEU B N 1
ATOM 3511 C CA . LEU B 1 215 ? -4.699 37.125 12.562 1 92.94 215 LEU B CA 1
ATOM 3512 C C . LEU B 1 215 ? -6 37.75 13.039 1 92.94 215 LEU B C 1
ATOM 3514 O O . LEU B 1 215 ? -6.652 38.469 12.289 1 92.94 215 LEU B O 1
ATOM 3518 N N . VAL B 1 216 ? -6.336 37.594 14.273 1 94.19 216 VAL B N 1
ATOM 3519 C CA . VAL B 1 216 ? -7.555 38.125 14.875 1 94.19 216 VAL B CA 1
ATOM 3520 C C . VAL B 1 216 ? -7.48 39.656 14.914 1 94.19 216 VAL B C 1
ATOM 3522 O O . VAL B 1 216 ? -8.469 40.344 14.625 1 94.19 216 VAL B O 1
ATOM 3525 N N . ALA B 1 217 ? -6.367 40.156 15.273 1 90.81 217 ALA B N 1
ATOM 3526 C CA . ALA B 1 217 ? -6.16 41.594 15.359 1 90.81 217 ALA B CA 1
ATOM 3527 C C . ALA B 1 217 ? -6.352 42.25 14 1 90.81 217 ALA B C 1
ATOM 3529 O O . ALA B 1 217 ? -6.824 43.375 13.922 1 90.81 217 ALA B O 1
ATOM 3530 N N . ASP B 1 218 ? -6.008 41.531 12.984 1 90.12 218 ASP B N 1
ATOM 3531 C CA . ASP B 1 218 ? -6.098 42.062 11.633 1 90.12 218 ASP B CA 1
ATOM 3532 C C . ASP B 1 218 ? -7.543 42.062 11.141 1 90.12 218 ASP B C 1
ATOM 3534 O O . ASP B 1 218 ? -7.895 42.844 10.242 1 90.12 218 ASP B O 1
ATOM 3538 N N . LEU B 1 219 ? -8.219 41.156 11.789 1 91.38 219 LEU B N 1
ATOM 3539 C CA . LEU B 1 219 ? -9.625 41.094 11.414 1 91.38 219 LEU B CA 1
ATOM 3540 C C . LEU B 1 219 ? -10.438 42.156 12.188 1 91.38 219 LEU B C 1
ATOM 3542 O O . LEU B 1 219 ? -10.391 42.188 13.414 1 91.38 219 LEU B O 1
ATOM 3546 N N . LYS B 1 220 ? -10.977 43.156 11.773 1 87.19 220 LYS B N 1
ATOM 3547 C CA . LYS B 1 220 ? -11.586 44.312 12.375 1 87.19 220 LYS B CA 1
ATOM 3548 C C . LYS B 1 220 ? -12.953 44 12.969 1 87.19 220 LYS B C 1
ATOM 3550 O O . LYS B 1 220 ? -13.594 44.844 13.586 1 87.19 220 LYS B O 1
ATOM 3555 N N . ILE B 1 221 ? -13.328 42.844 12.906 1 93.44 221 ILE B N 1
ATOM 3556 C CA . ILE B 1 221 ? -14.656 42.5 13.406 1 93.44 221 ILE B CA 1
ATOM 3557 C C . ILE B 1 221 ? -14.531 41.875 14.797 1 93.44 221 ILE B C 1
ATOM 3559 O O . ILE B 1 221 ? -15.539 41.5 15.406 1 93.44 221 ILE B O 1
ATOM 3563 N N . PHE B 1 222 ? -13.352 41.781 15.234 1 95.56 222 PHE B N 1
ATOM 3564 C CA . PHE B 1 222 ? -13.133 41.188 16.547 1 95.56 222 PHE B CA 1
ATOM 3565 C C . PHE B 1 222 ? -12.484 42.188 17.5 1 95.56 222 PHE B C 1
ATOM 3567 O O . PHE B 1 222 ? -11.742 43.062 17.062 1 95.56 222 PHE B O 1
ATOM 3574 N N . GLU B 1 223 ? -12.805 42.094 18.766 1 94.94 223 GLU B N 1
ATOM 3575 C CA . GLU B 1 223 ? -12.117 42.781 19.844 1 94.94 223 GLU B CA 1
ATOM 3576 C C . GLU B 1 223 ? -11.414 41.812 20.781 1 94.94 223 GLU B C 1
ATOM 3578 O O . GLU B 1 223 ? -11.883 40.688 21 1 94.94 223 GLU B O 1
ATOM 3583 N N . THR B 1 224 ? -10.25 42.25 21.203 1 94.88 224 THR B N 1
ATOM 3584 C CA . THR B 1 224 ? -9.469 41.406 22.094 1 94.88 224 THR B CA 1
ATOM 3585 C C . THR B 1 224 ? -9.219 42.062 23.422 1 94.88 224 THR B C 1
ATOM 3587 O O . THR B 1 224 ? -9.211 43.312 23.516 1 94.88 224 THR B O 1
ATOM 3590 N N . ARG B 1 225 ? -9.18 41.312 24.453 1 93.69 225 ARG B N 1
ATOM 3591 C CA . ARG B 1 225 ? -8.805 41.812 25.781 1 93.69 225 ARG B CA 1
ATOM 3592 C C . ARG B 1 225 ? -8.039 40.719 26.562 1 93.69 225 ARG B C 1
ATOM 3594 O O . ARG B 1 225 ? -8.031 39.562 26.172 1 93.69 225 ARG B O 1
ATOM 3601 N N . ARG B 1 226 ? -7.305 41.156 27.562 1 94.25 226 ARG B N 1
ATOM 3602 C CA . ARG B 1 226 ? -6.602 40.219 28.438 1 94.25 226 ARG B CA 1
ATOM 3603 C C . ARG B 1 226 ? -7.496 39.75 29.578 1 94.25 226 ARG B C 1
ATOM 3605 O O . ARG B 1 226 ? -8.156 40.562 30.219 1 94.25 226 ARG B O 1
ATOM 3612 N N . GLY B 1 227 ? -7.574 38.5 29.734 1 90.94 227 GLY B N 1
ATOM 3613 C CA . GLY B 1 227 ? -8.359 37.906 30.797 1 90.94 227 GLY B CA 1
ATOM 3614 C C . GLY B 1 227 ? -7.512 37.344 31.938 1 90.94 227 GLY B C 1
ATOM 3615 O O . GLY B 1 227 ? -6.348 37.719 32.094 1 90.94 227 GLY B O 1
ATOM 3616 N N . PRO B 1 228 ? -8.188 36.656 32.844 1 88.06 228 PRO B N 1
ATOM 3617 C CA . PRO B 1 228 ? -7.438 36.031 33.938 1 88.06 228 PRO B CA 1
ATOM 3618 C C . PRO B 1 228 ? -6.238 35.219 33.469 1 88.06 228 PRO B C 1
ATOM 3620 O O . PRO B 1 228 ? -6.32 34.531 32.438 1 88.06 228 PRO B O 1
ATOM 3623 N N . GLY B 1 229 ? -5.016 35.375 34.156 1 91.06 229 GLY B N 1
ATOM 3624 C CA . GLY B 1 229 ? -3.807 34.656 33.781 1 91.06 229 GLY B CA 1
ATOM 3625 C C . GLY B 1 229 ? -3.172 35.219 32.531 1 91.06 229 GLY B C 1
ATOM 3626 O O . GLY B 1 229 ? -2.449 34.5 31.828 1 91.06 229 GLY B O 1
ATOM 3627 N N . ASN B 1 230 ? -3.611 36.312 32.125 1 91.25 230 ASN B N 1
ATOM 3628 C CA . ASN B 1 230 ? -3.08 37 30.969 1 91.25 230 ASN B CA 1
ATOM 3629 C C . ASN B 1 230 ? -3.482 36.344 29.656 1 91.25 230 ASN B C 1
ATOM 3631 O O . ASN B 1 230 ? -2.834 36.531 28.625 1 91.25 230 ASN B O 1
ATOM 3635 N N . GLN B 1 231 ? -4.559 35.5 29.766 1 93.19 231 GLN B N 1
ATOM 3636 C CA . GLN B 1 231 ? -5.023 34.875 28.547 1 93.19 231 GLN B CA 1
ATOM 3637 C C . GLN B 1 231 ? -5.73 35.844 27.625 1 93.19 231 GLN B C 1
ATOM 3639 O O . GLN B 1 231 ? -6.414 36.75 28.109 1 93.19 231 GLN B O 1
ATOM 3644 N N . LEU B 1 232 ? -5.504 35.656 26.328 1 94.94 232 LEU B N 1
ATOM 3645 C CA . LEU B 1 232 ? -6.133 36.531 25.344 1 94.94 232 LEU B CA 1
ATOM 3646 C C . LEU B 1 232 ? -7.559 36.094 25.047 1 94.94 232 LEU B C 1
ATOM 3648 O O . LEU B 1 232 ? -7.793 34.938 24.719 1 94.94 232 LEU B O 1
ATOM 3652 N N . LEU B 1 233 ? -8.477 36.969 25.266 1 96.62 233 LEU B N 1
ATOM 3653 C CA . LEU B 1 233 ? -9.883 36.75 24.984 1 96.62 233 LEU B CA 1
ATOM 3654 C C . LEU B 1 233 ? -10.328 37.5 23.734 1 96.62 233 LEU B C 1
ATOM 3656 O O . LEU B 1 233 ? -9.789 38.562 23.422 1 96.62 233 LEU B O 1
ATOM 3660 N N . VAL B 1 234 ? -11.266 36.875 23 1 96.62 234 VAL B N 1
ATOM 3661 C CA . VAL B 1 234 ? -11.742 37.438 21.734 1 96.62 234 VAL B CA 1
ATOM 3662 C C . VAL B 1 234 ? -13.266 37.469 21.703 1 96.62 234 VAL B C 1
ATOM 3664 O O . VAL B 1 234 ? -13.906 36.5 22.156 1 96.62 234 VAL B O 1
ATOM 3667 N N . ARG B 1 235 ? -13.844 38.5 21.297 1 95.94 235 ARG B N 1
ATOM 3668 C CA . ARG B 1 235 ? -15.281 38.594 21.094 1 95.94 235 ARG B CA 1
ATOM 3669 C C . ARG B 1 235 ? -15.609 39.25 19.766 1 95.94 235 ARG B C 1
ATOM 3671 O O . ARG B 1 235 ? -14.836 40.094 19.281 1 95.94 235 ARG B O 1
ATOM 3678 N N . ARG B 1 236 ? -16.734 38.812 19.219 1 93.69 236 ARG B N 1
ATOM 3679 C CA . ARG B 1 236 ? -17.203 39.469 18 1 93.69 236 ARG B CA 1
ATOM 3680 C C . ARG B 1 236 ? -17.797 40.844 18.297 1 93.69 236 ARG B C 1
ATOM 3682 O O . ARG B 1 236 ? -18.469 41.031 19.312 1 93.69 236 ARG B O 1
ATOM 3689 N N . ILE B 1 237 ? -17.406 41.906 17.453 1 89.81 237 ILE B N 1
ATOM 3690 C CA . ILE B 1 237 ? -17.938 43.25 17.656 1 89.81 237 ILE B CA 1
ATOM 3691 C C . ILE B 1 237 ? -19.172 43.438 16.766 1 89.81 237 ILE B C 1
ATOM 3693 O O . ILE B 1 237 ? -20.078 44.219 17.125 1 89.81 237 ILE B O 1
ATOM 3697 N N . ASP B 1 238 ? -19.297 42.906 15.594 1 70.44 238 ASP B N 1
ATOM 3698 C CA . ASP B 1 238 ? -20.453 43.25 14.766 1 70.44 238 ASP B CA 1
ATOM 3699 C C . ASP B 1 238 ? -21.688 42.438 15.188 1 70.44 238 ASP B C 1
ATOM 3701 O O . ASP B 1 238 ? -21.578 41.469 15.898 1 70.4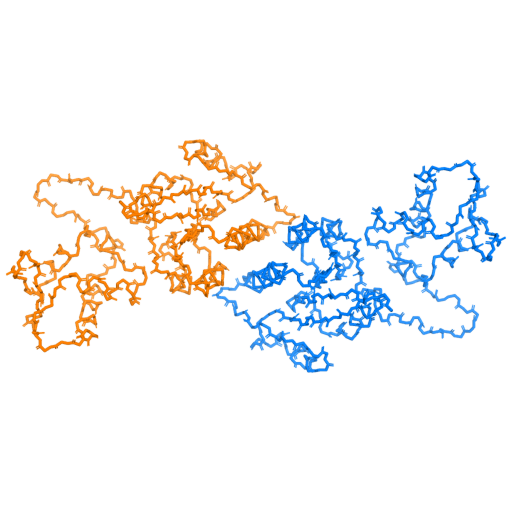4 238 ASP B O 1
#

Nearest PDB structures (foldseek):
  5dld-assembly1_A  TM=6.167E-01  e=4.090E-02  Burkholderia vietnamiensis G4
  3ot5-assembly5_C-2  TM=5.822E-01  e=3.171E-02  Listeria monocytogenes EGD-e
  1v4v-assembly1_B  TM=5.772E-01  e=4.951E-02  Thermus thermophilus
  8sxv-assembly1_B  TM=5.791E-01  e=1.207E-01  Thermus thermophilus HB27
  5w8n-assembly1_A-2  TM=3.944E-01  e=1.477E-02  Escherichia coli BL21(DE3)

Organism: NCBI:txid1123501

Sequence (476 aa):
MADRPLLAVLIDADNTSPKHAHAIFDEIASFGEASVRRCYGDFSSQQMAGWNRVQAEHGLVPLHSPANTVGKNSSDISLVIDAMDLMHTGRFTGFVLVSSDSDFTRLASRIREQGLDVYGIGQKKTPDAFRKACKRFIFLENLGAQPEPKEAGERPAVKADAPPLTEARDLILRAMDGIEQDDEWFTLGALGQYMATANPDFDTRTYGRKKLSDLVADLKIFETRRGPGNQLLVRRIDMADRPLLAVLIDADNTSPKHAHAIFDEIASFGEASVRRCYGDFSSQQMAGWNRVQAEHGLVPLHSPANTVGKNSSDISLVIDAMDLMHTGRFTGFVLVSSDSDFTRLASRIREQGLDVYGIGQKKTPDAFRKACKRFIFLENLGAQPEPKEAGERPAVKADAPPLTEARDLILRAMDGIEQDDEWFTLGALGQYMATANPDFDTRTYGRKKLSDLVADLKIFETRRGPGNQLLVRRID

Foldseek 3Di:
DPAFFEEAEEEALVADFLVLVVLVVVVVVVRGDHPHAEYFEACVDPSCVSVVVCCVVNVYDYDHFDDPDPPDCRRVVVRLVVLVVVLVVVPGQEYEYEHLDCVCLVVLQVSVVSVHAYEYEEAPPRDPSNCLSHLAYEHSVLTPPPVPPDDDPDQRPFDPPAPDLVVVVVLLVVQQVVDDDPDQKDFPVSSVVSSCRVGRHDDVSSRPDHDPVVSQVVVVQKDWDQDPPRTIIIGGND/DPAFFEEAEEEALVADFLVLVVLVVVVCVVRGDHPHAEYFEACVDPSCVSVVVCCVVNVYDYDHFDDPDPPDCRRVVVRLVVLVVVLVVVPGQEYEYEHLDCVCLVVLQVSVVSVHAYEYEEAPPRDPSNCLSHLAYEHSVLTPPPVPPDDPPDQRPFDPPAPDLVVVVVLLVVQQVVDDDPDQKDFLVSSVVSSCRVGRHDDVSSRPDHDPVVSLVVVVQKDWDQDPPRTIIIGGND

Solvent-accessible surface area (backbone atoms only — not comparable to full-atom values): 26394 Å² total; per-residue (Å²): 124,86,77,68,44,35,23,41,34,42,32,35,50,82,63,41,67,52,87,47,50,66,42,50,52,55,55,46,58,74,73,29,38,73,75,37,42,35,32,26,26,43,66,86,40,76,88,29,50,62,45,68,67,46,26,73,81,68,61,40,46,77,45,75,27,69,60,91,49,91,94,54,64,28,29,58,48,53,48,50,53,50,50,50,56,53,57,73,67,66,76,56,50,28,37,35,43,33,39,39,62,50,59,48,24,62,56,34,42,53,46,41,73,74,71,33,46,30,34,33,34,24,48,82,82,35,44,64,69,31,37,65,39,20,59,33,24,43,43,50,83,58,45,74,66,60,68,66,78,57,66,95,81,61,74,78,76,64,56,90,83,43,62,60,67,63,57,57,49,52,50,51,52,49,31,58,71,66,51,87,67,88,64,71,61,38,47,52,67,59,44,52,52,46,39,37,71,76,31,21,59,64,51,46,46,58,66,64,21,89,38,65,68,57,48,45,67,71,37,83,51,48,45,74,48,74,43,83,94,69,37,53,28,37,28,76,67,118,124,87,77,67,44,35,24,41,34,42,31,36,49,82,63,42,66,52,88,47,49,66,42,51,54,57,56,46,57,74,73,28,39,72,76,38,42,36,33,26,26,43,68,86,39,75,87,29,49,63,45,67,68,46,26,73,83,69,61,40,45,77,44,75,25,69,62,89,50,91,90,54,64,28,29,58,46,52,50,50,52,50,50,50,55,52,59,73,67,66,76,56,52,27,37,34,43,34,38,41,60,49,60,49,25,62,56,35,42,52,46,40,71,74,72,31,46,31,35,34,34,25,49,81,82,34,47,64,69,31,39,65,39,19,60,33,25,44,42,50,81,57,45,73,65,60,68,65,78,58,69,95,78,60,73,77,77,65,56,92,83,41,64,60,66,63,55,57,50,51,51,50,51,49,31,59,71,66,52,88,66,88,63,71,62,38,48,52,67,58,45,51,52,48,37,34,71,76,31,21,60,64,49,46,48,58,64,67,21,90,40,66,67,57,47,46,66,71,36,82,52,47,46,74,50,74,43,84,94,69,37,53,28,37,27,76,66,117

Radius of gyration: 29.72 Å; Cα contacts (8 Å, |Δi|>4): 800; chains: 2; bounding box: 47×98×66 Å